Protein AF-A0A1V5Z4Q3-F1 (afdb_monomer)

Radius of gyration: 28.08 Å; Cα contacts (8 Å, |Δi|>4): 478; chains: 1; bounding box: 63×49×78 Å

Solvent-accessible surface area (backbone atoms only — not comparable to full-atom values): 20410 Å² total; per-residue (Å²): 135,90,54,57,49,45,46,61,38,69,74,39,94,68,9,60,75,33,46,48,53,34,52,46,52,51,50,35,53,49,45,35,63,70,27,64,86,46,86,50,70,70,39,66,48,46,37,48,52,44,44,52,54,38,28,75,76,32,67,85,48,38,34,48,42,48,25,50,51,39,44,42,60,47,78,37,66,87,47,88,67,58,63,74,70,48,47,62,42,44,52,52,26,52,51,49,38,64,73,66,43,43,76,74,33,77,50,16,80,36,63,63,42,30,51,50,54,58,49,38,67,79,46,50,84,46,43,54,68,67,55,50,53,47,38,70,74,39,51,66,57,50,51,49,52,49,51,51,50,51,52,50,50,52,51,48,44,70,66,52,69,38,47,48,25,45,29,11,48,52,22,26,49,38,37,28,61,69,38,7,44,58,55,47,42,54,57,82,42,48,63,28,37,76,45,47,50,35,44,54,25,39,50,42,14,51,52,26,46,52,51,36,42,68,78,34,67,78,48,47,61,54,52,52,53,51,51,51,51,50,49,52,52,50,49,50,53,49,51,53,50,50,50,51,46,51,53,43,51,52,51,43,51,53,44,52,51,48,43,51,56,50,43,69,77,40,73,93,50,60,29,23,28,66,67,13,41,38,27,58,49,95,33,81,46,32,51,40,68,69,35,49,48,71,50,104,87,44,73,50,46,62,63,44,62,36,68,79,39,72,42,47,71,78,57,49,78,44,79,78,42,79,52,35,57,39,36,33,36,34,41,35,41,73,71,87,70,92,62,86,76,59,60,84,88,34,74,63,36,58,54,51,71,78,42,79,61,74,62,46,75,48,78,48,69,34,79,96,51,66,44,50,86,45,68,46,78,84,135

Structure (mmCIF, N/CA/C/O backbone):
data_AF-A0A1V5Z4Q3-F1
#
_entry.id   AF-A0A1V5Z4Q3-F1
#
loop_
_atom_site.group_PDB
_atom_site.id
_atom_site.type_symbol
_atom_site.label_atom_id
_atom_site.label_alt_id
_atom_site.label_comp_id
_atom_site.label_asym_id
_atom_site.label_entity_id
_atom_site.label_seq_id
_atom_site.pdbx_PDB_ins_code
_atom_site.Cartn_x
_atom_site.Cartn_y
_atom_site.Cartn_z
_atom_site.occupancy
_atom_site.B_iso_or_equiv
_atom_site.auth_seq_id
_atom_site.auth_comp_id
_atom_site.auth_asym_id
_atom_site.auth_atom_id
_atom_site.pdbx_PDB_model_num
ATOM 1 N N . MET A 1 1 ? 8.355 -1.856 14.731 1.00 35.69 1 MET A N 1
ATOM 2 C CA . MET A 1 1 ? 9.289 -0.771 14.354 1.00 35.69 1 MET A CA 1
ATOM 3 C C . MET A 1 1 ? 9.697 -0.810 12.879 1.00 35.69 1 MET A C 1
ATOM 5 O O . MET A 1 1 ? 10.009 0.245 12.364 1.00 35.69 1 MET A O 1
ATOM 9 N N . ALA A 1 2 ? 9.585 -1.937 12.164 1.00 49.59 2 ALA A N 1
ATOM 10 C CA . ALA A 1 2 ? 9.943 -2.048 10.742 1.00 49.59 2 ALA A CA 1
ATOM 11 C C . ALA A 1 2 ? 8.793 -1.765 9.742 1.00 49.59 2 ALA A C 1
ATOM 13 O O . ALA A 1 2 ? 8.748 -2.381 8.685 1.00 49.59 2 ALA A O 1
ATOM 14 N N . ASN A 1 3 ? 7.820 -0.901 10.078 1.00 58.88 3 ASN A N 1
ATOM 15 C CA . ASN A 1 3 ? 6.793 -0.524 9.097 1.00 58.88 3 ASN A CA 1
ATOM 16 C C . ASN A 1 3 ? 7.253 0.769 8.389 1.00 58.88 3 ASN A C 1
ATOM 18 O O . ASN A 1 3 ? 7.241 1.810 9.050 1.00 58.88 3 ASN A O 1
ATOM 22 N N . PRO A 1 4 ? 7.672 0.728 7.111 1.00 56.28 4 PRO A N 1
ATOM 23 C CA . PRO A 1 4 ? 8.134 1.895 6.339 1.00 56.28 4 PRO A CA 1
ATOM 24 C C . PRO A 1 4 ? 7.071 2.992 6.144 1.00 56.28 4 PRO A C 1
ATOM 26 O O . PRO A 1 4 ? 7.398 4.121 5.810 1.00 56.28 4 PRO A O 1
ATOM 29 N N . ILE A 1 5 ? 5.808 2.768 6.513 1.00 57.91 5 ILE A N 1
ATOM 30 C CA . ILE A 1 5 ? 4.852 3.875 6.709 1.00 57.91 5 ILE A CA 1
ATOM 31 C C . ILE A 1 5 ? 5.366 4.886 7.761 1.00 57.91 5 ILE A C 1
ATOM 33 O O . ILE A 1 5 ? 4.994 6.057 7.757 1.00 57.91 5 ILE A O 1
ATOM 37 N N . LYS A 1 6 ? 6.253 4.453 8.669 1.00 57.84 6 LYS A N 1
ATOM 38 C CA . LYS A 1 6 ? 6.886 5.299 9.689 1.00 57.84 6 LYS A CA 1
ATOM 39 C C . LYS A 1 6 ? 8.195 5.947 9.243 1.00 57.84 6 LYS A C 1
ATOM 41 O O . LYS A 1 6 ? 8.658 6.827 9.965 1.00 57.84 6 LYS A O 1
ATOM 46 N N . THR A 1 7 ? 8.808 5.552 8.122 1.00 59.75 7 THR A N 1
ATOM 47 C CA . THR A 1 7 ? 10.124 6.102 7.748 1.00 59.75 7 THR A CA 1
ATOM 48 C C . THR A 1 7 ? 10.056 7.593 7.438 1.00 59.75 7 THR A C 1
ATOM 50 O O . THR A 1 7 ? 10.939 8.314 7.882 1.00 59.75 7 THR A O 1
ATOM 53 N N . GLU A 1 8 ? 8.974 8.101 6.839 1.00 58.62 8 GLU A N 1
ATOM 54 C CA . GLU A 1 8 ? 8.792 9.554 6.663 1.00 58.62 8 GLU A CA 1
ATOM 55 C C . GLU A 1 8 ? 8.710 10.299 8.005 1.00 58.62 8 GLU A C 1
ATOM 57 O O . GLU A 1 8 ? 9.313 11.353 8.182 1.00 58.62 8 GLU A O 1
ATOM 62 N N . GLY A 1 9 ? 8.001 9.731 8.986 1.00 57.06 9 GLY A N 1
ATOM 63 C CA . GLY A 1 9 ? 7.824 10.335 10.309 1.00 57.06 9 GLY A CA 1
ATOM 64 C C . GLY A 1 9 ? 9.058 10.270 11.215 1.00 57.06 9 GLY A C 1
ATOM 65 O O . GLY A 1 9 ? 9.124 11.013 12.189 1.00 57.06 9 GLY A O 1
ATOM 66 N N . VAL A 1 10 ? 10.011 9.379 10.926 1.00 60.06 10 VAL A N 1
ATOM 67 C CA . VAL A 1 10 ? 11.238 9.189 11.723 1.00 60.06 10 VAL A CA 1
ATOM 68 C C . VAL A 1 10 ? 12.453 9.842 11.062 1.00 60.06 10 VAL A C 1
ATOM 70 O O . VAL A 1 10 ? 13.327 10.330 11.770 1.00 60.06 10 VAL A O 1
ATOM 73 N N . LEU A 1 11 ? 12.518 9.864 9.726 1.00 60.44 11 LEU A N 1
ATOM 74 C CA . LEU A 1 11 ? 13.683 10.354 8.980 1.00 60.44 11 LEU A CA 1
ATOM 75 C C . LEU A 1 11 ? 13.584 11.838 8.594 1.00 60.44 11 LEU A C 1
ATOM 77 O O . LEU A 1 11 ? 14.610 12.456 8.323 1.00 60.44 11 LEU A O 1
ATOM 81 N N . LEU A 1 12 ? 12.385 12.434 8.583 1.00 61.41 12 LEU A N 1
ATOM 82 C CA . LEU A 1 12 ? 12.210 13.862 8.305 1.00 61.41 12 LEU A CA 1
ATOM 83 C C . LEU A 1 12 ? 12.175 14.674 9.608 1.00 61.41 12 LEU A C 1
ATOM 85 O O . LEU A 1 12 ? 11.461 14.327 10.546 1.00 61.41 12 LEU A O 1
ATOM 89 N N . LEU A 1 13 ? 12.856 15.826 9.638 1.00 56.59 13 LEU A N 1
ATOM 90 C CA . LEU A 1 13 ? 12.757 1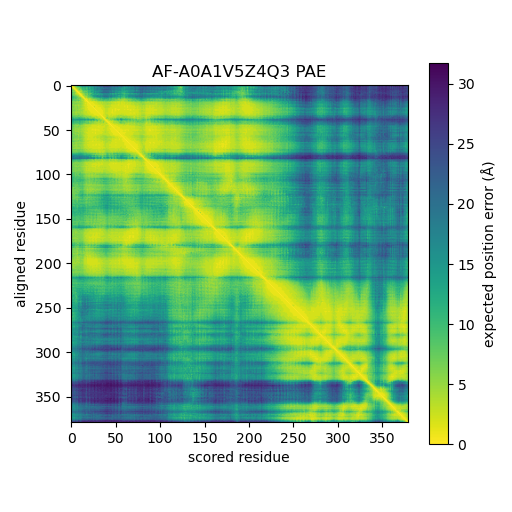6.827 10.720 1.00 56.59 13 LEU A CA 1
ATOM 91 C C . LEU A 1 13 ? 11.313 17.328 10.942 1.00 56.59 13 LEU A C 1
ATOM 93 O O . LEU A 1 13 ? 10.945 17.719 12.046 1.00 56.59 13 LEU A O 1
ATOM 97 N N . SER A 1 14 ? 10.466 17.259 9.910 1.00 62.44 14 SER A N 1
ATOM 98 C CA . SER A 1 14 ? 9.023 17.531 9.975 1.00 62.44 14 SER A CA 1
ATOM 99 C C . SER A 1 14 ? 8.190 16.348 10.495 1.00 62.44 14 SER A C 1
ATOM 101 O O . SER A 1 14 ? 6.966 16.448 10.586 1.00 62.44 14 SER A O 1
ATOM 103 N N . GLY A 1 15 ? 8.830 15.240 10.881 1.00 61.78 15 GLY A N 1
ATOM 104 C CA . GLY A 1 15 ? 8.211 13.986 11.308 1.00 61.78 15 GLY A CA 1
ATOM 105 C C . GLY A 1 15 ? 7.252 14.109 12.495 1.00 61.78 15 GLY A C 1
ATOM 106 O O . GLY A 1 15 ? 6.259 13.380 12.579 1.00 61.78 15 GLY A O 1
ATOM 107 N N . LEU A 1 16 ? 7.467 15.114 13.355 1.00 71.50 16 LEU A N 1
ATOM 108 C CA . LEU A 1 16 ? 6.563 15.456 14.457 1.00 71.50 16 LEU A CA 1
ATOM 109 C C . LEU A 1 16 ? 5.133 15.735 13.962 1.00 71.50 16 LEU A C 1
ATOM 111 O O . LEU A 1 16 ? 4.170 15.359 14.628 1.00 71.50 16 LEU A O 1
ATOM 115 N N . ARG A 1 17 ? 4.986 16.315 12.760 1.00 73.94 17 ARG A N 1
ATOM 116 C CA . ARG A 1 17 ? 3.690 16.581 12.115 1.00 73.94 17 ARG A CA 1
ATOM 117 C C . ARG A 1 17 ? 2.896 15.300 11.843 1.00 73.94 17 ARG A C 1
ATOM 119 O O . ARG A 1 17 ? 1.671 15.345 11.841 1.00 73.94 17 ARG A O 1
ATOM 126 N N . TYR A 1 18 ? 3.572 14.171 11.641 1.00 72.19 18 TYR A N 1
ATOM 127 C CA . TYR A 1 18 ? 2.942 12.877 11.362 1.00 72.19 18 TYR A CA 1
ATOM 128 C C . TYR A 1 18 ? 2.735 12.031 12.623 1.00 72.19 18 TYR A C 1
ATOM 130 O O . TYR A 1 18 ? 1.781 11.259 12.706 1.00 72.19 18 TYR A O 1
ATOM 138 N N . LEU A 1 19 ? 3.597 12.189 13.631 1.00 80.12 19 LEU A N 1
ATOM 139 C CA . LEU A 1 19 ? 3.495 11.454 14.896 1.00 80.12 19 LEU A CA 1
ATOM 140 C C . LEU A 1 19 ? 2.504 12.091 15.878 1.00 80.12 19 LEU A C 1
ATOM 142 O O . LEU A 1 19 ? 1.817 11.362 16.596 1.00 80.12 19 LEU A O 1
ATOM 146 N N . LEU A 1 20 ? 2.394 13.424 15.891 1.00 87.06 20 LEU A N 1
ATOM 147 C CA . LEU A 1 20 ? 1.509 14.157 16.799 1.00 87.06 20 LEU A CA 1
ATOM 148 C C . LEU A 1 20 ? 0.026 13.769 16.637 1.00 87.06 20 LEU A C 1
ATOM 150 O O . LEU A 1 20 ? -0.594 13.465 17.658 1.00 87.06 20 LEU A O 1
ATOM 154 N N . PRO A 1 21 ? -0.550 13.677 15.417 1.00 87.75 21 PRO A N 1
ATOM 155 C CA . PRO A 1 21 ? -1.918 13.190 15.248 1.00 87.75 21 PRO A CA 1
ATOM 156 C C . PRO A 1 21 ? -2.084 11.771 15.798 1.00 87.75 21 PRO A C 1
ATOM 158 O O . PRO A 1 21 ? -3.055 11.484 16.493 1.00 87.75 21 PRO A O 1
ATOM 161 N N . GLY A 1 22 ? -1.107 10.892 15.549 1.00 87.56 22 GLY A N 1
ATOM 162 C CA . GLY A 1 22 ? -1.102 9.528 16.074 1.00 87.56 22 GLY A CA 1
ATOM 163 C C . GLY A 1 22 ? -1.151 9.482 17.601 1.00 87.56 22 GLY A C 1
ATOM 164 O O . GLY A 1 22 ? -1.990 8.784 18.168 1.00 87.56 22 GLY A O 1
ATOM 165 N N . LEU A 1 23 ? -0.293 10.263 18.263 1.00 90.12 23 LEU A N 1
ATOM 166 C CA . LEU A 1 23 ? -0.267 10.378 19.720 1.00 90.12 23 LEU A CA 1
ATOM 167 C C . LEU A 1 23 ? -1.599 10.916 20.255 1.00 90.12 23 LEU A C 1
ATOM 169 O O . LEU A 1 23 ? -2.219 10.269 21.095 1.00 90.12 23 LEU A O 1
ATOM 173 N N . LEU A 1 24 ? -2.064 12.060 19.745 1.00 93.62 24 LEU A N 1
ATOM 174 C CA . LEU A 1 24 ? -3.309 12.694 20.186 1.00 93.62 24 LEU A CA 1
ATOM 175 C C . LEU A 1 24 ? -4.518 11.771 19.990 1.00 93.62 24 LEU A C 1
ATOM 177 O O . LEU A 1 24 ? -5.335 11.632 20.899 1.00 93.62 24 LEU A O 1
ATOM 181 N N . GLY A 1 25 ? -4.607 11.082 18.849 1.00 92.31 25 GLY A N 1
ATOM 182 C CA . GLY A 1 25 ? -5.670 10.117 18.582 1.00 92.31 25 GLY A CA 1
ATOM 183 C C . GLY A 1 25 ? -5.684 8.962 19.585 1.00 92.31 25 GLY A C 1
ATOM 184 O O . GLY A 1 25 ? -6.739 8.624 20.122 1.00 92.31 25 GLY A O 1
ATOM 185 N N . LEU A 1 26 ? -4.516 8.396 19.907 1.00 92.62 26 LEU A N 1
ATOM 186 C CA . LEU A 1 26 ? -4.397 7.340 20.919 1.00 92.62 26 LEU A CA 1
ATOM 187 C C . LEU A 1 26 ? -4.725 7.845 22.331 1.00 92.62 26 LEU A C 1
ATOM 189 O O . LEU A 1 26 ? -5.396 7.137 23.082 1.00 92.62 26 LEU A O 1
ATOM 193 N N . VAL A 1 27 ? -4.316 9.070 22.682 1.00 95.12 27 VAL A N 1
ATOM 194 C CA . VAL A 1 27 ? -4.680 9.691 23.965 1.00 95.12 27 VAL A CA 1
ATOM 195 C C . VAL A 1 27 ? -6.193 9.857 24.075 1.00 95.12 27 VAL A C 1
ATOM 197 O O . VAL A 1 27 ? -6.758 9.506 25.107 1.00 95.12 27 VAL A O 1
ATOM 200 N N . VAL A 1 28 ? -6.878 10.323 23.027 1.00 95.44 28 VAL A N 1
ATOM 201 C CA . VAL A 1 28 ? -8.346 10.454 23.042 1.00 95.44 28 VAL A CA 1
ATOM 202 C C . VAL A 1 28 ? -9.024 9.097 23.245 1.00 95.44 28 VAL A C 1
ATOM 204 O O . VAL A 1 28 ? -9.927 8.993 24.078 1.00 95.44 28 VAL A O 1
ATOM 207 N N . LEU A 1 29 ? -8.571 8.047 22.549 1.00 94.38 29 LEU A N 1
ATOM 208 C CA . LEU A 1 29 ? -9.095 6.687 22.733 1.00 94.38 29 LEU A CA 1
ATOM 209 C C . LEU A 1 29 ? -8.884 6.187 24.170 1.00 94.38 29 LEU A C 1
ATOM 211 O O . LEU A 1 29 ? -9.810 5.646 24.776 1.00 94.38 29 LEU A O 1
ATOM 215 N N . LEU A 1 30 ? -7.697 6.414 24.738 1.00 94.06 30 LEU A N 1
ATOM 216 C CA . LEU A 1 30 ? -7.366 6.030 26.109 1.00 94.06 30 LEU A CA 1
ATOM 217 C C . LEU A 1 30 ? -8.210 6.795 27.137 1.00 94.06 30 LEU A C 1
ATOM 219 O O . LEU A 1 30 ? -8.787 6.193 28.041 1.00 94.06 30 LEU A O 1
ATOM 223 N N . VAL A 1 31 ? -8.323 8.117 26.988 1.00 94.44 31 VAL A N 1
ATOM 224 C CA . VAL A 1 31 ? -9.147 8.975 27.851 1.00 94.44 31 VAL A CA 1
ATOM 225 C C . VAL A 1 31 ? -10.604 8.529 27.803 1.00 94.44 31 VAL A C 1
ATOM 227 O O . VAL A 1 31 ? -11.253 8.435 28.850 1.00 94.44 31 VAL A O 1
ATOM 230 N N . TYR A 1 32 ? -11.123 8.213 26.615 1.00 93.19 32 TYR A N 1
ATOM 231 C CA . TYR A 1 32 ? -12.473 7.684 26.472 1.00 93.19 32 TYR A CA 1
ATOM 232 C C . TYR A 1 32 ? -12.624 6.355 27.219 1.00 93.19 32 TYR A C 1
ATOM 234 O O . TYR A 1 32 ? -13.471 6.258 28.105 1.00 93.19 32 TYR A O 1
ATOM 242 N N . ALA A 1 33 ? -11.760 5.372 26.947 1.00 91.06 33 ALA A N 1
ATOM 243 C CA . ALA A 1 33 ? -11.816 4.049 27.568 1.00 91.06 33 ALA A CA 1
ATOM 244 C C . ALA A 1 33 ? -11.720 4.105 29.107 1.00 91.06 33 ALA A C 1
ATOM 246 O O . ALA A 1 33 ? -12.535 3.498 29.800 1.00 91.06 33 ALA A O 1
ATOM 247 N N . CYS A 1 34 ? -10.788 4.889 29.655 1.00 91.38 34 CYS A N 1
ATOM 248 C CA . CYS A 1 34 ? -10.568 5.012 31.101 1.00 91.38 34 CYS A CA 1
ATOM 249 C C . CYS A 1 34 ? -11.673 5.795 31.824 1.00 91.38 34 CYS A C 1
ATOM 251 O O . CYS A 1 34 ? -11.986 5.532 32.987 1.00 91.38 34 CYS A O 1
ATOM 253 N N . SER A 1 35 ? -12.264 6.791 31.163 1.00 89.50 35 SER A N 1
ATOM 254 C CA . SER A 1 35 ? -13.319 7.613 31.760 1.00 89.50 35 SER A CA 1
ATOM 255 C C . SER A 1 35 ? -14.707 6.994 31.604 1.00 89.50 35 SER A C 1
ATOM 257 O O . SER A 1 35 ? -15.625 7.377 32.338 1.00 89.50 35 SER A O 1
ATOM 259 N N . ARG A 1 36 ? -14.897 6.067 30.656 1.00 85.62 36 ARG A N 1
ATOM 260 C CA . ARG A 1 36 ? -16.190 5.444 30.370 1.00 85.62 36 ARG A CA 1
ATOM 261 C C . ARG A 1 36 ? -16.827 4.714 31.561 1.00 85.62 36 ARG A C 1
ATOM 263 O O . ARG A 1 36 ? -18.018 4.967 31.777 1.00 85.62 36 ARG A O 1
ATOM 270 N N . PRO A 1 37 ? -16.103 3.888 32.347 1.00 83.56 37 PRO A N 1
ATOM 271 C CA . PRO A 1 37 ? -16.681 3.195 33.502 1.00 83.56 37 PRO A CA 1
ATOM 272 C C . PRO A 1 37 ? -16.964 4.120 34.698 1.00 83.56 37 PRO A C 1
ATOM 274 O O . PRO A 1 37 ? -17.699 3.747 35.607 1.00 83.56 37 PRO A O 1
ATOM 277 N N . ARG A 1 38 ? -16.418 5.344 34.721 1.00 84.44 38 ARG A N 1
ATOM 278 C CA . ARG A 1 38 ? -16.585 6.290 35.836 1.00 84.44 38 ARG A CA 1
ATOM 279 C C . ARG A 1 38 ? -17.819 7.174 35.632 1.00 84.44 38 ARG A C 1
ATOM 281 O O . ARG A 1 38 ? -18.002 7.761 34.566 1.00 84.44 38 ARG A O 1
ATOM 288 N N . GLN A 1 39 ? -18.649 7.314 36.670 1.00 72.62 39 GLN A N 1
ATOM 289 C CA . GLN A 1 39 ? -19.942 8.014 36.577 1.00 72.62 39 GLN A CA 1
ATOM 290 C C . GLN A 1 39 ? -19.896 9.532 36.854 1.00 72.62 39 GLN A C 1
ATOM 292 O O . GLN A 1 39 ? -20.885 10.221 36.599 1.00 72.62 39 GLN A O 1
ATOM 297 N N . GLY A 1 40 ? -18.765 10.079 37.319 1.00 78.31 40 GLY A N 1
ATOM 298 C CA . GLY A 1 40 ? -18.645 11.494 37.699 1.00 78.31 40 GLY A CA 1
ATOM 299 C C . GLY A 1 40 ? -18.739 12.488 36.530 1.00 78.31 40 GLY A C 1
ATOM 300 O O . GLY A 1 40 ? -18.275 12.212 35.424 1.00 78.31 40 GLY A O 1
ATOM 301 N N . PHE A 1 41 ? -19.287 13.684 36.787 1.00 80.44 41 PHE A N 1
ATOM 302 C CA . PHE A 1 41 ? -19.468 14.753 35.787 1.00 80.44 41 PHE A CA 1
ATOM 303 C C . PHE A 1 41 ? -18.166 15.134 35.063 1.00 80.44 41 PHE A C 1
ATOM 305 O O . PHE A 1 41 ? -18.144 15.212 33.836 1.00 80.44 41 PHE A O 1
ATOM 312 N N . ARG A 1 42 ? -17.055 15.262 35.806 1.00 82.44 42 ARG A N 1
ATOM 313 C CA . ARG A 1 42 ? -15.719 15.520 35.234 1.00 82.44 42 ARG A CA 1
ATOM 314 C C . ARG A 1 42 ? -15.321 14.452 34.217 1.00 82.44 42 ARG A C 1
ATOM 316 O O . ARG A 1 42 ? -14.832 14.774 33.142 1.00 82.44 42 ARG A O 1
ATOM 323 N N . PHE A 1 43 ? -15.598 13.185 34.520 1.00 83.88 43 PHE A N 1
ATOM 324 C CA . PHE A 1 43 ? -15.314 12.091 33.601 1.00 83.88 43 PHE A CA 1
ATOM 325 C C . PHE A 1 43 ? -16.223 12.144 32.375 1.00 83.88 43 PHE A C 1
ATOM 327 O O . PHE A 1 43 ? -15.747 11.836 31.291 1.00 83.88 43 PHE A O 1
ATOM 334 N N . ARG A 1 44 ? -17.478 12.601 32.486 1.00 83.38 44 ARG A N 1
ATOM 335 C CA . ARG A 1 44 ? -18.380 12.740 31.326 1.00 83.38 44 ARG A CA 1
ATOM 336 C C . ARG A 1 44 ? -17.888 13.750 30.290 1.00 83.38 44 ARG A C 1
ATOM 338 O O . ARG A 1 44 ? -17.966 13.439 29.106 1.00 83.38 44 ARG A O 1
ATOM 345 N N . LEU A 1 45 ? -17.376 14.903 30.721 1.00 88.75 45 LEU A N 1
ATOM 346 C CA . LEU A 1 45 ? -16.905 15.962 29.818 1.00 88.75 45 LEU A CA 1
ATOM 347 C C . LEU A 1 45 ? -15.486 15.733 29.287 1.00 88.75 45 LEU A C 1
ATOM 349 O O . LEU A 1 45 ? -15.168 16.197 28.195 1.00 88.75 45 LEU A O 1
ATOM 353 N N . LEU A 1 46 ? -14.646 15.002 30.024 1.00 92.19 46 LEU A N 1
ATOM 354 C CA . LEU A 1 46 ? -13.237 14.813 29.678 1.00 92.19 46 LEU A CA 1
ATOM 355 C C . LEU A 1 46 ? -13.012 14.245 28.256 1.00 92.19 46 LEU A C 1
ATOM 357 O O . LEU A 1 46 ? -12.182 14.807 27.547 1.00 92.19 46 LEU A O 1
ATOM 361 N N . PRO A 1 47 ? -13.742 13.215 27.772 1.00 92.19 47 PRO A N 1
ATOM 362 C CA . PRO A 1 47 ? -13.559 12.709 26.410 1.00 92.19 47 PRO A CA 1
ATOM 363 C C . PRO A 1 47 ? -13.972 13.695 25.328 1.00 92.19 47 PRO A C 1
ATOM 365 O O . PRO A 1 47 ? -13.325 13.755 24.289 1.00 92.19 47 PRO A O 1
ATOM 368 N N . LEU A 1 48 ? -15.032 14.471 25.572 1.00 93.62 48 LEU A N 1
ATOM 369 C CA . LEU A 1 48 ? -15.470 15.506 24.642 1.00 93.62 48 LEU A CA 1
ATOM 370 C C . LEU A 1 48 ? -14.412 16.609 24.548 1.00 93.62 48 LEU A C 1
ATOM 372 O O . LEU A 1 48 ? -14.026 16.980 23.446 1.00 93.62 48 LEU A O 1
ATOM 376 N N . GLY A 1 49 ? -13.897 17.073 25.690 1.00 94.44 49 GLY A N 1
ATOM 377 C CA . GLY A 1 49 ? -12.818 18.061 25.736 1.00 94.44 49 GLY A CA 1
ATOM 378 C C . GLY A 1 49 ? -11.532 17.561 25.074 1.00 94.44 49 GLY A C 1
ATOM 379 O O . GLY A 1 49 ? -10.942 18.279 24.273 1.00 94.44 49 GLY A O 1
ATOM 380 N N . ALA A 1 50 ? -11.135 16.312 25.340 1.00 94.94 50 ALA A N 1
ATOM 381 C CA . ALA A 1 50 ? -9.969 15.694 24.711 1.00 94.94 50 ALA A CA 1
ATOM 382 C C . ALA A 1 50 ? -10.137 15.574 23.189 1.00 94.94 50 ALA A C 1
ATOM 384 O O . ALA A 1 50 ? -9.217 15.902 22.445 1.00 94.94 50 ALA A O 1
ATOM 385 N N . TYR A 1 51 ? -11.315 15.149 22.722 1.00 95.56 51 TYR A N 1
ATOM 386 C CA . TYR A 1 51 ? -11.623 15.054 21.297 1.00 95.56 51 TYR A CA 1
ATOM 387 C C . TYR A 1 51 ? -11.607 16.427 20.615 1.00 95.56 51 TYR A C 1
ATOM 389 O O . TYR A 1 51 ? -10.936 16.587 19.599 1.00 95.56 51 TYR A O 1
ATOM 397 N N . ILE A 1 52 ? -12.279 17.429 21.193 1.00 95.19 52 ILE A N 1
ATOM 398 C CA . ILE A 1 52 ? -12.285 18.802 20.666 1.00 95.19 52 ILE A CA 1
ATOM 399 C C . ILE A 1 52 ? -10.857 19.351 20.600 1.00 95.19 52 ILE A C 1
ATOM 401 O O . ILE A 1 52 ? -10.445 19.834 19.551 1.00 95.19 52 ILE A O 1
ATOM 405 N N . GLY A 1 53 ? -10.076 19.224 21.677 1.00 94.94 53 GLY A N 1
ATOM 406 C CA . GLY A 1 53 ? -8.685 19.680 21.706 1.00 94.94 53 GLY A CA 1
ATOM 407 C C . GLY A 1 53 ? -7.818 19.005 20.640 1.00 94.94 53 GLY A C 1
ATOM 408 O O . GLY A 1 53 ? -7.048 19.673 19.948 1.00 94.94 53 GLY A O 1
ATOM 409 N N . ALA A 1 54 ? -7.986 17.694 20.454 1.00 93.94 54 ALA A N 1
ATOM 410 C CA . ALA A 1 54 ? -7.270 16.933 19.437 1.00 93.94 54 ALA A CA 1
ATOM 411 C C . ALA A 1 54 ? -7.652 17.358 18.010 1.00 93.94 54 ALA A C 1
ATOM 413 O O . ALA A 1 54 ? -6.759 17.568 17.193 1.00 93.94 54 ALA A O 1
ATOM 414 N N . VAL A 1 55 ? -8.944 17.536 17.713 1.00 92.31 55 VAL A N 1
ATOM 415 C CA . VAL A 1 55 ? -9.423 17.965 16.385 1.00 92.31 55 VAL A CA 1
ATOM 416 C C . VAL A 1 55 ? -9.013 19.403 16.068 1.00 92.31 55 VAL A C 1
ATOM 418 O O . VAL A 1 55 ? -8.607 19.677 14.943 1.00 92.31 55 VAL A O 1
ATOM 421 N N . LEU A 1 56 ? -9.057 20.311 17.048 1.00 91.81 56 LEU A N 1
ATOM 422 C CA . LEU A 1 56 ? -8.613 21.697 16.864 1.00 91.81 56 LEU A CA 1
ATOM 423 C C . LEU A 1 56 ? -7.104 21.791 16.604 1.00 91.81 56 LEU A C 1
ATOM 425 O O . LEU A 1 56 ? -6.667 22.631 15.825 1.00 91.81 56 LEU A O 1
ATOM 429 N N . THR A 1 57 ? -6.315 20.914 17.228 1.00 90.62 57 THR A N 1
ATOM 430 C CA . THR A 1 57 ? -4.859 20.859 17.024 1.00 90.62 57 THR A CA 1
ATOM 431 C C . THR A 1 57 ? -4.506 20.155 15.711 1.00 90.62 57 THR A C 1
ATOM 433 O O . THR A 1 57 ? -3.562 20.535 15.022 1.00 90.62 57 THR A O 1
ATOM 436 N N . CYS A 1 58 ? -5.245 19.101 15.362 1.00 89.19 58 CYS A N 1
ATOM 437 C CA . CYS A 1 58 ? -5.028 18.261 14.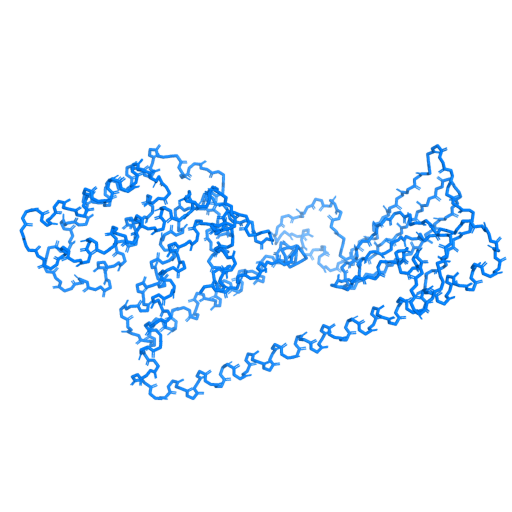189 1.00 89.19 58 CYS A CA 1
ATOM 438 C C . CYS A 1 58 ? -6.386 17.897 13.557 1.00 89.19 58 CYS A C 1
ATOM 440 O O . CYS A 1 58 ? -6.985 16.884 13.938 1.00 89.19 58 CYS A O 1
ATOM 442 N N . PRO A 1 59 ? -6.855 18.654 12.542 1.00 88.62 59 PRO A N 1
ATOM 443 C CA . PRO A 1 59 ? -8.137 18.404 11.864 1.00 88.62 59 PRO A CA 1
ATOM 444 C C . PRO A 1 59 ? -8.264 17.003 11.247 1.00 88.62 59 PRO A C 1
ATOM 446 O O . PRO A 1 59 ? -9.358 16.504 10.985 1.00 88.62 59 PRO A O 1
ATOM 449 N N . ASP A 1 60 ? -7.137 16.331 11.041 1.00 87.88 60 ASP A N 1
ATOM 450 C CA . ASP A 1 60 ? -7.014 14.969 10.517 1.00 87.88 60 ASP A CA 1
ATOM 451 C C . ASP A 1 60 ? -7.649 13.927 11.439 1.00 87.88 60 ASP A C 1
ATOM 453 O O . ASP A 1 60 ? -7.984 12.828 11.001 1.00 87.88 60 ASP A O 1
ATOM 457 N N . LEU A 1 61 ? -7.829 14.280 12.714 1.00 91.69 61 LEU A N 1
ATOM 458 C CA . LEU A 1 61 ? -8.439 13.443 13.742 1.00 91.69 61 LEU A CA 1
ATOM 459 C C . LEU A 1 61 ? -9.962 13.528 13.766 1.00 91.69 61 LEU A C 1
ATOM 461 O O . LEU A 1 61 ? -10.588 12.813 14.545 1.00 91.69 61 LEU A O 1
ATOM 465 N N . THR A 1 62 ? -10.571 14.337 12.899 1.00 91.56 62 THR A N 1
ATOM 466 C CA . THR A 1 62 ? -12.032 14.416 12.773 1.00 91.56 62 THR A CA 1
ATOM 467 C C . THR A 1 62 ? -12.698 13.038 12.635 1.00 91.56 62 THR A C 1
ATOM 469 O O . THR A 1 62 ? -13.646 12.782 13.359 1.00 91.56 62 THR A O 1
ATOM 472 N N . PRO A 1 63 ? -12.210 12.068 11.842 1.00 92.75 63 PRO A N 1
ATOM 473 C CA . PRO A 1 63 ? -12.840 10.744 11.731 1.00 92.75 63 PRO A CA 1
ATOM 474 C C . PRO A 1 63 ? -12.821 9.902 13.018 1.00 92.75 63 PRO A C 1
ATOM 476 O O . PRO A 1 63 ? -13.461 8.850 13.081 1.00 92.75 63 PRO A O 1
ATOM 479 N N . LEU A 1 64 ? -12.096 10.324 14.060 1.00 93.94 64 LEU A N 1
ATOM 480 C CA . LEU A 1 64 ? -11.951 9.568 15.302 1.00 93.94 64 LEU A CA 1
ATOM 481 C C . LEU A 1 64 ? -13.287 9.368 16.038 1.00 93.94 64 LEU A C 1
ATOM 483 O O . LEU A 1 64 ? -13.423 8.384 16.765 1.00 93.94 64 LEU A O 1
ATOM 487 N N . PHE A 1 65 ? -14.304 10.213 15.811 1.00 94.81 65 PHE A N 1
ATOM 488 C CA . PHE A 1 65 ? -15.640 9.967 16.372 1.00 94.81 65 PHE A CA 1
ATOM 489 C C . PHE A 1 65 ? -16.232 8.633 15.888 1.00 94.81 65 PHE A C 1
ATOM 491 O O . PHE A 1 65 ? -16.857 7.935 16.683 1.00 94.81 65 PHE A O 1
ATOM 498 N N . LEU A 1 66 ? -15.985 8.226 14.634 1.00 94.75 66 LEU A N 1
ATOM 499 C CA . LEU A 1 66 ? -16.436 6.928 14.119 1.00 94.75 66 LEU A CA 1
ATOM 500 C C . LEU A 1 66 ? -15.720 5.777 14.829 1.00 94.75 66 LEU A C 1
ATOM 502 O O . LEU A 1 66 ? -16.345 4.782 15.186 1.00 94.75 66 LEU A O 1
ATOM 506 N N . VAL A 1 67 ? -14.422 5.930 15.102 1.00 95.06 67 VAL A N 1
ATOM 507 C CA . VAL A 1 67 ? -13.645 4.940 15.865 1.00 95.06 67 VAL A CA 1
ATOM 508 C C . VAL A 1 67 ? -14.203 4.791 17.282 1.00 95.06 67 VAL A C 1
ATOM 510 O O . VAL A 1 67 ? -14.348 3.672 17.769 1.00 95.06 67 VAL A O 1
ATOM 513 N N . LEU A 1 68 ? -14.581 5.899 17.927 1.00 94.25 68 LEU A N 1
ATOM 514 C CA . LEU A 1 68 ? -15.231 5.882 19.240 1.00 94.25 68 LEU A CA 1
ATOM 515 C C . LEU A 1 68 ? -16.611 5.209 19.203 1.00 94.25 68 LEU A C 1
ATOM 517 O O . LEU A 1 68 ? -16.961 4.503 20.147 1.00 94.25 68 LEU A O 1
ATOM 521 N N . MET A 1 69 ? -17.374 5.353 18.112 1.00 93.69 69 MET A N 1
ATOM 522 C CA . MET A 1 69 ? -18.626 4.606 17.929 1.00 93.69 69 MET A CA 1
ATOM 523 C C . MET A 1 69 ? -18.384 3.094 17.866 1.00 93.69 69 MET A C 1
ATOM 525 O O . MET A 1 69 ? -19.111 2.329 18.504 1.00 93.69 69 MET A O 1
ATOM 529 N N . VAL A 1 70 ? -17.351 2.661 17.135 1.00 93.69 70 VAL A N 1
ATOM 530 C CA . VAL A 1 70 ? -16.961 1.245 17.068 1.00 93.69 70 VAL A CA 1
ATOM 531 C C . VAL A 1 70 ? -16.489 0.750 18.437 1.00 93.69 70 VAL A C 1
ATOM 533 O O . VAL A 1 70 ? -16.905 -0.328 18.860 1.00 93.69 70 VAL A O 1
ATOM 536 N N . LEU A 1 71 ? -15.676 1.535 19.154 1.00 93.38 71 LEU A N 1
ATOM 537 C CA . LEU A 1 71 ? -15.209 1.213 20.508 1.00 93.38 71 LEU A CA 1
ATOM 538 C C . LEU A 1 71 ? -16.387 0.980 21.463 1.00 93.38 71 LEU A C 1
ATOM 540 O O . LEU A 1 71 ? -16.450 -0.053 22.130 1.00 93.38 71 LEU A O 1
ATOM 544 N N . GLU A 1 72 ? -17.346 1.910 21.483 1.00 91.88 72 GLU A N 1
ATOM 545 C CA . GLU A 1 72 ? -18.545 1.824 22.321 1.00 91.88 72 GLU A CA 1
ATOM 546 C C . GLU A 1 72 ? -19.402 0.605 21.949 1.00 91.88 72 GLU A C 1
ATOM 548 O O . GLU A 1 72 ? -19.941 -0.070 22.824 1.00 91.88 72 GLU A O 1
ATOM 553 N N . GLY A 1 73 ? -19.507 0.286 20.655 1.00 90.50 73 GLY A N 1
ATOM 554 C CA . GLY A 1 73 ? -20.215 -0.901 20.179 1.00 90.50 73 GLY A CA 1
ATOM 555 C C . GLY A 1 73 ? -19.542 -2.227 20.527 1.00 90.50 73 GLY A C 1
ATOM 556 O O . GLY A 1 73 ? -20.252 -3.195 20.776 1.00 90.50 73 GLY A O 1
ATOM 557 N N . CYS A 1 74 ? -18.210 -2.275 20.571 1.00 90.31 74 CYS A N 1
ATOM 558 C CA . CYS A 1 74 ? -17.472 -3.514 20.823 1.00 90.31 74 CYS A CA 1
ATOM 559 C C . CYS A 1 74 ? -17.279 -3.812 22.316 1.00 90.31 74 CYS A C 1
ATOM 561 O O . CYS A 1 74 ? -17.336 -4.975 22.702 1.00 90.31 74 CYS A O 1
ATOM 563 N N . PHE A 1 75 ? -17.035 -2.795 23.150 1.00 89.50 75 PHE A N 1
ATOM 564 C CA . PHE A 1 75 ? -16.642 -2.995 24.555 1.00 89.50 75 PHE A CA 1
ATOM 565 C C . PHE A 1 75 ? -17.675 -2.535 25.581 1.00 89.50 75 PHE A C 1
ATOM 567 O O . PHE A 1 75 ? -17.671 -3.024 26.706 1.00 89.50 75 PHE A O 1
ATOM 574 N N . PHE A 1 76 ? -18.555 -1.600 25.224 1.00 87.81 76 PHE A N 1
ATOM 575 C CA . PHE A 1 76 ? -19.466 -0.957 26.177 1.00 87.81 76 PHE A CA 1
ATOM 576 C C . PHE A 1 76 ? -20.939 -1.145 25.803 1.00 87.81 76 PHE A C 1
ATOM 578 O O . PHE A 1 76 ? -21.797 -0.387 26.257 1.00 87.81 76 PHE A O 1
ATOM 585 N N . TRP A 1 77 ? -21.244 -2.171 24.998 1.00 82.06 77 TRP A N 1
ATOM 586 C CA . TRP A 1 77 ? -22.602 -2.465 24.538 1.00 82.06 77 TRP A CA 1
ATOM 587 C C . TRP A 1 77 ? -23.592 -2.634 25.701 1.00 82.06 77 TRP A C 1
ATOM 589 O O . TRP A 1 77 ? -24.713 -2.134 25.626 1.00 82.06 77 TRP A O 1
ATOM 599 N N . GLU A 1 78 ? -23.159 -3.285 26.781 1.00 81.31 78 GLU A N 1
ATOM 600 C CA . GLU A 1 78 ? -23.982 -3.627 27.950 1.00 81.31 78 GLU A CA 1
ATOM 601 C C . GLU A 1 78 ? -24.049 -2.509 29.005 1.00 81.31 78 GLU A C 1
ATOM 603 O O . GLU A 1 78 ? -24.837 -2.581 29.947 1.00 81.31 78 GLU A O 1
ATOM 608 N N . VAL A 1 79 ? -23.248 -1.447 28.865 1.00 79.88 79 VAL A N 1
ATOM 609 C CA . VAL A 1 79 ? -23.179 -0.383 29.872 1.00 79.88 79 VAL A CA 1
ATOM 610 C C . VAL A 1 79 ? -24.339 0.607 29.679 1.00 79.88 79 VAL A C 1
ATOM 612 O O . VAL A 1 79 ? -24.429 1.253 28.625 1.00 79.88 79 VAL A O 1
ATOM 615 N N . PRO A 1 80 ? -25.198 0.827 30.694 1.00 71.38 80 PRO A N 1
ATOM 616 C CA . PRO A 1 80 ? -26.315 1.760 30.587 1.00 71.38 80 PRO A CA 1
ATOM 617 C C . PRO A 1 80 ? -25.838 3.191 30.280 1.00 71.38 80 PRO A C 1
ATOM 619 O O . PRO A 1 80 ? -24.764 3.634 30.695 1.00 71.38 80 PRO A O 1
ATOM 622 N N . GLY A 1 81 ? -26.639 3.935 29.509 1.00 69.06 81 GLY A N 1
ATOM 623 C CA . GLY A 1 81 ? -26.318 5.308 29.091 1.00 69.06 81 GLY A CA 1
ATOM 624 C C . GLY A 1 81 ? -25.429 5.432 27.845 1.00 69.06 81 GLY A C 1
ATOM 625 O O . GLY A 1 81 ? -25.006 6.544 27.524 1.00 69.06 81 GLY A O 1
ATOM 626 N N . ARG A 1 82 ? -25.200 4.325 27.126 1.00 67.62 82 ARG A N 1
ATOM 627 C CA . ARG A 1 82 ? -24.414 4.212 25.881 1.00 67.62 82 ARG A CA 1
ATOM 628 C C . ARG A 1 82 ? -24.576 5.379 24.905 1.00 67.62 82 ARG A C 1
ATOM 630 O O . ARG A 1 82 ? -23.609 5.979 24.450 1.00 67.62 82 ARG A O 1
ATOM 637 N N . SER A 1 83 ? -25.822 5.731 24.609 1.00 66.69 83 SER A N 1
ATOM 638 C CA . SER A 1 83 ? -26.140 6.721 23.581 1.00 66.69 83 SER A CA 1
ATOM 639 C C . SER A 1 83 ? -25.825 8.156 24.038 1.00 66.69 83 SER A C 1
ATOM 641 O O . SER A 1 83 ? -25.215 8.932 23.307 1.00 66.69 83 SER A O 1
ATOM 643 N N . ARG A 1 84 ? -26.147 8.513 25.291 1.00 80.19 84 ARG A N 1
ATOM 644 C CA . ARG A 1 84 ? -26.137 9.915 25.759 1.00 80.19 84 ARG A CA 1
ATOM 645 C C . ARG A 1 84 ? -24.749 10.559 25.809 1.00 80.19 84 ARG A C 1
ATOM 647 O O . ARG A 1 84 ? -24.649 11.770 25.659 1.00 80.19 84 ARG A O 1
ATOM 654 N N . ARG A 1 85 ? -23.688 9.781 26.038 1.00 82.56 85 ARG A N 1
ATOM 655 C CA . ARG A 1 85 ? -22.316 10.308 26.170 1.00 82.56 85 ARG A CA 1
ATOM 656 C C . ARG A 1 85 ? -21.567 10.386 24.840 1.00 82.56 85 ARG A C 1
ATOM 658 O O . ARG A 1 85 ? -20.678 11.217 24.694 1.00 82.56 85 ARG A O 1
ATOM 665 N N . LEU A 1 86 ? -21.926 9.528 23.888 1.00 89.06 86 LEU A N 1
ATOM 666 C CA . LEU A 1 86 ? -21.314 9.467 22.563 1.00 89.06 86 LEU A CA 1
ATOM 667 C C . LEU A 1 86 ? -21.905 10.521 21.615 1.00 89.06 86 LEU A C 1
ATOM 669 O O . LEU A 1 86 ? -21.163 11.103 20.830 1.00 89.06 86 LEU A O 1
ATOM 673 N N . TRP A 1 87 ? -23.207 10.816 21.728 1.00 91.06 87 TRP A N 1
ATOM 674 C CA . TRP A 1 87 ? -23.893 11.786 20.865 1.00 91.06 87 TRP A CA 1
ATOM 675 C C . TRP A 1 87 ? -23.214 13.156 20.772 1.00 91.06 87 TRP A C 1
ATOM 677 O O . TRP A 1 87 ? -23.024 13.610 19.649 1.00 91.06 87 TRP A O 1
ATOM 687 N N . PRO A 1 88 ? -22.782 13.807 21.872 1.00 92.50 88 PRO A N 1
ATOM 688 C CA . PRO A 1 88 ? -22.080 15.086 21.774 1.00 92.50 88 PRO A CA 1
ATOM 689 C C . PRO A 1 88 ? -20.804 15.000 20.929 1.00 92.50 88 PRO A C 1
ATOM 691 O O . PRO A 1 88 ? -20.543 15.883 20.122 1.00 92.50 88 PRO A O 1
ATOM 694 N N . ILE A 1 89 ? -20.037 13.913 21.065 1.00 93.62 89 ILE A N 1
ATOM 695 C CA . ILE A 1 89 ? -18.806 13.691 20.292 1.00 93.62 89 ILE A CA 1
ATOM 696 C C . ILE A 1 89 ? -19.139 13.466 18.815 1.00 93.62 89 ILE A C 1
ATOM 698 O O . ILE A 1 89 ? -18.469 14.020 17.951 1.00 93.62 89 ILE A O 1
ATOM 702 N N . VAL A 1 90 ? -20.187 12.691 18.520 1.00 94.00 90 VAL A N 1
ATOM 703 C CA . VAL A 1 90 ? -20.637 12.427 17.144 1.00 94.00 90 VAL A CA 1
ATOM 704 C C . VAL A 1 90 ? -21.159 13.699 16.479 1.00 94.00 90 VAL A C 1
ATOM 706 O O . VAL A 1 90 ? -20.779 13.979 15.348 1.00 94.00 90 VAL A O 1
ATOM 709 N N . ILE A 1 91 ? -21.976 14.495 17.174 1.00 94.75 91 ILE A N 1
ATOM 710 C CA . ILE A 1 91 ? -22.511 15.764 16.657 1.00 94.75 91 ILE A CA 1
ATOM 711 C C . ILE A 1 91 ? -21.368 16.735 16.367 1.00 94.75 91 ILE A C 1
ATOM 713 O O . ILE A 1 91 ? -21.293 17.278 15.268 1.00 94.75 91 ILE A O 1
ATOM 717 N N . VAL A 1 92 ? -20.447 16.916 17.320 1.00 94.62 92 VAL A N 1
ATOM 718 C CA . VAL A 1 92 ? -19.272 17.774 17.124 1.00 94.62 92 VAL A CA 1
ATOM 719 C C . VAL A 1 92 ? -18.387 17.237 16.001 1.00 94.62 92 VAL A C 1
ATOM 721 O O . VAL A 1 92 ? -17.912 18.012 15.181 1.00 94.62 92 VAL A O 1
ATOM 724 N N . GLY A 1 93 ? -18.183 15.922 15.922 1.00 92.81 93 GLY A N 1
ATOM 725 C CA . GLY A 1 93 ? -17.388 15.301 14.870 1.00 92.81 93 GLY A CA 1
ATOM 726 C C . GLY A 1 93 ? -17.981 15.479 13.477 1.00 92.81 93 GLY A C 1
ATOM 727 O O . GLY A 1 93 ? -17.252 15.850 12.562 1.00 92.81 93 GLY A O 1
ATOM 728 N N . LEU A 1 94 ? -19.295 15.307 13.326 1.00 94.06 94 LEU A N 1
ATOM 729 C CA . LEU A 1 94 ? -20.003 15.589 12.077 1.00 94.06 94 LEU A CA 1
ATOM 730 C C . LEU A 1 94 ? -19.931 17.075 11.720 1.00 94.06 94 LEU A C 1
ATOM 732 O O . LEU A 1 94 ? -19.585 17.404 10.589 1.00 94.06 94 LEU A O 1
ATOM 736 N N . ALA A 1 95 ? -20.193 17.972 12.674 1.00 93.50 95 ALA A N 1
ATOM 737 C CA . ALA A 1 95 ? -20.108 19.412 12.444 1.00 93.50 95 ALA A CA 1
ATOM 738 C C . ALA A 1 95 ? -18.700 19.823 11.983 1.00 93.50 95 ALA A C 1
ATOM 740 O O . ALA A 1 95 ? -18.558 20.485 10.957 1.00 93.50 95 ALA A O 1
ATOM 741 N N . MET A 1 96 ? -17.657 19.361 12.679 1.00 91.38 96 MET A N 1
ATOM 742 C CA . MET A 1 96 ? -16.265 19.618 12.301 1.00 91.38 96 MET A CA 1
ATOM 743 C C . MET A 1 96 ? -15.916 19.010 10.943 1.00 91.38 96 MET A C 1
ATOM 745 O O . MET A 1 96 ? -15.207 19.639 10.165 1.00 91.38 96 MET A O 1
ATOM 749 N N . TYR A 1 97 ? -16.453 17.835 10.607 1.00 89.56 97 TYR A N 1
ATOM 750 C CA . TYR A 1 97 ? -16.253 17.228 9.292 1.00 89.56 97 TYR A CA 1
ATOM 751 C C . TYR A 1 97 ? -16.824 18.097 8.168 1.00 89.56 97 TYR A C 1
ATOM 753 O O . TYR A 1 97 ? -16.112 18.387 7.204 1.00 89.56 97 TYR A O 1
ATOM 761 N N . PHE A 1 98 ? -18.057 18.588 8.317 1.00 90.06 98 PHE A N 1
ATOM 762 C CA . PHE A 1 98 ? -18.669 19.481 7.333 1.00 90.06 98 PHE A CA 1
ATOM 763 C C . PHE A 1 98 ? -17.944 20.827 7.230 1.00 90.06 98 PHE A C 1
ATOM 765 O O . PHE A 1 98 ? -17.667 21.273 6.116 1.00 90.06 98 PHE A O 1
ATOM 772 N N . ILE A 1 99 ? -17.575 21.426 8.368 1.00 89.44 99 ILE A N 1
ATOM 773 C CA . ILE A 1 99 ? -16.842 22.702 8.428 1.00 89.44 99 ILE A CA 1
ATOM 774 C C . ILE A 1 99 ? -15.441 22.570 7.818 1.00 89.44 99 ILE A C 1
ATOM 776 O O . ILE A 1 99 ? -14.979 23.476 7.134 1.00 89.44 99 ILE A O 1
ATOM 780 N N . SER A 1 100 ? -14.767 21.435 8.021 1.00 84.31 100 SER A N 1
ATOM 781 C CA . SER A 1 100 ? -13.402 21.213 7.525 1.00 84.31 100 SER A CA 1
ATOM 782 C C . SER A 1 100 ? -13.291 21.123 5.999 1.00 84.31 100 SER A C 1
ATOM 784 O O . SER A 1 100 ? -12.178 21.119 5.476 1.00 84.31 100 SER A O 1
ATOM 786 N N . GLY A 1 101 ? -14.411 20.971 5.282 1.00 82.88 101 GLY A N 1
ATOM 787 C CA . GLY A 1 101 ? -14.424 20.796 3.828 1.00 82.88 101 GLY A CA 1
ATOM 788 C C . GLY A 1 101 ? -13.824 19.472 3.336 1.00 82.88 101 GLY A C 1
ATOM 789 O O . GLY A 1 101 ? -13.751 19.254 2.130 1.00 82.88 101 GLY A O 1
ATOM 790 N N . GLN A 1 102 ? -13.430 18.553 4.231 1.00 83.62 102 GLN A N 1
ATOM 791 C CA . GLN A 1 102 ? -12.826 17.263 3.858 1.00 83.62 102 GLN A CA 1
ATOM 792 C C . GLN A 1 102 ? -13.735 16.417 2.955 1.00 83.62 102 GLN A C 1
ATOM 794 O O . GLN A 1 102 ? -13.248 15.671 2.109 1.00 83.62 102 GLN A O 1
ATOM 799 N N . TRP A 1 103 ? -15.052 16.556 3.105 1.00 83.69 103 TRP A N 1
ATOM 800 C CA . TRP A 1 103 ? -16.056 15.885 2.277 1.00 83.69 103 TRP A CA 1
ATOM 801 C C . TRP A 1 103 ? -16.100 16.384 0.827 1.00 83.69 103 TRP A C 1
ATOM 803 O O . TRP A 1 103 ? -16.547 15.643 -0.048 1.00 83.69 103 TRP A O 1
ATOM 813 N N . ALA A 1 104 ? -15.660 17.623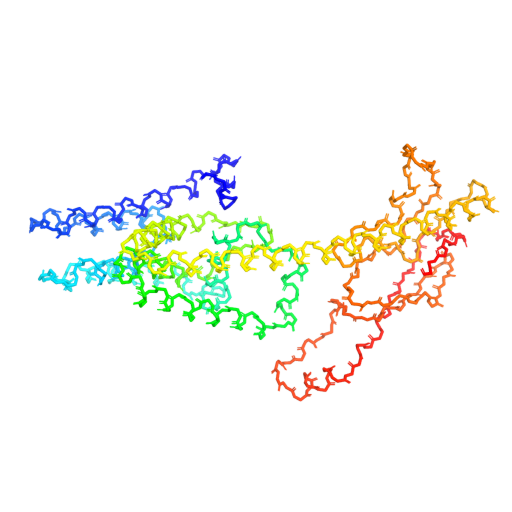 0.588 1.00 85.44 104 ALA A N 1
ATOM 814 C CA . ALA A 1 104 ? -15.665 18.282 -0.715 1.00 85.44 104 ALA A CA 1
ATOM 815 C C . ALA A 1 104 ? -14.320 18.152 -1.449 1.00 85.44 104 ALA A C 1
ATOM 817 O O . ALA A 1 104 ? -14.184 18.611 -2.580 1.00 85.44 104 ALA A O 1
ATOM 818 N N . MET A 1 105 ? -13.319 17.528 -0.820 1.00 83.19 105 MET A N 1
ATOM 819 C CA . MET A 1 105 ? -12.032 17.267 -1.457 1.00 83.19 105 MET A CA 1
ATOM 820 C C . MET A 1 105 ? -12.184 16.289 -2.624 1.00 83.19 105 MET A C 1
ATOM 822 O O . MET A 1 105 ? -12.984 15.348 -2.586 1.00 83.19 105 MET A O 1
ATOM 826 N N . GLU A 1 106 ? -11.368 16.478 -3.659 1.00 79.31 106 GLU A N 1
ATOM 827 C CA . GLU A 1 106 ? -11.380 15.599 -4.819 1.00 79.31 106 GLU A CA 1
ATOM 828 C C . GLU A 1 106 ? -11.083 14.151 -4.405 1.00 79.31 106 GLU A C 1
ATOM 830 O O . GLU A 1 106 ? -10.097 13.841 -3.730 1.00 79.31 106 GLU A O 1
ATOM 835 N N . GLY A 1 107 ? -11.970 13.237 -4.792 1.00 71.56 107 GLY A N 1
ATOM 836 C CA . GLY A 1 107 ? -11.843 11.827 -4.449 1.00 71.56 107 GLY A CA 1
ATOM 837 C C . GLY A 1 107 ? -12.124 11.483 -2.982 1.00 71.56 107 GLY A C 1
ATOM 838 O O . GLY A 1 107 ? -11.846 10.352 -2.587 1.00 71.56 107 GLY A O 1
ATOM 839 N N . ALA A 1 108 ? -12.732 12.387 -2.198 1.00 76.75 108 ALA A N 1
ATOM 840 C CA . ALA A 1 108 ? -13.126 12.140 -0.804 1.00 76.75 108 ALA A CA 1
ATOM 841 C C . ALA A 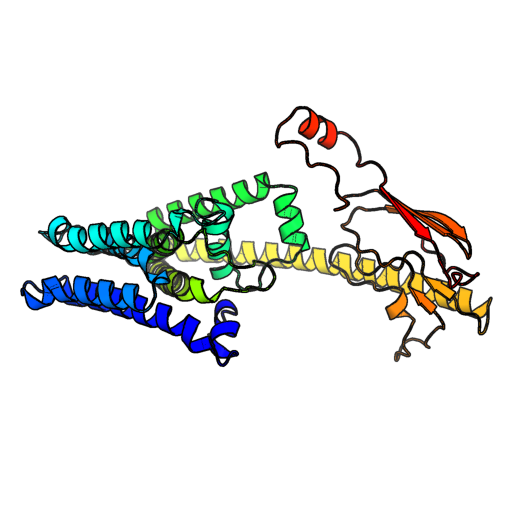1 108 ? -13.924 10.845 -0.595 1.00 76.75 108 ALA A C 1
ATOM 843 O O . ALA A 1 108 ? -13.735 10.156 0.406 1.00 76.75 108 ALA A O 1
ATOM 844 N N . TRP A 1 109 ? -14.754 10.492 -1.576 1.00 74.56 109 TRP A N 1
ATOM 845 C CA . TRP A 1 109 ? -15.632 9.322 -1.549 1.00 74.56 109 TRP A CA 1
ATOM 846 C C . TRP A 1 109 ? -15.185 8.202 -2.495 1.00 74.56 109 TRP A C 1
ATOM 848 O O . TRP A 1 109 ? -15.902 7.218 -2.661 1.00 74.56 109 TRP A O 1
ATOM 858 N N . GLN A 1 110 ? -14.017 8.326 -3.139 1.00 73.88 110 GLN A N 1
ATOM 859 C CA . GLN A 1 110 ? -13.518 7.285 -4.037 1.00 73.88 110 GLN A CA 1
ATOM 860 C C . GLN A 1 110 ? -13.082 6.057 -3.219 1.00 73.88 110 GLN A C 1
ATOM 862 O O . GLN A 1 110 ? -12.133 6.162 -2.435 1.00 73.88 110 GLN A O 1
ATOM 867 N N . PRO A 1 111 ? -13.694 4.869 -3.424 1.00 70.69 111 PRO A N 1
ATOM 868 C CA . PRO A 1 111 ? -13.385 3.676 -2.632 1.00 70.69 111 PRO A CA 1
ATOM 869 C C . PRO A 1 111 ? -11.900 3.303 -2.668 1.00 70.69 111 PRO A C 1
ATOM 871 O O . PRO A 1 111 ? -11.331 2.917 -1.650 1.00 70.69 111 PRO A O 1
ATOM 874 N N . ALA A 1 112 ? -11.241 3.489 -3.816 1.00 71.69 112 ALA A N 1
ATOM 875 C CA . ALA A 1 112 ? -9.813 3.231 -3.954 1.00 71.69 112 ALA A CA 1
ATOM 876 C C . ALA A 1 112 ? -8.974 4.080 -2.978 1.00 71.69 112 ALA A C 1
ATOM 878 O O . ALA A 1 112 ? -8.153 3.534 -2.248 1.00 71.69 112 ALA A O 1
ATOM 879 N N . ARG A 1 113 ? -9.230 5.392 -2.877 1.00 73.06 113 ARG A N 1
ATOM 880 C CA . ARG A 1 113 ? -8.479 6.300 -1.985 1.00 73.06 113 ARG A CA 1
ATOM 881 C C . ARG A 1 113 ? -8.756 6.044 -0.499 1.00 73.06 113 ARG A C 1
ATOM 883 O O . ARG A 1 113 ? -7.903 6.302 0.352 1.00 73.06 113 ARG A O 1
ATOM 890 N N . VAL A 1 114 ? -9.928 5.501 -0.181 1.00 77.12 114 VAL A N 1
ATOM 891 C CA . VAL A 1 114 ? -10.321 5.140 1.188 1.00 77.12 114 VAL A CA 1
ATOM 892 C C . VAL A 1 114 ? -9.674 3.820 1.623 1.00 77.12 114 VAL A C 1
ATOM 894 O O . VAL A 1 114 ? -9.033 3.770 2.675 1.00 77.12 114 VAL A O 1
ATOM 897 N N . PHE A 1 115 ? -9.806 2.764 0.812 1.00 77.81 115 PHE A N 1
ATOM 898 C CA . PHE A 1 115 ? -9.476 1.393 1.213 1.00 77.81 115 PHE A CA 1
ATOM 899 C C . PHE A 1 115 ? -8.074 0.926 0.804 1.00 77.81 115 PHE A C 1
ATOM 901 O O . PHE A 1 115 ? -7.451 0.199 1.575 1.00 77.81 115 PHE A O 1
ATOM 908 N N . VAL A 1 116 ? -7.539 1.340 -0.352 1.00 77.69 116 VAL A N 1
ATOM 909 C CA . VAL A 1 116 ? -6.198 0.903 -0.803 1.00 77.69 116 VAL A CA 1
ATOM 910 C C . VAL A 1 116 ? -5.107 1.272 0.209 1.00 77.69 116 VAL A C 1
ATOM 912 O O . VAL A 1 116 ? -4.269 0.423 0.501 1.00 77.69 116 VAL A O 1
ATOM 915 N N . PRO A 1 117 ? -5.127 2.450 0.860 1.00 80.88 117 PRO A N 1
ATOM 916 C CA . PRO A 1 117 ? -4.118 2.763 1.870 1.00 80.88 117 PRO A CA 1
ATOM 917 C C . PRO A 1 117 ? -4.135 1.836 3.095 1.00 80.88 117 PRO A C 1
ATOM 919 O O . PRO A 1 117 ? -3.100 1.646 3.724 1.00 80.88 117 PRO A O 1
ATOM 922 N N . LEU A 1 118 ? -5.266 1.195 3.424 1.00 80.75 118 LEU A N 1
ATOM 923 C CA . LEU A 1 118 ? -5.298 0.165 4.474 1.00 80.75 118 LEU A CA 1
ATOM 924 C C . LEU A 1 118 ? -4.536 -1.098 4.059 1.00 80.75 118 LEU A C 1
ATOM 926 O O . LEU A 1 118 ? -3.951 -1.760 4.914 1.00 80.75 118 LEU A O 1
ATOM 930 N N . TYR A 1 119 ? -4.494 -1.413 2.760 1.00 78.06 119 TYR A N 1
ATOM 931 C CA . TYR A 1 119 ? -3.669 -2.503 2.242 1.00 78.06 119 TYR A CA 1
ATOM 932 C C . TYR A 1 119 ? -2.182 -2.222 2.459 1.00 78.06 119 TYR A C 1
ATOM 934 O O . TYR A 1 119 ? -1.457 -3.122 2.867 1.00 78.06 119 TYR A O 1
ATOM 942 N N . LEU A 1 120 ? -1.742 -0.969 2.297 1.00 76.75 120 LEU A N 1
ATOM 943 C CA . LEU A 1 120 ? -0.353 -0.575 2.563 1.00 76.75 120 LEU A CA 1
ATOM 944 C C . LEU A 1 120 ? 0.038 -0.803 4.031 1.00 76.75 120 LEU A C 1
ATOM 946 O O . LEU A 1 120 ? 1.194 -1.071 4.329 1.00 76.75 120 LEU A O 1
ATOM 950 N N . VAL A 1 121 ? -0.915 -0.770 4.968 1.00 75.88 121 VAL A N 1
ATOM 951 C CA . VAL A 1 121 ? -0.635 -1.113 6.372 1.00 75.88 121 VAL A CA 1
ATOM 952 C C . VAL A 1 121 ? -0.255 -2.588 6.532 1.00 75.88 121 VAL A C 1
ATOM 954 O O . VAL A 1 121 ? 0.616 -2.907 7.344 1.00 75.88 121 VAL A O 1
ATOM 957 N N . LEU A 1 122 ? -0.891 -3.471 5.756 1.00 74.19 122 LEU A N 1
ATOM 958 C CA . LEU A 1 122 ? -0.623 -4.912 5.737 1.00 74.19 122 LEU A CA 1
ATOM 959 C C . LEU A 1 122 ? 0.591 -5.265 4.866 1.00 74.19 122 LEU A C 1
ATOM 961 O O . LEU A 1 122 ? 1.347 -6.169 5.213 1.00 74.19 122 LEU A O 1
ATOM 965 N N . TYR A 1 123 ? 0.783 -4.545 3.761 1.00 75.12 123 TYR A N 1
ATOM 966 C CA . TYR A 1 123 ? 1.878 -4.715 2.813 1.00 75.12 123 TYR A CA 1
ATOM 967 C C . TYR A 1 123 ? 2.648 -3.397 2.663 1.00 75.12 123 TYR A C 1
ATOM 969 O O . TYR A 1 123 ? 2.430 -2.641 1.714 1.00 75.12 123 TYR A O 1
ATOM 977 N N . PRO A 1 124 ? 3.553 -3.090 3.605 1.00 67.00 124 PRO A N 1
ATOM 978 C CA . PRO A 1 124 ? 4.133 -1.760 3.686 1.00 67.00 124 PRO A CA 1
ATOM 979 C C . PRO A 1 124 ? 5.288 -1.538 2.702 1.00 67.00 124 PRO A C 1
ATOM 981 O O . PRO A 1 124 ? 5.971 -0.538 2.787 1.00 67.00 124 PRO A O 1
ATOM 984 N N . ILE A 1 125 ? 5.520 -2.427 1.740 1.00 68.25 125 ILE A N 1
ATOM 985 C CA . ILE A 1 125 ? 6.628 -2.302 0.776 1.00 68.25 125 ILE A CA 1
ATOM 986 C C . ILE A 1 125 ? 6.258 -1.347 -0.383 1.00 68.25 125 ILE A C 1
ATOM 988 O O . ILE A 1 125 ? 7.116 -0.965 -1.171 1.00 68.25 125 ILE A O 1
ATOM 992 N N . GLY A 1 126 ? 4.994 -0.911 -0.455 1.00 69.31 126 GLY A N 1
ATOM 993 C CA . GLY A 1 126 ? 4.464 -0.163 -1.594 1.00 69.31 126 GLY A CA 1
ATOM 994 C C . GLY A 1 126 ? 4.109 -1.085 -2.758 1.00 69.31 126 GLY A C 1
ATOM 995 O O . GLY A 1 126 ? 4.346 -2.292 -2.723 1.00 69.31 126 GLY A O 1
ATOM 996 N N . LEU A 1 127 ? 3.476 -0.532 -3.783 1.00 71.12 127 LEU A N 1
ATOM 997 C CA . LEU A 1 127 ? 3.194 -1.226 -5.034 1.00 71.12 127 LEU A CA 1
ATOM 998 C C . LEU A 1 127 ? 4.157 -0.715 -6.100 1.00 71.12 127 LEU A C 1
ATOM 1000 O O . LEU A 1 127 ? 4.407 0.483 -6.190 1.00 71.12 127 LEU A O 1
ATOM 1004 N N . LEU A 1 128 ? 4.672 -1.613 -6.938 1.00 70.62 128 LEU A N 1
ATOM 1005 C CA . LEU A 1 128 ? 5.428 -1.186 -8.111 1.00 70.62 128 LEU A CA 1
ATOM 1006 C C . LEU A 1 128 ? 4.510 -0.370 -9.043 1.00 70.62 128 LEU A C 1
ATOM 1008 O O . LEU A 1 128 ? 3.317 -0.689 -9.130 1.00 70.62 128 LEU A O 1
ATOM 1012 N N . PRO A 1 129 ? 5.045 0.622 -9.783 1.00 64.50 129 PRO A N 1
ATOM 1013 C CA . PRO A 1 129 ? 4.283 1.367 -10.787 1.00 64.50 129 PRO A CA 1
ATOM 1014 C C . PRO A 1 129 ? 3.556 0.444 -11.770 1.00 64.50 129 PRO A C 1
ATOM 1016 O O . PRO A 1 129 ? 2.387 0.661 -12.078 1.00 64.50 129 PRO A O 1
ATOM 1019 N N . ASP A 1 130 ? 4.207 -0.650 -12.170 1.00 58.41 130 ASP A N 1
ATOM 1020 C CA . ASP A 1 130 ? 3.632 -1.655 -13.067 1.00 58.41 130 ASP A CA 1
ATOM 1021 C C . ASP A 1 130 ? 2.445 -2.390 -12.436 1.00 58.41 130 ASP A C 1
ATOM 1023 O O . ASP A 1 130 ? 1.457 -2.676 -13.109 1.00 58.41 130 ASP A O 1
ATOM 1027 N N . THR A 1 131 ? 2.493 -2.656 -11.127 1.00 68.50 131 THR A N 1
ATOM 1028 C CA . THR A 1 131 ? 1.379 -3.265 -10.387 1.00 68.50 131 THR A CA 1
ATOM 1029 C C . THR A 1 131 ? 0.196 -2.307 -10.300 1.00 68.50 131 THR A C 1
ATOM 1031 O O . THR A 1 131 ? -0.953 -2.726 -10.441 1.00 68.50 131 THR A O 1
ATOM 1034 N N . VAL A 1 132 ? 0.462 -1.013 -10.100 1.00 67.62 132 VAL A N 1
ATOM 1035 C CA . VAL A 1 132 ? -0.575 0.026 -10.123 1.00 67.62 132 VAL A CA 1
ATOM 1036 C C . VAL A 1 132 ? -1.204 0.103 -11.517 1.00 67.62 132 VAL A C 1
ATOM 1038 O O . VAL A 1 132 ? -2.422 -0.017 -11.636 1.00 67.62 132 VAL A O 1
ATOM 1041 N N . ALA A 1 133 ? -0.392 0.170 -12.575 1.00 64.56 133 ALA A N 1
ATOM 1042 C CA . ALA A 1 133 ? -0.858 0.168 -13.963 1.00 64.56 133 ALA A CA 1
ATOM 1043 C C . ALA A 1 133 ? -1.636 -1.114 -14.329 1.00 64.56 133 ALA A C 1
ATOM 1045 O O . ALA A 1 133 ? -2.632 -1.074 -15.063 1.00 64.56 133 ALA A O 1
ATOM 1046 N N . PHE A 1 134 ? -1.238 -2.266 -13.783 1.00 65.75 134 PHE A N 1
ATOM 1047 C CA . PHE A 1 134 ? -1.958 -3.527 -13.942 1.00 65.75 134 PHE A CA 1
ATOM 1048 C C . PHE A 1 134 ? -3.348 -3.484 -13.289 1.00 65.75 134 PHE A C 1
ATOM 1050 O O . PHE A 1 134 ? -4.338 -3.860 -13.917 1.00 65.75 134 PHE A O 1
ATOM 1057 N N . PHE A 1 135 ? -3.471 -2.970 -12.062 1.00 63.84 135 PHE A N 1
ATOM 1058 C CA . PHE A 1 135 ? -4.783 -2.807 -11.424 1.00 63.84 135 PHE A CA 1
ATOM 1059 C C . PHE A 1 135 ? -5.651 -1.745 -12.106 1.00 63.84 135 PHE A C 1
ATOM 1061 O O . PHE A 1 135 ? -6.871 -1.904 -12.163 1.00 63.84 135 PHE A O 1
ATOM 1068 N N . GLU A 1 136 ? -5.052 -0.695 -12.666 1.00 64.75 136 GLU A N 1
ATOM 1069 C CA . GLU A 1 136 ? -5.777 0.293 -13.468 1.00 64.75 136 GLU A CA 1
ATOM 1070 C C . GLU A 1 136 ? -6.300 -0.281 -14.788 1.00 64.75 136 GLU A C 1
ATOM 1072 O O . GLU A 1 136 ? -7.386 0.090 -15.239 1.00 64.75 136 GLU A O 1
ATOM 1077 N N . SER A 1 137 ? -5.543 -1.180 -15.420 1.00 62.56 137 SER A N 1
ATOM 1078 C CA . SER A 1 137 ? -5.965 -1.860 -16.651 1.00 62.56 137 SER A CA 1
ATOM 1079 C C . SER A 1 137 ? -6.982 -2.974 -16.388 1.00 62.56 137 SER A C 1
ATOM 1081 O O . SER A 1 137 ? -7.886 -3.176 -17.202 1.00 62.56 137 SER A O 1
ATOM 1083 N N . TRP A 1 138 ? -6.922 -3.617 -15.217 1.00 61.56 138 TRP A N 1
ATOM 1084 C CA . TRP A 1 138 ? -7.869 -4.644 -14.774 1.00 61.56 138 TRP A CA 1
ATOM 1085 C C . TRP A 1 138 ? -8.544 -4.300 -13.432 1.00 61.56 138 TRP A C 1
ATOM 1087 O O . TRP A 1 138 ? -8.357 -5.018 -12.443 1.00 61.56 138 TRP A O 1
ATOM 1097 N N . PRO A 1 139 ? -9.430 -3.279 -13.379 1.00 65.19 139 PRO A N 1
ATOM 1098 C CA . PRO A 1 139 ? -10.069 -2.853 -12.129 1.00 65.19 139 PRO A CA 1
ATOM 1099 C C . PRO A 1 139 ? -10.857 -3.968 -11.434 1.00 65.19 139 PRO A C 1
ATOM 1101 O O . PRO A 1 139 ? -10.971 -3.992 -10.210 1.00 65.19 139 PRO A O 1
ATOM 1104 N N . VAL A 1 140 ? -11.388 -4.919 -12.212 1.00 72.75 140 VAL A N 1
ATOM 1105 C CA . VAL A 1 140 ? -12.140 -6.079 -11.708 1.00 72.75 140 VAL A CA 1
ATOM 1106 C C . VAL A 1 140 ? -11.286 -6.950 -10.784 1.00 72.75 140 VAL A C 1
ATOM 1108 O O . VAL A 1 140 ? -11.808 -7.450 -9.791 1.00 72.75 140 VAL A O 1
ATOM 1111 N N . LEU A 1 141 ? -9.983 -7.097 -11.052 1.00 67.25 141 LEU A N 1
ATOM 1112 C CA . LEU A 1 141 ? -9.078 -7.837 -10.167 1.00 67.25 141 LEU A CA 1
ATOM 1113 C C . LEU A 1 141 ? -8.911 -7.114 -8.827 1.00 67.25 141 LEU A C 1
ATOM 1115 O O . LEU A 1 141 ? -8.950 -7.755 -7.780 1.00 67.25 141 LEU A O 1
ATOM 1119 N N . GLY A 1 142 ? -8.822 -5.781 -8.847 1.00 64.50 142 GLY A N 1
ATOM 1120 C CA . GLY A 1 142 ? -8.807 -4.959 -7.635 1.00 64.50 142 GLY A CA 1
ATOM 1121 C C . GLY A 1 142 ? -10.087 -5.116 -6.807 1.00 64.50 142 GLY A C 1
ATOM 1122 O O . GLY A 1 142 ? -10.017 -5.357 -5.601 1.00 64.50 142 GLY A O 1
ATOM 1123 N N . TRP A 1 143 ? -11.259 -5.068 -7.453 1.00 70.31 143 TRP A N 1
ATOM 1124 C CA . TRP A 1 143 ? -12.546 -5.341 -6.798 1.00 70.31 143 TRP A CA 1
ATOM 1125 C C . TRP A 1 143 ? -12.632 -6.767 -6.247 1.00 70.31 143 TRP A C 1
ATOM 1127 O O . TRP A 1 143 ? -13.105 -6.954 -5.129 1.00 70.31 143 TRP A O 1
ATOM 1137 N N . GLY A 1 144 ? -12.139 -7.761 -6.990 1.00 74.25 144 GLY A N 1
ATOM 1138 C CA . GLY A 1 144 ? -12.075 -9.155 -6.551 1.00 74.25 144 GLY A CA 1
ATOM 1139 C C . GLY A 1 144 ? -11.225 -9.325 -5.292 1.00 74.25 144 GLY A C 1
ATOM 1140 O O . GLY A 1 144 ? -11.693 -9.901 -4.309 1.00 74.25 144 GLY A O 1
ATOM 1141 N N . CYS A 1 145 ? -10.020 -8.747 -5.274 1.00 68.44 145 CYS A N 1
ATOM 1142 C CA . CYS A 1 145 ? -9.156 -8.714 -4.094 1.00 68.44 145 CYS A CA 1
ATOM 1143 C C . CYS A 1 145 ? -9.834 -8.006 -2.912 1.00 68.44 145 CYS A C 1
ATOM 1145 O O . CYS A 1 145 ? -9.818 -8.524 -1.797 1.00 68.4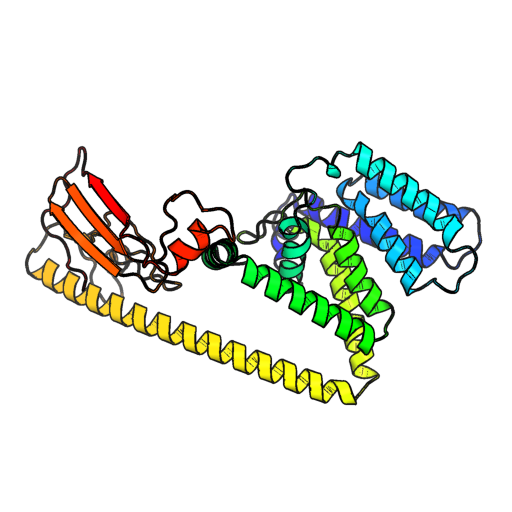4 145 CYS A O 1
ATOM 1147 N N . GLY A 1 146 ? -10.481 -6.860 -3.150 1.00 70.19 146 GLY A N 1
ATOM 1148 C CA . GLY A 1 146 ? -11.221 -6.123 -2.125 1.00 70.19 146 GLY A CA 1
ATOM 1149 C C . GLY A 1 146 ? -12.366 -6.939 -1.519 1.00 70.19 146 GLY A C 1
ATOM 1150 O O . GLY A 1 146 ? -12.465 -7.055 -0.299 1.00 70.19 146 GLY A O 1
ATOM 1151 N N . MET A 1 147 ? -13.190 -7.574 -2.356 1.00 78.81 147 MET A N 1
ATOM 1152 C CA . MET A 1 147 ? -14.284 -8.446 -1.914 1.00 78.81 147 MET A CA 1
ATOM 1153 C C . MET A 1 147 ? -13.773 -9.666 -1.145 1.00 78.81 147 MET A C 1
ATOM 1155 O O . MET A 1 147 ? -14.347 -10.022 -0.116 1.00 78.81 147 MET A O 1
ATOM 1159 N N . MET A 1 148 ? -12.673 -10.277 -1.592 1.00 77.88 148 MET A N 1
ATOM 1160 C CA . MET A 1 148 ? -12.029 -11.384 -0.885 1.00 77.88 148 MET A CA 1
ATOM 1161 C C . MET A 1 148 ? -11.528 -10.950 0.497 1.00 77.88 148 MET A C 1
ATOM 1163 O O . MET A 1 148 ? -11.753 -11.659 1.476 1.00 77.88 148 MET A O 1
ATOM 1167 N N . LEU A 1 149 ? -10.899 -9.775 0.603 1.00 74.69 149 LEU A N 1
ATOM 1168 C CA . LEU A 1 149 ? -10.441 -9.223 1.879 1.00 74.69 149 LEU A CA 1
ATOM 1169 C C . LEU A 1 149 ? -11.608 -8.899 2.815 1.00 74.69 149 LEU A C 1
ATOM 1171 O O . LEU A 1 149 ? -11.523 -9.204 4.002 1.00 74.69 149 LEU A O 1
ATOM 1175 N N . ILE A 1 150 ? -12.711 -8.346 2.299 1.00 81.38 150 ILE A N 1
ATOM 1176 C CA . ILE A 1 150 ? -13.934 -8.105 3.082 1.00 81.38 150 ILE A CA 1
ATOM 1177 C C . ILE A 1 150 ? -14.519 -9.433 3.576 1.00 81.38 150 ILE A C 1
ATOM 1179 O O . ILE A 1 150 ? -14.840 -9.564 4.756 1.00 81.38 150 ILE A O 1
ATOM 1183 N N . ALA A 1 151 ? -14.628 -10.439 2.706 1.00 82.56 151 ALA A N 1
ATOM 1184 C CA . ALA A 1 151 ? -15.118 -11.758 3.087 1.00 82.56 151 ALA A CA 1
ATOM 1185 C C . ALA A 1 151 ? -14.225 -12.394 4.163 1.00 82.56 151 ALA A C 1
ATOM 1187 O O . ALA A 1 151 ? -14.731 -12.878 5.176 1.00 82.56 151 ALA A O 1
ATOM 1188 N N . LEU A 1 152 ? -12.901 -12.327 3.993 1.00 82.62 152 LEU A N 1
ATOM 1189 C CA . LEU A 1 152 ? -11.930 -12.820 4.965 1.00 82.62 152 LEU A CA 1
ATOM 1190 C C . LEU A 1 152 ? -12.042 -12.073 6.300 1.00 82.62 152 LEU A C 1
ATOM 1192 O O . LEU A 1 152 ? -12.105 -12.709 7.347 1.00 82.62 152 LEU A O 1
ATOM 1196 N N . ALA A 1 153 ? -12.138 -10.743 6.275 1.00 83.25 153 ALA A N 1
ATOM 1197 C CA . ALA A 1 153 ? -12.358 -9.905 7.450 1.00 83.25 153 ALA A CA 1
ATOM 1198 C C . ALA A 1 153 ? -13.618 -10.321 8.222 1.00 83.25 153 ALA A C 1
ATOM 1200 O O . ALA A 1 153 ? -13.561 -10.539 9.433 1.00 83.25 153 ALA A O 1
ATOM 1201 N N . LEU A 1 154 ? -14.744 -10.498 7.525 1.00 86.62 154 LEU A N 1
ATOM 1202 C CA . LEU A 1 154 ? -16.010 -10.921 8.126 1.00 86.62 154 LEU A CA 1
ATOM 1203 C C . LEU A 1 154 ? -15.937 -12.344 8.694 1.00 86.62 154 LEU A C 1
ATOM 1205 O O . LEU A 1 154 ? -16.459 -12.597 9.784 1.00 86.62 154 LEU A O 1
ATOM 1209 N N . LEU A 1 155 ? -15.284 -13.271 7.989 1.00 85.06 155 LEU A N 1
ATOM 1210 C CA . LEU A 1 155 ? -15.056 -14.636 8.467 1.00 85.06 155 LEU A CA 1
ATOM 1211 C C . LEU A 1 155 ? -14.186 -14.645 9.727 1.00 85.06 155 LEU A C 1
ATOM 1213 O O . LEU A 1 155 ? -14.533 -15.310 10.704 1.00 85.06 155 LEU A O 1
ATOM 1217 N N . LEU A 1 156 ? -13.102 -13.867 9.739 1.00 83.69 156 LEU A N 1
ATOM 1218 C CA . LEU A 1 156 ? -12.219 -13.736 10.894 1.00 83.69 156 LEU A CA 1
ATOM 1219 C C . LEU A 1 156 ? -12.931 -13.072 12.073 1.00 83.69 156 LEU A C 1
ATOM 1221 O O . LEU A 1 156 ? -12.818 -13.572 13.184 1.00 83.69 156 LEU A O 1
ATOM 1225 N N . MET A 1 157 ? -13.732 -12.025 11.855 1.00 86.38 157 MET A N 1
ATOM 1226 C CA . MET A 1 157 ? -14.542 -11.405 12.912 1.00 86.38 157 MET A CA 1
ATOM 1227 C C . MET A 1 157 ? -15.531 -12.403 13.526 1.00 86.38 157 MET A C 1
ATOM 1229 O O . MET A 1 157 ? -15.596 -12.556 14.748 1.00 86.38 157 MET A O 1
ATOM 1233 N N . ARG A 1 158 ? -16.276 -13.130 12.682 1.00 84.50 158 ARG A N 1
ATOM 1234 C CA . ARG A 1 158 ? -17.241 -14.150 13.127 1.00 84.50 158 ARG A CA 1
ATOM 1235 C C . ARG A 1 158 ? -16.575 -15.304 13.857 1.00 84.50 158 ARG A C 1
ATOM 1237 O O . ARG A 1 158 ? -17.159 -15.871 14.785 1.00 84.50 158 ARG A O 1
ATOM 1244 N N . GLY A 1 159 ? -15.385 -15.678 13.409 1.00 81.06 159 GLY A N 1
ATOM 1245 C CA . GLY A 1 159 ? -14.649 -16.796 13.953 1.00 81.06 159 GLY A CA 1
ATOM 1246 C C . GLY A 1 159 ? -13.903 -16.440 15.240 1.00 81.06 159 GLY A C 1
ATOM 1247 O O . GLY A 1 159 ? -14.073 -17.153 16.224 1.00 81.06 159 GLY A O 1
ATOM 1248 N N . ALA A 1 160 ? -13.149 -15.339 15.275 1.00 81.25 160 ALA A N 1
ATOM 1249 C CA . ALA A 1 160 ? -12.373 -14.914 16.439 1.00 81.25 160 ALA A CA 1
ATOM 1250 C C . ALA A 1 160 ? -13.285 -14.572 17.622 1.00 81.25 160 ALA A C 1
ATOM 1252 O O . ALA A 1 160 ? -13.011 -14.988 18.744 1.00 81.25 160 ALA A O 1
ATOM 1253 N N . ARG A 1 161 ? -14.405 -13.873 17.366 1.00 82.00 161 ARG A N 1
ATOM 1254 C CA . ARG A 1 161 ? -15.362 -13.387 18.383 1.00 82.00 161 ARG A CA 1
ATOM 1255 C C . ARG A 1 161 ? -14.724 -12.586 19.526 1.00 82.00 161 ARG A C 1
ATOM 1257 O O . ARG A 1 161 ? -15.338 -12.441 20.577 1.00 82.00 161 ARG A O 1
ATOM 1264 N N . THR A 1 162 ? -13.521 -12.047 19.334 1.00 87.00 162 THR A N 1
ATOM 1265 C CA . THR A 1 162 ? -12.893 -11.155 20.308 1.00 87.00 162 THR A CA 1
ATOM 1266 C C . THR A 1 162 ? -13.282 -9.705 19.990 1.00 87.00 162 THR A C 1
ATOM 1268 O O . THR A 1 162 ? -13.189 -9.272 18.831 1.00 87.00 162 THR A O 1
ATOM 1271 N N . PRO A 1 163 ? -13.724 -8.919 20.992 1.00 89.69 163 PRO A N 1
ATOM 1272 C CA . PRO A 1 163 ? -14.103 -7.522 20.780 1.00 89.69 163 PRO A CA 1
ATOM 1273 C C . PRO A 1 163 ? -12.901 -6.690 20.324 1.00 89.69 163 PRO A C 1
ATOM 1275 O O . PRO A 1 163 ? -13.056 -5.775 19.525 1.00 89.69 163 PRO A O 1
ATOM 1278 N N . LEU A 1 164 ? -11.693 -7.068 20.750 1.00 91.31 164 LEU A N 1
ATOM 1279 C CA . LEU A 1 164 ? -10.441 -6.413 20.383 1.00 91.31 164 LEU A CA 1
ATOM 1280 C C . LEU A 1 164 ? -10.082 -6.600 18.899 1.00 91.31 164 LEU A C 1
ATOM 1282 O O . LEU A 1 164 ? -9.683 -5.634 18.250 1.00 91.31 164 LEU A O 1
ATOM 1286 N N . PHE A 1 165 ? -10.301 -7.798 18.337 1.00 91.31 165 PHE A N 1
ATOM 1287 C CA . PHE A 1 165 ? -10.127 -8.041 16.899 1.00 91.31 165 PHE A CA 1
ATOM 1288 C C . PHE A 1 165 ? -11.093 -7.186 16.075 1.00 91.31 165 PHE A C 1
ATOM 1290 O O . PHE A 1 165 ? -10.691 -6.473 15.155 1.00 91.31 165 PHE A O 1
ATOM 1297 N N . THR A 1 166 ? -12.371 -7.223 16.455 1.00 91.88 166 THR A N 1
ATOM 1298 C CA . THR A 1 166 ? -13.443 -6.509 15.753 1.00 91.88 166 THR A CA 1
ATOM 1299 C C . THR A 1 166 ? -13.261 -4.995 15.839 1.00 91.88 166 THR A C 1
ATOM 1301 O O . THR A 1 166 ? -13.354 -4.310 14.822 1.00 91.88 166 THR A O 1
ATOM 1304 N N . PHE A 1 167 ? -12.929 -4.475 17.024 1.00 94.19 167 PHE A N 1
ATOM 1305 C CA . PHE A 1 167 ? -12.639 -3.061 17.235 1.00 94.19 167 PHE A CA 1
ATOM 1306 C C . PHE A 1 167 ? -11.434 -2.596 16.423 1.00 94.19 167 PHE A C 1
ATOM 1308 O O . PHE A 1 167 ? -11.517 -1.566 15.763 1.00 94.19 167 PHE A O 1
ATOM 1315 N N . GLY A 1 168 ? -10.327 -3.342 16.444 1.00 93.12 168 GLY A N 1
ATOM 1316 C CA . GLY A 1 168 ? -9.129 -2.952 15.709 1.00 93.12 168 GLY A CA 1
ATOM 1317 C C . GLY A 1 168 ? -9.366 -2.881 14.197 1.00 93.12 168 GLY A C 1
ATOM 1318 O O . GLY A 1 168 ? -8.967 -1.916 13.548 1.00 93.12 168 GLY A O 1
ATOM 1319 N N . LEU A 1 169 ? -10.084 -3.864 13.643 1.00 91.75 169 LEU A N 1
ATOM 1320 C CA . LEU A 1 169 ? -10.371 -3.932 12.212 1.00 91.75 169 LEU A CA 1
ATOM 1321 C C . LEU A 1 169 ? -11.381 -2.865 11.772 1.00 91.75 169 LEU A C 1
ATOM 1323 O O . LEU A 1 169 ? -11.095 -2.069 10.877 1.00 91.75 169 LEU A O 1
ATOM 1327 N N . LEU A 1 170 ? -12.550 -2.821 12.420 1.00 92.88 170 LEU A N 1
ATOM 1328 C CA . LEU A 1 170 ? -13.591 -1.849 12.088 1.00 92.88 170 LEU A CA 1
ATOM 1329 C C . LEU A 1 170 ? -13.152 -0.427 12.426 1.00 92.88 170 LEU A C 1
ATOM 1331 O O . LEU A 1 170 ? -13.433 0.479 11.658 1.00 92.88 170 LEU A O 1
ATOM 1335 N N . GLY A 1 171 ? -12.411 -0.225 13.516 1.00 92.75 171 GLY A N 1
ATOM 1336 C CA . GLY A 1 171 ? -11.866 1.076 13.888 1.00 92.75 171 GLY A CA 1
ATOM 1337 C C . GLY A 1 171 ? -10.906 1.621 12.830 1.00 92.75 171 GLY A C 1
ATOM 1338 O O . GLY A 1 171 ? -11.022 2.785 12.451 1.00 92.75 171 GLY A O 1
ATOM 1339 N N . ALA A 1 172 ? -9.994 0.791 12.3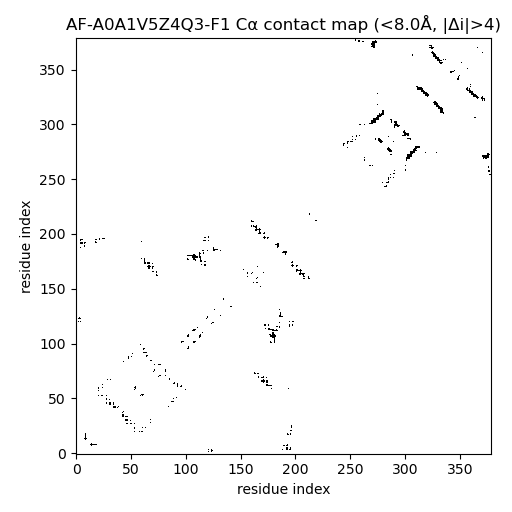10 1.00 91.75 172 ALA A N 1
ATOM 1340 C CA . ALA A 1 172 ? -9.079 1.205 11.245 1.00 91.75 172 ALA A CA 1
ATOM 1341 C C . ALA A 1 172 ? -9.830 1.605 9.965 1.00 91.75 172 ALA A C 1
ATOM 1343 O O . ALA A 1 172 ? -9.524 2.638 9.365 1.00 91.75 172 ALA A O 1
ATOM 1344 N N . VAL A 1 173 ? -10.849 0.824 9.587 1.00 90.06 173 VAL A N 1
ATOM 1345 C CA . VAL A 1 173 ? -11.727 1.132 8.450 1.00 90.06 173 VAL A CA 1
ATOM 1346 C C . VAL A 1 173 ? -12.493 2.432 8.692 1.00 90.06 173 VAL A C 1
ATOM 1348 O O . VAL A 1 173 ? -12.429 3.342 7.870 1.00 90.06 173 VAL A O 1
ATOM 1351 N N . SER A 1 174 ? -13.157 2.555 9.840 1.00 91.19 174 SER A N 1
ATOM 1352 C CA . SER A 1 174 ? -13.940 3.726 10.235 1.00 91.19 174 SER A CA 1
ATOM 1353 C C . SER A 1 174 ? -13.125 5.013 10.229 1.00 91.19 174 SER A C 1
ATOM 1355 O O . SER A 1 174 ? -13.621 6.035 9.765 1.00 91.19 174 SER A O 1
ATOM 1357 N N . PHE A 1 175 ? -11.871 4.968 10.684 1.00 91.00 175 PHE A N 1
ATOM 1358 C CA . PHE A 1 175 ? -10.991 6.132 10.640 1.00 91.00 175 PHE A CA 1
ATOM 1359 C C . PHE A 1 175 ? -10.693 6.583 9.201 1.00 91.00 175 PHE A C 1
ATOM 1361 O O . PHE A 1 175 ? -10.630 7.780 8.932 1.00 91.00 175 PHE A O 1
ATOM 1368 N N . ARG A 1 176 ? -10.546 5.644 8.256 1.00 88.38 176 ARG A N 1
ATOM 1369 C CA . ARG A 1 176 ? -10.247 5.962 6.850 1.00 88.38 176 ARG A CA 1
ATOM 1370 C C . ARG A 1 176 ? -11.455 6.391 6.027 1.00 88.38 176 ARG A C 1
ATOM 1372 O O . ARG A 1 176 ? -11.253 7.125 5.062 1.00 88.38 176 ARG A O 1
ATOM 1379 N N . LEU A 1 177 ? -12.677 5.992 6.395 1.00 86.69 177 LEU A N 1
ATOM 1380 C CA . LEU A 1 177 ? -13.897 6.285 5.622 1.00 86.69 177 LEU A CA 1
ATOM 1381 C C . LEU A 1 177 ? -14.051 7.768 5.259 1.00 86.69 177 LEU A C 1
ATOM 1383 O O . LEU A 1 177 ? -14.483 8.079 4.157 1.00 86.69 177 LEU A O 1
ATOM 1387 N N . LEU A 1 178 ? -13.670 8.672 6.164 1.00 85.81 178 LEU A N 1
ATOM 1388 C CA . LEU A 1 178 ? -13.814 10.119 5.975 1.00 85.81 178 LEU A CA 1
ATOM 1389 C C . LEU A 1 178 ? -12.514 10.819 5.541 1.00 85.81 178 LEU A C 1
ATOM 1391 O O . LEU A 1 178 ? -12.457 12.043 5.513 1.00 85.81 178 LEU A O 1
ATOM 1395 N N . GLN A 1 179 ? -11.470 10.060 5.189 1.00 83.88 179 GLN A N 1
ATOM 1396 C CA . GLN A 1 179 ? -10.155 10.587 4.798 1.00 83.88 179 GLN A CA 1
ATOM 1397 C C . GLN A 1 179 ? -9.796 10.334 3.329 1.00 83.88 179 GLN A C 1
ATOM 1399 O O . GLN A 1 179 ? -8.630 10.473 2.959 1.00 83.88 179 GLN A O 1
ATOM 1404 N N . GLY A 1 180 ? -10.755 9.971 2.470 1.00 70.19 180 GLY A N 1
ATOM 1405 C CA . GLY A 1 180 ? -10.475 9.676 1.056 1.00 70.19 180 GLY A CA 1
ATOM 1406 C C . GLY A 1 180 ? -9.860 10.850 0.281 1.00 70.19 180 GLY A C 1
ATOM 1407 O O . GLY A 1 180 ? -9.125 10.631 -0.677 1.00 70.19 180 GLY A O 1
ATOM 1408 N N . GLY A 1 181 ? -10.075 12.091 0.740 1.00 72.44 181 GLY A N 1
ATOM 1409 C CA . GLY A 1 181 ? -9.496 13.299 0.140 1.00 72.44 181 GLY A CA 1
ATOM 1410 C C . GLY A 1 181 ? -7.991 13.427 0.380 1.00 72.44 181 GLY A C 1
ATOM 1411 O O . GLY A 1 181 ? -7.329 14.255 -0.236 1.00 72.44 181 GLY A O 1
ATOM 1412 N N . ARG A 1 182 ? -7.436 12.589 1.263 1.00 76.69 182 ARG A N 1
ATOM 1413 C CA . ARG A 1 182 ? -6.007 12.503 1.549 1.00 76.69 182 ARG A CA 1
ATOM 1414 C C . ARG A 1 182 ? -5.507 11.122 1.160 1.00 76.69 182 ARG A C 1
ATOM 1416 O O . ARG A 1 182 ? -5.582 10.154 1.931 1.00 76.69 182 ARG A O 1
ATOM 1423 N N . GLY A 1 183 ? -5.073 11.047 -0.094 1.00 75.06 183 GLY A N 1
ATOM 1424 C CA . GLY A 1 183 ? -4.453 9.863 -0.664 1.00 75.06 183 GLY A CA 1
ATOM 1425 C C . GLY A 1 183 ? -3.091 9.593 -0.035 1.00 75.06 183 GLY A C 1
ATOM 1426 O O . GLY A 1 183 ? -2.410 10.509 0.417 1.00 75.06 183 GLY A O 1
ATOM 1427 N N . VAL A 1 184 ? -2.722 8.319 -0.017 1.00 79.38 184 VAL A N 1
ATOM 1428 C CA . VAL A 1 184 ? -1.337 7.883 0.160 1.00 79.38 184 VAL A CA 1
ATOM 1429 C C . VAL A 1 184 ? -0.890 7.416 -1.209 1.00 79.38 184 VAL A C 1
ATOM 1431 O O . VAL A 1 184 ? -1.619 6.639 -1.833 1.00 79.38 184 VAL A O 1
ATOM 1434 N N . ASP A 1 185 ? 0.255 7.896 -1.678 1.00 76.12 185 ASP A N 1
ATOM 1435 C CA . ASP A 1 185 ? 0.825 7.380 -2.917 1.00 76.12 185 ASP A CA 1
ATOM 1436 C C . ASP A 1 185 ? 1.234 5.913 -2.690 1.00 76.12 185 ASP A C 1
ATOM 1438 O O . ASP A 1 185 ? 2.085 5.646 -1.840 1.00 76.12 185 ASP A O 1
ATOM 1442 N N . PRO A 1 186 ? 0.631 4.938 -3.393 1.00 74.06 186 PRO A N 1
ATOM 1443 C CA . PRO A 1 186 ? 0.958 3.533 -3.194 1.00 74.06 186 PRO A CA 1
ATOM 1444 C C . PRO A 1 186 ? 2.379 3.171 -3.639 1.00 74.06 186 PRO A C 1
ATOM 1446 O O . PRO A 1 186 ? 2.870 2.136 -3.197 1.00 74.06 186 PRO A O 1
ATOM 1449 N N . VAL A 1 187 ? 3.028 3.981 -4.485 1.00 72.19 187 VAL A N 1
ATOM 1450 C CA . VAL A 1 187 ? 4.376 3.714 -5.007 1.00 72.19 187 VAL A CA 1
ATOM 1451 C C . VAL A 1 187 ? 5.441 4.271 -4.070 1.00 72.19 187 VAL A C 1
ATOM 1453 O O . VAL A 1 187 ? 6.295 3.530 -3.592 1.00 72.19 187 VAL A O 1
ATOM 1456 N N . THR A 1 188 ? 5.388 5.573 -3.786 1.00 70.00 188 THR A N 1
ATOM 1457 C CA . THR A 1 188 ? 6.398 6.246 -2.950 1.00 70.00 188 THR A CA 1
ATOM 1458 C C . THR A 1 188 ? 6.090 6.176 -1.455 1.00 70.00 188 THR A C 1
ATOM 1460 O O . THR A 1 188 ? 6.938 6.532 -0.641 1.00 70.00 188 THR A O 1
ATOM 1463 N N . LEU A 1 189 ? 4.885 5.719 -1.087 1.00 72.81 189 LEU A N 1
ATOM 1464 C CA . LEU A 1 189 ? 4.325 5.766 0.270 1.00 72.81 189 LEU A CA 1
ATOM 1465 C C . LEU A 1 189 ? 4.169 7.190 0.827 1.00 72.81 189 LEU A C 1
ATOM 1467 O O . LEU A 1 189 ? 3.901 7.351 2.022 1.00 72.81 189 LEU A O 1
ATOM 1471 N N . ALA A 1 190 ? 4.266 8.208 -0.037 1.00 75.62 190 ALA A N 1
ATOM 1472 C CA . ALA A 1 190 ? 4.135 9.601 0.350 1.00 75.62 190 ALA A CA 1
ATOM 1473 C C . ALA A 1 190 ? 2.784 9.875 1.014 1.00 75.62 190 ALA A C 1
ATOM 1475 O O . ALA A 1 190 ? 1.720 9.498 0.508 1.00 75.62 190 ALA A O 1
ATOM 1476 N N . GLY A 1 191 ? 2.829 10.537 2.173 1.00 75.75 191 GLY A N 1
ATOM 1477 C CA . GLY A 1 191 ? 1.638 10.818 2.975 1.00 75.75 191 GLY A CA 1
ATOM 1478 C C . GLY A 1 191 ? 1.211 9.649 3.866 1.00 75.75 191 GLY A C 1
ATOM 1479 O O . GLY A 1 191 ? 0.164 9.724 4.514 1.00 75.75 191 GLY A O 1
ATOM 1480 N N . GLY A 1 192 ? 2.025 8.593 3.967 1.00 77.00 192 GLY A N 1
ATOM 1481 C CA . GLY A 1 192 ? 1.768 7.419 4.801 1.00 77.00 192 GLY A CA 1
ATOM 1482 C C . GLY A 1 192 ? 1.562 7.741 6.285 1.00 77.00 192 GLY A C 1
ATOM 1483 O O . GLY A 1 192 ? 0.880 6.993 6.983 1.00 77.00 192 GLY A O 1
ATOM 1484 N N . GLY A 1 193 ? 2.043 8.889 6.774 1.00 78.00 193 GLY A N 1
ATOM 1485 C CA . GLY A 1 193 ? 1.845 9.336 8.158 1.00 78.00 193 GLY A CA 1
ATOM 1486 C C . GLY A 1 193 ? 0.381 9.341 8.633 1.00 78.00 193 GLY A C 1
ATOM 1487 O O . GLY A 1 193 ? 0.113 9.082 9.807 1.00 78.00 193 GLY A O 1
ATOM 1488 N N . ILE A 1 194 ? -0.592 9.526 7.734 1.00 81.81 194 ILE A N 1
ATOM 1489 C CA . ILE A 1 194 ? -2.025 9.460 8.082 1.00 81.81 194 ILE A CA 1
ATOM 1490 C C . ILE A 1 194 ? -2.478 8.051 8.512 1.00 81.81 194 ILE A C 1
ATOM 1492 O O . ILE A 1 194 ? -3.509 7.892 9.166 1.00 81.81 194 ILE A O 1
ATOM 1496 N N . LEU A 1 195 ? -1.700 7.018 8.177 1.00 86.94 195 LEU A N 1
ATOM 1497 C CA . LEU A 1 195 ? -1.982 5.618 8.487 1.00 86.94 195 LEU A CA 1
ATOM 1498 C C . LEU A 1 195 ? -1.493 5.194 9.878 1.00 86.94 195 LEU A C 1
ATOM 1500 O O . LEU A 1 195 ? -1.711 4.047 10.260 1.00 86.94 195 LEU A O 1
ATOM 1504 N N . VAL A 1 196 ? -0.890 6.087 10.673 1.00 87.62 196 VAL A N 1
ATOM 1505 C CA . VAL A 1 196 ? -0.389 5.753 12.021 1.00 87.62 196 VAL A CA 1
ATOM 1506 C C . VAL A 1 196 ? -1.503 5.247 12.946 1.00 87.62 196 VAL A C 1
ATOM 1508 O O . VAL A 1 196 ? -1.313 4.242 13.633 1.00 87.62 196 VAL A O 1
ATOM 1511 N N . ILE A 1 197 ? -2.674 5.895 12.948 1.00 89.81 197 ILE A N 1
ATOM 1512 C CA . ILE A 1 197 ? -3.829 5.460 13.755 1.00 89.81 197 ILE A CA 1
ATOM 1513 C C . ILE A 1 197 ? -4.409 4.138 13.225 1.00 89.81 197 ILE A C 1
ATOM 1515 O O . ILE A 1 197 ? -4.511 3.199 14.016 1.00 89.81 197 ILE A O 1
ATOM 1519 N N . PRO A 1 198 ? -4.724 3.993 11.919 1.00 90.62 198 PRO A N 1
ATOM 1520 C CA . PRO A 1 198 ? -5.110 2.705 11.343 1.00 90.62 198 PRO A CA 1
ATOM 1521 C C . PRO A 1 198 ? -4.127 1.574 11.650 1.00 90.62 198 PRO A C 1
ATOM 1523 O O . PRO A 1 198 ? -4.555 0.477 11.990 1.00 90.62 198 PRO A O 1
ATOM 1526 N N . LEU A 1 199 ? -2.818 1.835 11.601 1.00 89.44 199 LEU A N 1
ATOM 1527 C CA . LEU A 1 199 ? -1.781 0.867 11.953 1.00 89.44 199 LEU A CA 1
ATOM 1528 C C . LEU A 1 199 ? -1.845 0.463 13.426 1.00 89.44 199 LEU A C 1
ATOM 1530 O O . LEU A 1 199 ? -1.729 -0.724 13.734 1.00 89.44 199 LEU A O 1
ATOM 1534 N N . ALA A 1 200 ? -2.043 1.411 14.343 1.00 89.81 200 ALA A N 1
ATOM 1535 C CA . ALA A 1 200 ? -2.210 1.098 15.759 1.00 89.81 200 ALA A CA 1
ATOM 1536 C C . ALA A 1 200 ? -3.469 0.245 16.003 1.00 89.81 200 ALA A C 1
ATOM 1538 O O . ALA A 1 200 ? -3.407 -0.756 16.715 1.00 89.81 200 ALA A O 1
ATOM 1539 N N . LEU A 1 201 ? -4.587 0.584 15.354 1.00 92.94 201 LEU A N 1
ATOM 1540 C CA . LEU A 1 201 ? -5.845 -0.163 15.451 1.00 92.94 201 LEU A CA 1
ATOM 1541 C C . LEU A 1 201 ? -5.730 -1.568 14.838 1.00 92.94 201 LEU A C 1
ATOM 1543 O O . LEU A 1 201 ? -6.150 -2.543 15.455 1.00 92.94 201 LEU A O 1
ATOM 1547 N N . LEU A 1 202 ? -5.074 -1.715 13.686 1.00 90.38 202 LEU A N 1
ATOM 1548 C CA . LEU A 1 202 ? -4.789 -3.028 13.101 1.00 90.38 202 LEU A CA 1
ATOM 1549 C C . LEU A 1 202 ? -3.809 -3.843 13.953 1.00 90.38 202 LEU A C 1
ATOM 1551 O O . LEU A 1 202 ? -3.955 -5.057 14.047 1.00 90.38 202 LEU A O 1
ATOM 1555 N N . SER A 1 203 ? -2.864 -3.199 14.643 1.00 90.19 203 SER A N 1
ATOM 1556 C CA . SER A 1 203 ? -1.987 -3.883 15.606 1.00 90.19 203 SER A CA 1
ATOM 1557 C C . SER A 1 203 ? -2.785 -4.443 16.788 1.00 90.19 203 SER A C 1
ATOM 1559 O O . SER A 1 203 ? -2.536 -5.572 17.214 1.00 90.19 203 SER A O 1
ATOM 1561 N N . LEU A 1 204 ? -3.793 -3.704 17.275 1.00 91.25 204 LEU A N 1
ATOM 1562 C CA . LEU A 1 204 ? -4.758 -4.240 18.240 1.00 91.25 204 LEU A CA 1
ATOM 1563 C C . LEU A 1 204 ? -5.529 -5.414 17.635 1.00 91.25 204 LEU A C 1
ATOM 1565 O O . LEU A 1 204 ? -5.645 -6.449 18.283 1.00 91.25 204 LEU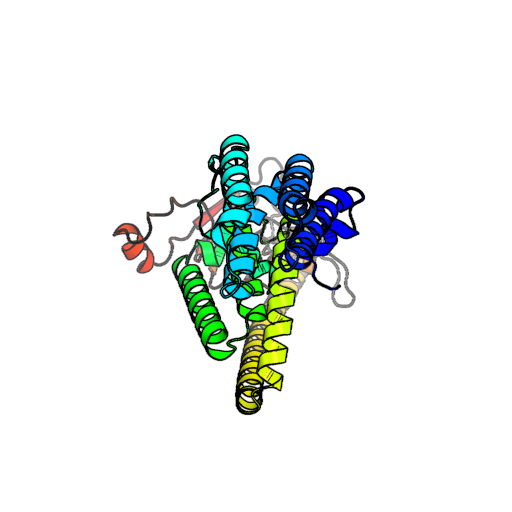 A O 1
ATOM 1569 N N . ALA A 1 205 ? -5.988 -5.311 16.383 1.00 91.69 205 ALA A N 1
ATOM 1570 C CA . ALA A 1 205 ? -6.684 -6.418 15.734 1.00 91.69 205 ALA A CA 1
ATOM 1571 C C . ALA A 1 205 ? -5.821 -7.690 15.704 1.00 91.69 205 ALA A C 1
ATOM 1573 O O . ALA A 1 205 ? -6.279 -8.755 16.108 1.00 91.69 205 ALA A O 1
ATOM 1574 N N . VAL A 1 206 ? -4.549 -7.571 15.316 1.00 89.56 206 VAL A N 1
ATOM 1575 C CA . VAL A 1 206 ? -3.584 -8.680 15.304 1.00 89.56 206 VAL A CA 1
ATOM 1576 C C . VAL A 1 206 ? -3.412 -9.290 16.697 1.00 89.56 206 VAL A C 1
ATOM 1578 O O . VAL A 1 206 ? -3.500 -10.510 16.834 1.00 89.56 206 VAL A O 1
ATOM 1581 N N . ALA A 1 207 ? -3.250 -8.471 17.741 1.00 90.50 207 ALA A N 1
ATOM 1582 C CA . ALA A 1 207 ? -3.163 -8.960 19.118 1.00 90.50 207 ALA A CA 1
ATOM 1583 C C . ALA A 1 207 ? -4.423 -9.746 19.535 1.00 90.50 207 ALA A C 1
ATOM 1585 O O . ALA A 1 207 ? -4.320 -10.833 20.103 1.00 90.50 207 ALA A O 1
ATOM 1586 N N . GLY A 1 208 ? -5.612 -9.253 19.177 1.00 89.56 208 GLY A N 1
ATOM 1587 C CA . GLY A 1 208 ? -6.886 -9.939 19.428 1.00 89.56 208 GLY A CA 1
ATOM 1588 C C . GLY A 1 208 ? -7.055 -11.224 18.618 1.00 89.56 208 GLY A C 1
ATOM 1589 O O . GLY A 1 208 ? -7.703 -12.165 19.079 1.00 89.56 208 GLY A O 1
ATOM 1590 N N . GLY A 1 209 ? -6.450 -11.284 17.430 1.00 88.81 209 GLY A N 1
ATOM 1591 C CA . GLY A 1 209 ? -6.360 -12.490 16.611 1.00 88.81 209 GLY A CA 1
ATOM 1592 C C . GLY A 1 209 ? -5.457 -13.547 17.246 1.00 88.81 209 GLY A C 1
ATOM 1593 O O . GLY A 1 209 ? -5.839 -14.715 17.311 1.00 88.81 209 GLY A O 1
ATOM 1594 N N . PHE A 1 210 ? -4.299 -13.148 17.783 1.00 88.19 210 PHE A N 1
ATOM 1595 C CA . PHE A 1 210 ? -3.421 -14.058 18.524 1.00 88.19 210 PHE A CA 1
ATOM 1596 C C . PHE A 1 210 ? -4.067 -14.569 19.807 1.00 88.19 210 PHE A C 1
ATOM 1598 O O . PHE A 1 210 ? -3.990 -15.766 20.078 1.00 88.19 210 PHE A O 1
ATOM 1605 N N . GLN A 1 211 ? -4.770 -13.712 20.549 1.00 88.50 211 GLN A N 1
ATOM 1606 C CA . GLN A 1 211 ? -5.556 -14.152 21.699 1.00 88.50 211 GLN A CA 1
ATOM 1607 C C . GLN A 1 211 ? -6.579 -15.228 21.291 1.00 88.50 211 GLN A C 1
ATOM 1609 O O . GLN A 1 211 ? -6.601 -16.312 21.873 1.00 88.50 211 GLN A O 1
ATOM 1614 N N . ALA A 1 212 ? -7.360 -14.983 20.232 1.00 87.31 212 ALA A N 1
ATOM 1615 C CA . ALA A 1 212 ? -8.336 -15.954 19.735 1.00 87.31 212 ALA A CA 1
ATOM 1616 C C . ALA A 1 212 ? -7.685 -17.280 19.285 1.00 87.31 212 ALA A C 1
ATOM 1618 O O . ALA A 1 212 ? -8.252 -18.358 19.479 1.00 87.31 212 ALA A O 1
ATOM 1619 N N . LEU A 1 213 ? -6.482 -17.219 18.703 1.00 87.12 213 LEU A N 1
ATOM 1620 C CA . LEU A 1 213 ? -5.707 -18.393 18.294 1.00 87.12 213 LEU A CA 1
ATOM 1621 C C . LEU A 1 213 ? -5.202 -19.215 19.492 1.00 87.12 213 LEU A C 1
ATOM 1623 O O . LEU A 1 213 ? -5.153 -20.449 19.429 1.00 87.12 213 LEU A O 1
ATOM 1627 N N . LEU A 1 214 ? -4.822 -18.543 20.582 1.00 86.38 214 LEU A N 1
ATOM 1628 C CA . LEU A 1 214 ? -4.401 -19.193 21.821 1.00 86.38 214 LEU A CA 1
ATOM 1629 C C . LEU A 1 214 ? -5.572 -19.924 22.483 1.00 86.38 214 LEU A C 1
ATOM 1631 O O . LEU A 1 214 ? -5.402 -21.086 22.856 1.00 86.38 214 LEU A O 1
ATOM 1635 N N . GLU A 1 215 ? -6.746 -19.291 22.532 1.00 87.62 215 GLU A N 1
ATOM 1636 C CA . GLU A 1 215 ? -7.978 -19.834 23.120 1.00 87.62 215 GLU A CA 1
ATOM 1637 C C . GLU A 1 215 ? -8.586 -20.995 22.310 1.00 87.62 215 GLU A C 1
ATOM 1639 O O . GLU A 1 215 ? -9.286 -21.840 22.868 1.00 87.62 215 GLU A O 1
ATOM 1644 N N . ARG A 1 216 ? -8.327 -21.075 20.994 1.00 84.19 216 ARG A N 1
ATOM 1645 C CA . ARG A 1 216 ? -8.914 -22.098 20.107 1.00 84.19 216 ARG A CA 1
ATOM 1646 C C . ARG A 1 216 ? -7.852 -22.953 19.409 1.00 84.19 216 ARG A C 1
ATOM 1648 O O . ARG A 1 216 ? -7.491 -22.680 18.263 1.00 84.19 216 ARG A O 1
ATOM 1655 N N . PRO A 1 217 ? -7.426 -24.082 20.006 1.00 80.00 217 PRO A N 1
ATOM 1656 C CA . PRO A 1 217 ? -6.367 -24.935 19.457 1.00 80.00 217 PRO A CA 1
ATOM 1657 C C . PRO A 1 217 ? -6.629 -25.433 18.029 1.00 80.00 217 PRO A C 1
ATOM 1659 O O . PRO A 1 217 ? -5.701 -25.550 17.232 1.00 80.00 217 PRO A O 1
ATOM 1662 N N . ARG A 1 218 ? -7.901 -25.661 17.667 1.00 82.81 218 ARG A N 1
ATOM 1663 C CA . ARG A 1 218 ? -8.319 -26.101 16.320 1.00 82.81 218 ARG A CA 1
ATOM 1664 C C . ARG A 1 218 ? -7.914 -25.117 15.214 1.00 82.81 218 ARG A C 1
ATOM 1666 O O . ARG A 1 218 ? -7.697 -25.519 14.074 1.00 82.81 218 ARG A O 1
ATOM 1673 N N . TRP A 1 219 ? -7.797 -23.833 15.547 1.00 82.50 219 TRP A N 1
ATOM 1674 C CA . TRP A 1 219 ? -7.399 -22.794 14.601 1.00 82.50 219 TRP A CA 1
ATOM 1675 C C . TRP A 1 219 ? -5.905 -22.836 14.296 1.00 82.50 219 TRP A C 1
ATOM 1677 O O . TRP A 1 219 ? -5.515 -22.487 13.187 1.00 82.50 219 TRP A O 1
ATOM 1687 N N . ARG A 1 220 ? -5.076 -23.340 15.220 1.00 83.44 220 ARG A N 1
ATOM 1688 C CA . ARG A 1 220 ? -3.616 -23.419 15.049 1.00 83.44 220 ARG A CA 1
ATOM 1689 C C . ARG A 1 220 ? -3.244 -24.234 13.816 1.00 83.44 220 ARG A C 1
ATOM 1691 O O . ARG A 1 220 ? -2.490 -23.754 12.980 1.00 83.44 220 ARG A O 1
ATOM 1698 N N . ALA A 1 221 ? -3.854 -25.407 13.643 1.00 84.44 221 ALA A N 1
ATOM 1699 C CA . ALA A 1 221 ? -3.624 -26.245 12.467 1.00 84.44 221 ALA A CA 1
ATOM 1700 C C . ALA A 1 221 ? -4.044 -25.550 11.159 1.00 84.44 221 ALA A C 1
ATOM 1702 O O . ALA A 1 221 ? -3.352 -25.666 10.153 1.00 84.44 221 ALA A O 1
ATOM 1703 N N . SER A 1 222 ? -5.152 -24.803 11.171 1.00 85.06 222 SER A N 1
ATOM 1704 C CA . SER A 1 222 ? -5.630 -24.080 9.984 1.00 85.06 222 SER A CA 1
ATOM 1705 C C . SER A 1 222 ? -4.727 -22.898 9.637 1.00 85.06 222 SER A C 1
ATOM 1707 O O . SER A 1 222 ? -4.387 -22.721 8.473 1.00 85.06 222 SER A O 1
ATOM 1709 N N . VAL A 1 223 ? -4.293 -22.129 10.641 1.00 83.94 223 VAL A N 1
ATOM 1710 C CA . VAL A 1 223 ? -3.359 -21.009 10.462 1.00 83.94 223 VAL A CA 1
ATOM 1711 C C . VAL A 1 223 ? -2.020 -21.504 9.933 1.00 83.94 223 VAL A C 1
ATOM 1713 O O . VAL A 1 223 ? -1.516 -20.916 8.986 1.00 83.94 223 VAL A O 1
ATOM 1716 N N . VAL A 1 224 ? -1.484 -22.604 10.475 1.00 86.69 224 VAL A N 1
ATOM 1717 C CA . VAL A 1 224 ? -0.244 -23.215 9.971 1.00 86.69 224 VAL A CA 1
ATOM 1718 C C . VAL A 1 224 ? -0.416 -23.679 8.526 1.00 86.69 224 VAL A C 1
ATOM 1720 O O . VAL A 1 224 ? 0.402 -23.342 7.685 1.00 86.69 224 VAL A O 1
ATOM 1723 N N . ARG A 1 225 ? -1.501 -24.388 8.188 1.00 87.44 225 ARG A N 1
ATOM 1724 C CA . ARG A 1 225 ? -1.752 -24.804 6.795 1.00 87.44 225 ARG A CA 1
ATOM 1725 C C . ARG A 1 225 ? -1.845 -23.610 5.848 1.00 87.44 225 ARG A C 1
ATOM 1727 O O . ARG A 1 225 ? -1.281 -23.658 4.761 1.00 87.44 225 ARG A O 1
ATOM 1734 N N . LEU A 1 226 ? -2.542 -22.549 6.257 1.00 84.12 226 LEU A N 1
ATOM 1735 C CA . LEU A 1 226 ? -2.712 -21.349 5.445 1.00 84.12 226 LEU A CA 1
ATOM 1736 C C . LEU A 1 226 ? -1.393 -20.585 5.282 1.00 84.12 226 LEU A C 1
ATOM 1738 O O . LEU A 1 226 ? -1.083 -20.156 4.175 1.00 84.12 226 LEU A O 1
ATOM 1742 N N . SER A 1 227 ? -0.602 -20.440 6.350 1.00 82.25 227 SER A N 1
ATOM 1743 C CA . SER A 1 227 ? 0.704 -19.785 6.273 1.00 82.25 227 SER A CA 1
ATOM 1744 C C . SER A 1 227 ? 1.683 -20.603 5.436 1.00 82.25 227 SER A C 1
ATOM 1746 O O . SER A 1 227 ? 2.358 -20.036 4.586 1.00 82.25 227 SER A O 1
ATOM 1748 N N . THR A 1 228 ? 1.705 -21.931 5.586 1.00 88.31 228 THR A N 1
ATOM 1749 C CA . THR A 1 228 ? 2.497 -22.821 4.729 1.00 88.31 228 THR A CA 1
ATOM 1750 C C . THR A 1 228 ? 2.077 -22.698 3.268 1.00 88.31 228 THR A C 1
ATOM 1752 O O . THR A 1 228 ? 2.942 -22.539 2.412 1.00 88.31 228 THR A O 1
ATOM 1755 N N . LEU A 1 229 ? 0.773 -22.707 2.968 1.00 87.31 229 LEU A N 1
ATOM 1756 C CA . LEU A 1 229 ? 0.273 -22.507 1.606 1.00 87.31 229 LEU A CA 1
ATOM 1757 C C . LEU A 1 229 ? 0.713 -21.150 1.043 1.00 87.31 229 LEU A C 1
ATOM 1759 O O . LEU A 1 229 ? 1.196 -21.087 -0.082 1.00 87.31 229 LEU A O 1
ATOM 1763 N N . PHE A 1 230 ? 0.596 -20.078 1.830 1.00 79.94 230 PHE A N 1
ATOM 1764 C CA . PHE A 1 230 ? 1.044 -18.748 1.420 1.00 79.94 230 PHE A CA 1
ATOM 1765 C C . PHE A 1 230 ? 2.554 -18.713 1.154 1.00 79.94 230 PHE A C 1
ATOM 1767 O O . PHE A 1 230 ? 2.980 -18.144 0.154 1.00 79.94 230 PHE A O 1
ATOM 1774 N N . CYS A 1 231 ? 3.363 -19.379 1.985 1.00 81.44 231 CYS A N 1
ATOM 1775 C CA . CYS A 1 231 ? 4.797 -19.530 1.748 1.00 81.44 231 CYS A CA 1
ATOM 1776 C C . CYS A 1 231 ? 5.089 -20.288 0.447 1.00 81.44 231 CYS A C 1
ATOM 1778 O O . CYS A 1 231 ? 5.944 -19.857 -0.318 1.00 81.44 231 CYS A O 1
ATOM 1780 N N . VAL A 1 232 ? 4.371 -21.380 0.163 1.00 89.12 232 VAL A N 1
ATOM 1781 C CA . VAL A 1 232 ? 4.526 -22.136 -1.093 1.00 89.12 232 VAL A CA 1
ATOM 1782 C C . VAL A 1 232 ? 4.177 -21.264 -2.300 1.00 89.12 232 VAL A C 1
ATOM 1784 O O . VAL A 1 232 ? 4.936 -21.227 -3.264 1.00 89.12 232 VAL A O 1
ATOM 1787 N N . VAL A 1 233 ? 3.075 -20.509 -2.234 1.00 79.81 233 VAL A N 1
ATOM 1788 C CA . VAL A 1 233 ? 2.691 -19.556 -3.287 1.00 79.81 233 VAL A CA 1
ATOM 1789 C C . VAL A 1 233 ? 3.760 -18.475 -3.460 1.00 79.81 233 VAL A C 1
ATOM 1791 O O . VAL A 1 233 ? 4.165 -18.195 -4.584 1.00 79.81 233 VAL A O 1
ATOM 1794 N N . ALA A 1 234 ? 4.275 -17.908 -2.368 1.00 75.44 234 ALA A N 1
ATOM 1795 C CA . ALA A 1 234 ? 5.334 -16.905 -2.420 1.00 75.44 234 ALA A CA 1
ATOM 1796 C C . ALA A 1 234 ? 6.628 -17.465 -3.037 1.00 75.44 234 ALA A C 1
ATOM 1798 O O . ALA A 1 234 ? 7.235 -16.809 -3.880 1.00 75.44 234 ALA A O 1
ATOM 1799 N N . MET A 1 235 ? 7.019 -18.695 -2.685 1.00 81.56 235 MET A N 1
ATOM 1800 C CA . MET A 1 235 ? 8.154 -19.389 -3.303 1.00 81.56 235 MET A CA 1
ATOM 1801 C C . MET A 1 235 ? 7.924 -19.651 -4.793 1.00 81.56 235 MET A C 1
ATOM 1803 O O . MET A 1 235 ? 8.848 -19.477 -5.580 1.00 81.56 235 MET A O 1
ATOM 1807 N N . ALA A 1 236 ? 6.706 -20.016 -5.202 1.00 84.50 236 ALA A N 1
ATOM 1808 C CA . ALA A 1 236 ? 6.364 -20.187 -6.612 1.00 84.50 236 ALA A CA 1
ATOM 1809 C C . ALA A 1 236 ? 6.460 -18.858 -7.383 1.00 84.50 236 ALA A C 1
ATOM 1811 O O . ALA A 1 236 ? 7.066 -18.817 -8.452 1.00 84.50 236 ALA A O 1
ATOM 1812 N N . CYS A 1 237 ? 5.950 -17.757 -6.819 1.00 76.69 237 CYS A N 1
ATOM 1813 C CA . CYS A 1 237 ? 6.101 -16.411 -7.384 1.00 76.69 237 CYS A CA 1
ATOM 1814 C C . CYS A 1 237 ? 7.572 -15.972 -7.462 1.00 76.69 237 CYS A C 1
ATOM 1816 O O . CYS A 1 237 ? 7.990 -15.366 -8.451 1.00 76.69 237 CYS A O 1
ATOM 1818 N N . GLN A 1 238 ? 8.379 -16.299 -6.450 1.00 76.75 238 GLN A N 1
ATOM 1819 C CA . GLN A 1 238 ? 9.820 -16.055 -6.476 1.00 76.75 238 GLN A CA 1
ATOM 1820 C C . GLN A 1 238 ? 10.507 -16.897 -7.557 1.00 76.75 238 GLN A C 1
ATOM 1822 O O . GLN A 1 238 ? 11.340 -16.377 -8.292 1.00 76.75 238 GLN A O 1
ATOM 1827 N N . GLY A 1 239 ? 10.137 -18.172 -7.702 1.00 81.94 239 GLY A N 1
ATOM 1828 C CA . GLY A 1 239 ? 10.635 -19.052 -8.760 1.00 81.94 239 GLY A CA 1
ATOM 1829 C C . GLY A 1 239 ? 10.302 -18.514 -10.151 1.00 81.94 239 GLY A C 1
ATOM 1830 O O . GLY A 1 239 ? 11.187 -18.407 -10.994 1.00 81.94 239 GLY A O 1
ATOM 1831 N N . TRP A 1 240 ? 9.058 -18.081 -10.359 1.00 80.12 240 TRP A N 1
ATOM 1832 C CA . TRP A 1 240 ? 8.618 -17.398 -11.577 1.00 80.12 240 TRP A CA 1
ATOM 1833 C C . TRP A 1 240 ? 9.454 -16.143 -11.866 1.00 80.12 240 TRP A C 1
ATOM 1835 O O . TRP A 1 240 ? 9.961 -15.964 -12.971 1.00 80.12 240 TRP A O 1
ATOM 1845 N N . THR A 1 241 ? 9.678 -15.307 -10.850 1.00 73.88 241 THR A N 1
ATOM 1846 C CA . THR A 1 241 ? 10.509 -14.100 -10.969 1.00 73.88 241 THR A CA 1
ATOM 1847 C C . THR A 1 241 ? 11.956 -14.458 -11.324 1.00 73.88 241 THR A C 1
ATOM 1849 O O . THR A 1 241 ? 12.523 -13.869 -12.239 1.00 73.88 241 THR A O 1
ATOM 1852 N N . ASN A 1 242 ? 12.542 -15.477 -10.690 1.00 77.75 242 ASN A N 1
ATOM 1853 C CA . ASN A 1 242 ? 13.886 -15.960 -11.013 1.00 77.75 242 ASN A CA 1
ATOM 1854 C C . ASN A 1 242 ? 13.990 -16.444 -12.470 1.00 77.75 242 ASN A C 1
ATOM 1856 O O . ASN A 1 242 ? 14.997 -16.178 -13.120 1.00 77.75 242 ASN A O 1
ATOM 1860 N N . VAL A 1 243 ? 12.958 -17.104 -13.010 1.00 83.69 243 VAL A N 1
ATOM 1861 C CA . VAL A 1 243 ? 12.915 -17.496 -14.431 1.00 83.69 243 VAL A CA 1
ATOM 1862 C C . VAL A 1 243 ? 12.955 -16.267 -15.342 1.00 83.69 243 VAL A C 1
ATOM 1864 O O . VAL A 1 243 ? 13.745 -16.247 -16.285 1.00 83.69 243 VAL A O 1
ATOM 1867 N N . HIS A 1 244 ? 12.181 -15.220 -15.043 1.00 76.31 244 HIS A N 1
ATOM 1868 C CA . HIS A 1 244 ? 12.250 -13.961 -15.793 1.00 76.31 244 HIS A CA 1
ATOM 1869 C C . HIS A 1 244 ? 13.648 -13.334 -15.741 1.00 76.31 244 HIS A C 1
ATOM 1871 O O . HIS A 1 244 ? 14.174 -12.919 -16.774 1.00 76.31 244 HIS A O 1
ATOM 1877 N N . TRP A 1 245 ? 14.286 -13.315 -14.569 1.00 82.25 245 TRP A N 1
ATOM 1878 C CA . TRP A 1 245 ? 15.651 -12.807 -14.411 1.00 82.25 245 TRP A CA 1
ATOM 1879 C C . TRP A 1 245 ? 16.686 -13.634 -15.181 1.00 82.25 245 TRP A C 1
ATOM 1881 O O . TRP A 1 245 ? 17.582 -13.060 -15.799 1.00 82.25 245 TRP A O 1
ATOM 1891 N N . LEU A 1 246 ? 16.552 -14.964 -15.212 1.00 85.06 246 LEU A N 1
ATOM 1892 C CA . LEU A 1 246 ? 17.402 -15.832 -16.032 1.00 85.06 246 LEU A CA 1
ATOM 1893 C C . LEU A 1 246 ? 17.228 -15.525 -17.524 1.00 85.06 246 LEU A C 1
ATOM 1895 O O . LEU A 1 246 ? 18.218 -15.353 -18.234 1.00 85.06 246 LEU A O 1
ATOM 1899 N N . GLN A 1 247 ? 15.986 -15.391 -17.996 1.00 85.25 247 GLN A N 1
ATOM 1900 C CA . GLN A 1 247 ? 15.689 -15.030 -19.385 1.00 85.25 247 GLN A CA 1
ATOM 1901 C C . GLN A 1 247 ? 16.257 -13.652 -19.755 1.00 85.25 247 GLN A C 1
ATOM 1903 O O . GLN A 1 247 ? 16.912 -13.522 -20.791 1.00 85.25 247 GLN A O 1
ATOM 1908 N N . GLY A 1 248 ? 16.076 -12.645 -18.895 1.00 83.94 248 GLY A N 1
ATOM 1909 C CA . GLY A 1 248 ? 16.664 -11.318 -19.078 1.00 83.94 248 GLY A CA 1
ATOM 1910 C C . GLY A 1 248 ? 18.194 -11.357 -19.085 1.00 83.94 248 GLY A C 1
ATOM 1911 O O . GLY A 1 248 ? 18.819 -10.758 -19.956 1.00 83.94 248 GLY A O 1
ATOM 1912 N N . GLY A 1 249 ? 18.808 -12.153 -18.204 1.00 84.75 249 GLY A N 1
ATOM 1913 C CA . GLY A 1 249 ? 20.251 -12.394 -18.196 1.00 84.75 249 GLY A CA 1
ATOM 1914 C C . GLY A 1 249 ? 20.758 -13.034 -19.493 1.00 84.75 249 GLY A C 1
ATOM 1915 O O . GLY A 1 249 ? 21.781 -12.608 -20.031 1.00 84.75 249 GLY A O 1
ATOM 1916 N N . HIS A 1 250 ? 20.032 -14.010 -20.047 1.00 88.69 250 HIS A N 1
ATOM 1917 C CA . HIS A 1 250 ? 20.339 -14.579 -21.363 1.00 88.69 250 HIS A CA 1
ATOM 1918 C C . HIS A 1 250 ? 20.198 -13.549 -22.489 1.00 88.69 250 HIS A C 1
ATOM 1920 O O . HIS A 1 250 ? 21.025 -13.539 -23.399 1.00 88.69 250 HIS A O 1
ATOM 1926 N N . ALA A 1 251 ? 19.188 -12.677 -22.436 1.00 87.56 251 ALA A N 1
ATOM 1927 C CA . ALA A 1 251 ? 19.001 -11.612 -23.420 1.00 87.56 251 ALA A CA 1
ATOM 1928 C C . ALA A 1 251 ? 20.141 -10.580 -23.372 1.00 87.56 251 ALA A C 1
ATOM 1930 O O . ALA A 1 251 ? 20.703 -10.247 -24.409 1.00 87.56 251 ALA A O 1
ATOM 1931 N N . VAL A 1 252 ? 20.552 -10.136 -22.177 1.00 88.56 252 VAL A N 1
ATOM 1932 C CA . VAL A 1 252 ? 21.695 -9.221 -22.006 1.00 88.56 252 VAL A CA 1
ATOM 1933 C C . VAL A 1 252 ? 22.997 -9.863 -22.485 1.00 88.56 252 VAL A C 1
ATOM 1935 O O . VAL A 1 252 ? 23.789 -9.206 -23.149 1.00 88.56 252 VAL A O 1
ATOM 1938 N N . ARG A 1 253 ? 23.230 -11.154 -22.208 1.00 88.56 253 ARG A N 1
ATOM 1939 C CA . ARG A 1 253 ? 24.421 -11.861 -22.718 1.00 88.56 253 ARG A CA 1
ATOM 1940 C C . ARG A 1 253 ? 24.451 -11.916 -24.246 1.00 88.56 253 ARG A C 1
ATOM 1942 O O . ARG A 1 253 ? 25.487 -11.591 -24.819 1.00 88.56 253 ARG A O 1
ATOM 1949 N N . ARG A 1 254 ? 23.329 -12.271 -24.885 1.00 89.56 254 ARG A N 1
ATOM 1950 C CA . ARG A 1 254 ? 23.200 -12.277 -26.354 1.00 89.56 254 ARG A CA 1
ATOM 1951 C C . ARG A 1 254 ? 23.444 -10.887 -26.939 1.00 89.56 254 ARG A C 1
ATOM 1953 O O . ARG A 1 254 ? 24.230 -10.745 -27.868 1.00 89.56 254 ARG A O 1
ATOM 1960 N N . PHE A 1 255 ? 22.851 -9.860 -26.333 1.00 90.88 255 PHE A N 1
ATOM 1961 C CA . PHE A 1 255 ? 23.070 -8.475 -26.737 1.00 90.88 255 PHE A CA 1
ATOM 1962 C C . PHE A 1 255 ? 24.543 -8.058 -26.616 1.00 90.88 255 PHE A C 1
ATOM 1964 O O . PHE A 1 255 ? 25.098 -7.501 -27.556 1.00 90.88 255 PHE A O 1
ATOM 1971 N N . ARG A 1 256 ? 25.210 -8.364 -25.493 1.00 89.44 256 ARG A N 1
ATOM 1972 C CA . ARG A 1 256 ? 26.634 -8.037 -25.291 1.00 89.44 256 ARG A CA 1
ATOM 1973 C C . ARG A 1 256 ? 27.527 -8.704 -26.334 1.00 89.44 256 ARG A C 1
ATOM 1975 O O . ARG A 1 256 ? 28.438 -8.054 -26.833 1.00 89.44 256 ARG A O 1
ATOM 1982 N N . GLN A 1 257 ? 27.255 -9.961 -26.683 1.00 89.81 257 GLN A N 1
ATOM 1983 C CA . GLN A 1 257 ? 27.979 -10.671 -27.743 1.00 89.81 257 GLN A CA 1
ATOM 1984 C C . GLN A 1 257 ? 27.792 -9.980 -29.099 1.00 89.81 257 GLN A C 1
ATOM 1986 O O . GLN A 1 257 ? 28.780 -9.602 -29.724 1.00 89.81 257 GLN A O 1
ATOM 1991 N N . ALA A 1 258 ? 26.546 -9.698 -29.491 1.00 90.44 258 ALA A N 1
ATOM 1992 C CA . ALA A 1 258 ? 26.251 -8.983 -30.733 1.00 90.44 258 ALA A CA 1
ATOM 1993 C C . ALA A 1 258 ? 26.883 -7.577 -30.765 1.00 90.44 258 ALA A C 1
ATOM 1995 O O . ALA A 1 258 ? 27.401 -7.145 -31.795 1.00 90.44 258 ALA A O 1
ATOM 1996 N N . ALA A 1 259 ? 26.888 -6.867 -29.634 1.00 90.81 259 ALA A N 1
ATOM 1997 C CA . ALA A 1 259 ? 27.514 -5.555 -29.500 1.00 90.81 259 ALA A CA 1
ATOM 1998 C C . ALA A 1 259 ? 29.039 -5.624 -29.675 1.00 90.81 259 ALA A C 1
ATOM 2000 O O . ALA A 1 259 ? 29.605 -4.802 -30.394 1.00 90.81 259 ALA A O 1
ATOM 2001 N N . MET A 1 260 ? 29.700 -6.613 -29.064 1.00 89.81 260 MET A N 1
ATOM 2002 C CA . MET A 1 260 ? 31.143 -6.833 -29.207 1.00 89.81 260 MET A CA 1
ATOM 2003 C C . MET A 1 260 ? 31.525 -7.202 -30.641 1.00 89.81 260 MET A C 1
ATOM 2005 O O . MET A 1 260 ? 32.471 -6.637 -31.184 1.00 89.81 260 MET A O 1
ATOM 2009 N N . GLU A 1 261 ? 30.771 -8.097 -31.280 1.00 90.81 261 GLU A N 1
ATOM 2010 C CA . GLU A 1 261 ? 30.981 -8.465 -32.683 1.00 90.81 261 GLU A CA 1
ATOM 2011 C C . GLU A 1 261 ? 30.824 -7.253 -33.604 1.00 90.81 261 GLU A C 1
ATOM 2013 O O . GLU A 1 261 ? 31.645 -7.025 -34.496 1.00 90.81 261 GLU A O 1
ATOM 2018 N N . LYS A 1 262 ? 29.805 -6.421 -33.357 1.00 91.31 262 LYS A N 1
ATOM 2019 C CA . LYS A 1 262 ? 29.582 -5.207 -34.143 1.00 91.31 262 LYS A CA 1
ATOM 2020 C C . LYS A 1 262 ? 30.668 -4.157 -33.912 1.00 91.31 262 LYS A C 1
ATOM 2022 O O . LYS A 1 262 ? 31.106 -3.530 -34.873 1.00 91.31 262 LYS A O 1
ATOM 2027 N N . ALA A 1 263 ? 31.149 -4.004 -32.681 1.00 90.50 263 ALA A N 1
ATOM 2028 C CA . ALA A 1 263 ? 32.270 -3.123 -32.363 1.00 90.50 263 ALA A CA 1
ATOM 2029 C C . ALA A 1 263 ? 33.582 -3.589 -33.006 1.00 90.50 263 ALA A C 1
ATOM 2031 O O . ALA A 1 263 ? 34.343 -2.762 -33.501 1.00 90.50 263 ALA A O 1
ATOM 2032 N N . ALA A 1 264 ? 33.822 -4.901 -33.071 1.00 89.81 264 ALA A N 1
ATOM 2033 C CA . ALA A 1 264 ? 34.978 -5.465 -33.764 1.00 89.81 264 ALA A CA 1
ATOM 2034 C C . ALA A 1 264 ? 34.933 -5.213 -35.283 1.00 89.81 264 ALA A C 1
ATOM 2036 O O . ALA A 1 264 ? 35.968 -4.955 -35.891 1.00 89.81 264 ALA A O 1
ATOM 2037 N N . GLN A 1 265 ? 33.742 -5.237 -35.893 1.00 92.12 265 GLN A N 1
ATOM 2038 C CA . GLN A 1 265 ? 33.551 -4.897 -37.312 1.00 92.12 265 GLN A CA 1
ATOM 2039 C C . GLN A 1 265 ? 33.736 -3.397 -37.602 1.00 92.12 265 GLN A C 1
ATOM 2041 O O . GLN A 1 265 ? 34.071 -3.029 -38.726 1.00 92.12 265 GLN A O 1
ATOM 2046 N N . HIS A 1 266 ? 33.517 -2.536 -36.605 1.00 90.50 266 HIS A N 1
ATOM 2047 C CA . HIS A 1 266 ? 33.538 -1.077 -36.739 1.00 90.50 266 HIS A CA 1
ATOM 2048 C C . HIS A 1 266 ? 34.394 -0.424 -35.636 1.00 90.50 266 HIS A C 1
ATOM 2050 O O . HIS A 1 266 ? 33.868 0.301 -34.785 1.00 90.50 266 HIS A O 1
ATOM 2056 N N . PRO A 1 267 ? 35.719 -0.666 -35.621 1.00 89.00 267 PRO A N 1
ATOM 2057 C CA . PRO A 1 267 ? 36.582 -0.225 -34.531 1.00 89.00 267 PRO A CA 1
ATOM 2058 C C . PRO A 1 267 ? 36.603 1.305 -34.410 1.00 89.00 267 PRO A C 1
ATOM 2060 O O . PRO A 1 267 ? 36.767 2.022 -35.396 1.00 89.00 267 PRO A O 1
ATOM 2063 N N . GLY A 1 268 ? 36.437 1.806 -33.183 1.00 85.25 268 GLY A N 1
ATOM 2064 C CA . GLY A 1 268 ? 36.479 3.239 -32.863 1.00 85.25 268 GLY A CA 1
ATOM 2065 C C . GLY A 1 268 ? 35.254 4.051 -33.299 1.00 85.25 268 GLY A C 1
ATOM 2066 O O . GLY A 1 268 ? 35.199 5.247 -33.019 1.00 85.25 268 GLY A O 1
ATOM 2067 N N . GLN A 1 269 ? 34.264 3.436 -33.953 1.00 90.94 269 GLN A N 1
ATOM 2068 C CA . GLN A 1 269 ? 33.016 4.111 -34.309 1.00 90.94 269 GLN A CA 1
ATOM 2069 C C . GLN A 1 269 ? 32.028 4.077 -33.142 1.00 90.94 269 GLN A C 1
ATOM 2071 O O . GLN A 1 269 ? 31.905 3.069 -32.449 1.00 90.94 269 GLN A O 1
ATOM 2076 N N . LEU A 1 270 ? 31.292 5.173 -32.948 1.00 91.25 270 LEU A N 1
ATOM 2077 C CA . LEU A 1 270 ? 30.162 5.201 -32.022 1.00 91.25 270 LEU A CA 1
ATOM 2078 C C . LEU A 1 270 ? 29.044 4.306 -32.580 1.00 91.25 270 LEU A C 1
ATOM 2080 O O . LEU A 1 270 ? 28.656 4.459 -33.736 1.00 91.25 270 LEU A O 1
ATOM 2084 N N . LEU A 1 271 ? 28.526 3.387 -31.770 1.00 93.06 271 LEU A N 1
ATOM 2085 C CA . LEU A 1 271 ? 27.447 2.474 -32.148 1.00 93.06 271 LEU A CA 1
ATOM 2086 C C . LEU A 1 271 ? 26.126 2.892 -31.502 1.00 93.06 271 LEU A C 1
ATOM 2088 O O . LEU A 1 271 ? 26.090 3.346 -30.359 1.00 93.06 271 LEU A O 1
ATOM 2092 N N . ALA A 1 272 ? 25.019 2.697 -32.206 1.00 93.00 272 ALA A N 1
ATOM 2093 C CA . ALA A 1 272 ? 23.692 2.975 -31.677 1.00 93.00 272 ALA A CA 1
ATOM 2094 C C . ALA A 1 272 ? 23.031 1.725 -31.084 1.00 93.00 272 ALA A C 1
ATOM 2096 O O . ALA A 1 272 ? 22.921 0.693 -31.752 1.00 93.00 272 ALA A O 1
ATOM 2097 N N . VAL A 1 273 ? 22.505 1.848 -29.865 1.00 92.38 273 VAL A N 1
ATOM 2098 C CA . VAL A 1 273 ? 21.566 0.886 -29.270 1.00 92.38 273 VAL A CA 1
ATOM 2099 C C . VAL A 1 273 ? 20.162 1.429 -29.491 1.00 92.38 273 VAL A C 1
ATOM 2101 O O . VAL A 1 273 ? 19.774 2.407 -28.855 1.00 92.38 273 VAL A O 1
ATOM 2104 N N . ALA A 1 274 ? 19.434 0.858 -30.454 1.00 90.06 274 ALA A N 1
ATOM 2105 C CA . ALA A 1 274 ? 18.197 1.449 -30.955 1.00 90.06 274 ALA A CA 1
ATOM 2106 C C . ALA A 1 274 ? 17.138 0.366 -31.295 1.00 90.06 274 ALA A C 1
ATOM 2108 O O . ALA A 1 274 ? 17.323 -0.378 -32.272 1.00 90.06 274 ALA A O 1
ATOM 2109 N N . PRO A 1 275 ? 16.032 0.261 -30.527 1.00 89.25 275 PRO A N 1
ATOM 2110 C CA . PRO A 1 275 ? 15.738 1.012 -29.301 1.00 89.25 275 PRO A CA 1
ATOM 2111 C C . PRO A 1 275 ? 16.581 0.564 -28.100 1.00 89.25 275 PRO A C 1
ATOM 2113 O O . PRO A 1 275 ? 16.951 -0.604 -27.984 1.00 89.25 275 PRO A O 1
ATOM 2116 N N . ASP A 1 276 ? 16.833 1.484 -27.173 1.00 90.31 276 ASP A N 1
ATOM 2117 C CA . ASP A 1 276 ? 17.535 1.197 -25.924 1.00 90.31 276 ASP A CA 1
ATOM 2118 C C . ASP A 1 276 ? 16.577 0.654 -24.857 1.00 90.31 276 ASP A C 1
ATOM 2120 O O . ASP A 1 276 ? 15.978 1.393 -24.069 1.00 90.31 276 ASP A O 1
ATOM 2124 N N . LEU A 1 277 ? 16.404 -0.667 -24.845 1.00 88.69 277 LEU A N 1
ATOM 2125 C CA . LEU A 1 277 ? 15.560 -1.336 -23.861 1.00 88.69 277 LEU A CA 1
ATOM 2126 C C . LEU A 1 277 ? 16.142 -1.200 -22.448 1.00 88.69 277 LEU A C 1
ATOM 2128 O O . LEU A 1 277 ? 17.230 -1.691 -22.149 1.00 88.69 277 LEU A O 1
ATOM 2132 N N . GLN A 1 278 ? 15.368 -0.564 -21.572 1.00 84.19 278 GLN A N 1
ATOM 2133 C CA . GLN A 1 278 ? 15.678 -0.364 -20.159 1.00 84.19 278 GLN A CA 1
ATOM 2134 C C . GLN A 1 278 ? 15.152 -1.528 -19.319 1.00 84.19 278 GLN A C 1
ATOM 2136 O O . GLN A 1 278 ? 15.910 -2.160 -18.585 1.00 84.19 278 GLN A O 1
ATOM 2141 N N . TYR A 1 279 ? 13.865 -1.851 -19.470 1.00 81.62 279 TYR A N 1
ATOM 2142 C CA . TYR A 1 279 ? 13.188 -2.904 -18.715 1.00 81.62 279 TYR A CA 1
ATOM 2143 C C . TYR A 1 279 ? 12.417 -3.845 -19.640 1.00 81.62 279 TYR A C 1
ATOM 2145 O O . TYR A 1 279 ? 11.743 -3.407 -20.575 1.00 81.62 279 TYR A O 1
ATOM 2153 N N . SER A 1 280 ? 12.488 -5.141 -19.339 1.00 80.81 280 SER A N 1
ATOM 2154 C CA . SER A 1 280 ? 11.639 -6.178 -19.928 1.00 80.81 280 SER A CA 1
ATOM 2155 C C . SER A 1 280 ? 10.839 -6.848 -18.813 1.00 80.81 280 SER A C 1
ATOM 2157 O O . SER A 1 280 ? 11.370 -7.619 -18.009 1.00 80.81 280 SER A O 1
ATOM 2159 N N . GLY A 1 281 ? 9.560 -6.485 -18.703 1.00 74.38 281 GLY A N 1
ATOM 2160 C CA . GLY A 1 281 ? 8.756 -6.756 -17.516 1.00 74.38 281 GLY A CA 1
ATOM 2161 C C . GLY A 1 281 ? 9.397 -6.127 -16.278 1.00 74.38 281 GLY A C 1
ATOM 2162 O O . GLY A 1 281 ? 9.720 -4.945 -16.269 1.00 74.38 281 GLY A O 1
ATOM 2163 N N . THR A 1 282 ? 9.630 -6.937 -15.247 1.00 69.75 282 THR A N 1
ATOM 2164 C CA . THR A 1 282 ? 10.264 -6.507 -13.989 1.00 69.75 282 THR A CA 1
ATOM 2165 C C . THR A 1 282 ? 11.795 -6.570 -14.013 1.00 69.75 282 THR A C 1
ATOM 2167 O O . THR A 1 282 ? 12.432 -6.288 -12.998 1.00 69.75 282 THR A O 1
ATOM 2170 N N . VAL A 1 283 ? 12.404 -6.966 -15.138 1.00 79.75 283 VAL A N 1
ATOM 2171 C CA . VAL A 1 283 ? 13.850 -7.197 -15.234 1.00 79.75 283 VAL A CA 1
ATOM 2172 C C . VAL A 1 283 ? 14.542 -5.989 -15.873 1.00 79.75 283 VAL A C 1
ATOM 2174 O O . VAL A 1 283 ? 14.227 -5.660 -17.022 1.00 79.75 283 VAL A O 1
ATOM 2177 N N . PRO A 1 284 ? 15.500 -5.340 -15.183 1.00 82.00 284 PRO A N 1
ATOM 2178 C CA . PRO A 1 284 ? 16.314 -4.282 -15.770 1.00 82.00 284 PRO A CA 1
ATOM 2179 C C . PRO A 1 284 ? 17.331 -4.904 -16.732 1.00 82.00 284 PRO A C 1
ATOM 2181 O O . PRO A 1 284 ? 18.271 -5.575 -16.309 1.00 82.00 284 PRO A O 1
ATOM 2184 N N . VAL A 1 285 ? 17.129 -4.710 -18.034 1.00 85.88 285 VAL A N 1
ATOM 2185 C CA . VAL A 1 285 ? 18.050 -5.199 -19.074 1.00 85.88 285 VAL A CA 1
ATOM 2186 C C . VAL A 1 285 ? 19.044 -4.123 -19.509 1.00 85.88 285 VAL A C 1
ATOM 2188 O O . VAL A 1 285 ? 20.191 -4.462 -19.785 1.00 85.88 285 VAL A O 1
ATOM 2191 N N . MET A 1 286 ? 18.616 -2.853 -19.513 1.00 87.06 286 MET A N 1
ATOM 2192 C CA . MET A 1 286 ? 19.429 -1.642 -19.704 1.00 87.06 286 MET A CA 1
ATOM 2193 C C . MET A 1 286 ? 20.556 -1.817 -20.731 1.00 87.06 286 MET A C 1
ATOM 2195 O O . MET A 1 286 ? 21.739 -1.780 -20.383 1.00 87.06 286 MET A O 1
ATOM 2199 N N . TYR A 1 287 ? 20.207 -2.059 -21.996 1.00 91.31 287 TYR A N 1
ATOM 2200 C CA . TYR A 1 287 ? 21.182 -2.532 -22.981 1.00 91.31 287 TYR A CA 1
ATOM 2201 C C . TYR A 1 287 ? 22.356 -1.593 -23.203 1.00 91.31 287 TYR A C 1
ATOM 2203 O O . TYR A 1 287 ? 23.494 -2.063 -23.148 1.00 91.31 287 TYR A O 1
ATOM 2211 N N . SER A 1 288 ? 22.125 -0.291 -23.379 1.00 91.25 288 SER A N 1
ATOM 2212 C CA . SER A 1 288 ? 23.225 0.670 -23.497 1.00 91.25 288 SER A CA 1
ATOM 2213 C C . SER A 1 288 ? 24.141 0.637 -22.271 1.00 91.25 288 SER A C 1
ATOM 2215 O O . SER A 1 288 ? 25.351 0.466 -22.409 1.00 91.25 288 SER A O 1
ATOM 2217 N N . GLN A 1 289 ? 23.572 0.687 -21.064 1.00 89.25 289 GLN A N 1
ATOM 2218 C CA . GLN A 1 289 ? 24.338 0.675 -19.816 1.00 89.25 289 GLN A CA 1
ATOM 2219 C C . GLN A 1 289 ? 25.105 -0.637 -19.605 1.00 89.25 289 GLN A C 1
ATOM 2221 O O . GLN A 1 289 ? 26.191 -0.622 -19.029 1.00 89.25 289 GLN A O 1
ATOM 2226 N N . SER A 1 290 ? 24.589 -1.762 -20.110 1.00 88.75 290 SER A N 1
ATOM 2227 C CA . SER A 1 290 ? 25.211 -3.085 -19.963 1.00 88.75 290 SER A CA 1
ATOM 2228 C C . SER A 1 290 ? 26.561 -3.238 -20.683 1.00 88.75 290 SER A C 1
ATOM 2230 O O . SER A 1 290 ? 27.324 -4.151 -20.355 1.00 88.75 290 SER A O 1
ATOM 2232 N N . VAL A 1 291 ? 26.857 -2.362 -21.652 1.00 90.81 291 VAL A N 1
ATOM 2233 C CA . VAL A 1 291 ? 28.113 -2.340 -22.430 1.00 90.81 291 VAL A CA 1
ATOM 2234 C C . VAL A 1 291 ? 28.872 -1.015 -22.327 1.00 90.81 291 VAL A C 1
ATOM 2236 O O . VAL A 1 291 ? 29.989 -0.923 -22.824 1.00 90.81 291 VAL A O 1
ATOM 2239 N N . TYR A 1 292 ? 28.290 0.008 -21.699 1.00 89.06 292 TYR A N 1
ATOM 2240 C CA . TYR A 1 292 ? 28.895 1.339 -21.602 1.00 89.06 292 TYR A CA 1
ATOM 2241 C C . TYR A 1 292 ? 30.092 1.390 -20.640 1.00 89.06 292 TYR A C 1
ATOM 2243 O O . TYR A 1 292 ? 31.012 2.177 -20.841 1.00 89.06 292 TYR A O 1
ATOM 2251 N N . TYR A 1 293 ? 30.087 0.560 -19.594 1.00 86.25 293 TYR A N 1
ATOM 2252 C CA . TYR A 1 293 ? 31.114 0.565 -18.551 1.00 86.25 293 TYR A CA 1
ATOM 2253 C C . TYR A 1 293 ? 32.055 -0.634 -18.657 1.00 86.25 293 TYR A C 1
ATOM 2255 O O . TYR A 1 293 ? 31.639 -1.743 -19.003 1.00 86.25 293 TYR A O 1
ATOM 2263 N N . ASP A 1 294 ? 33.310 -0.422 -18.259 1.00 85.44 294 ASP A N 1
ATOM 2264 C CA . ASP A 1 294 ? 34.230 -1.516 -17.978 1.00 85.44 294 ASP A CA 1
ATOM 2265 C C . ASP A 1 294 ? 33.730 -2.287 -16.755 1.00 85.44 294 ASP A C 1
ATOM 2267 O O . ASP A 1 294 ? 33.442 -1.725 -15.696 1.00 85.44 294 ASP A O 1
ATOM 2271 N N . THR A 1 295 ? 33.625 -3.602 -16.899 1.00 80.56 295 THR A N 1
ATOM 2272 C CA . THR A 1 295 ? 33.268 -4.512 -15.811 1.00 80.56 295 THR A CA 1
ATOM 2273 C C . THR A 1 295 ? 34.323 -5.609 -15.715 1.00 80.56 295 THR A C 1
ATOM 2275 O O . THR A 1 295 ? 35.014 -5.873 -16.699 1.00 80.56 295 THR A O 1
ATOM 2278 N N . PRO A 1 296 ? 34.408 -6.356 -14.599 1.00 77.25 296 PRO A N 1
ATOM 2279 C CA . PRO A 1 296 ? 35.273 -7.539 -14.521 1.00 77.25 296 PRO A CA 1
ATOM 2280 C C . PRO A 1 296 ? 34.998 -8.600 -15.604 1.00 77.25 296 PRO A C 1
ATOM 2282 O O . PRO A 1 296 ? 35.768 -9.543 -15.751 1.00 77.25 296 PRO A O 1
ATOM 2285 N N . PHE A 1 29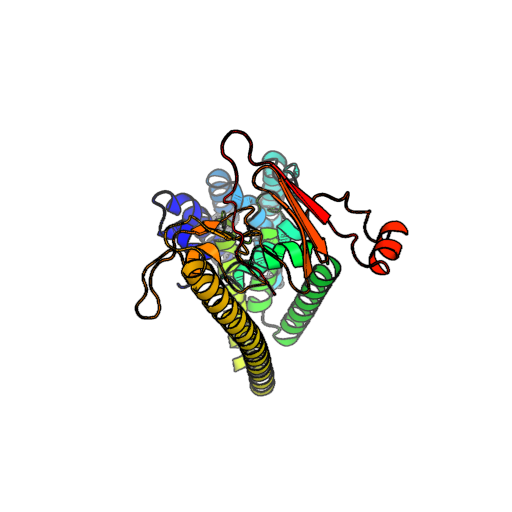7 ? 33.891 -8.467 -16.343 1.00 71.00 297 PHE A N 1
ATOM 2286 C CA . PHE A 1 297 ? 33.424 -9.418 -17.346 1.00 71.00 297 PHE A CA 1
ATOM 2287 C C . PHE A 1 297 ? 33.356 -8.838 -18.775 1.00 71.00 297 PHE A C 1
ATOM 2289 O O . PHE A 1 297 ? 33.012 -9.579 -19.692 1.00 71.00 297 PHE A O 1
ATOM 2296 N N . SER A 1 298 ? 33.631 -7.542 -18.994 1.00 77.56 298 SER A N 1
ATOM 2297 C CA . SER A 1 298 ? 33.738 -6.944 -20.339 1.00 77.56 298 SER A CA 1
ATOM 2298 C C . SER A 1 298 ? 34.443 -5.598 -20.348 1.00 77.56 298 SER A C 1
ATOM 2300 O O . SER A 1 298 ? 34.367 -4.848 -19.379 1.00 77.56 298 SER A O 1
ATOM 2302 N N . THR A 1 299 ? 34.975 -5.244 -21.512 1.00 85.19 299 THR A N 1
ATOM 2303 C CA . THR A 1 299 ? 35.404 -3.883 -21.836 1.00 85.19 299 THR A CA 1
ATOM 2304 C C . THR A 1 299 ? 34.223 -2.997 -22.232 1.00 85.19 299 THR A C 1
ATOM 2306 O O . THR A 1 299 ? 33.248 -3.481 -22.817 1.00 85.19 299 THR A O 1
ATOM 2309 N N . ALA A 1 300 ? 34.333 -1.706 -21.940 1.00 90.12 300 ALA A N 1
ATOM 2310 C CA . ALA A 1 300 ? 33.422 -0.668 -22.385 1.00 90.12 300 ALA A CA 1
ATOM 2311 C C . ALA A 1 300 ? 33.417 -0.568 -23.916 1.00 90.12 300 ALA A C 1
ATOM 2313 O O . ALA A 1 300 ? 34.460 -0.652 -24.570 1.00 90.12 300 ALA A O 1
ATO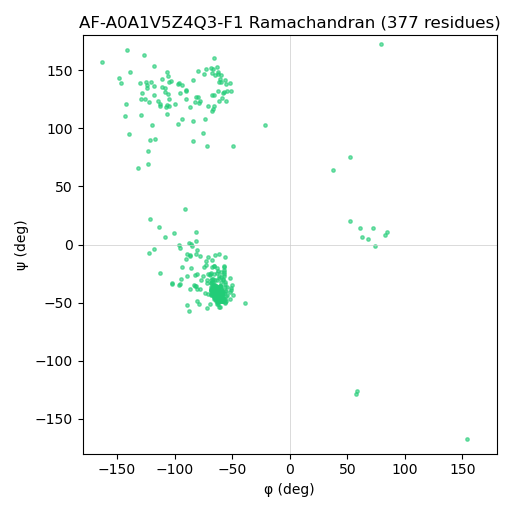M 2314 N N . LEU A 1 301 ? 32.233 -0.362 -24.488 1.00 91.25 301 LEU A N 1
ATOM 2315 C CA . LEU A 1 301 ? 32.038 -0.115 -25.910 1.00 91.25 301 LEU A CA 1
ATOM 2316 C C . LEU A 1 301 ? 31.585 1.337 -26.129 1.00 91.25 301 LEU A C 1
ATOM 2318 O O . LEU A 1 301 ? 30.779 1.846 -25.345 1.00 91.25 301 LEU A O 1
ATOM 2322 N N . PRO A 1 302 ? 32.043 2.006 -27.204 1.00 91.31 302 PRO A N 1
ATOM 2323 C CA . PRO A 1 302 ? 31.573 3.339 -27.560 1.00 91.31 302 PRO A CA 1
ATOM 2324 C C . PRO A 1 302 ? 30.140 3.239 -28.099 1.00 91.31 302 PRO A C 1
ATOM 2326 O O . PRO A 1 302 ? 29.922 3.140 -29.305 1.00 91.31 302 PRO A O 1
ATOM 2329 N N . VAL A 1 303 ? 29.151 3.236 -27.205 1.00 92.44 303 VAL A N 1
ATOM 2330 C CA . VAL A 1 303 ? 27.729 3.140 -27.554 1.00 92.44 303 VAL A CA 1
ATOM 2331 C C . VAL A 1 303 ? 26.945 4.376 -27.128 1.00 92.44 303 VAL A C 1
ATOM 2333 O O . VAL A 1 303 ? 27.283 5.039 -26.150 1.00 92.44 303 VAL A O 1
ATOM 2336 N N . THR A 1 304 ? 25.846 4.651 -27.825 1.00 91.88 304 THR A N 1
ATOM 2337 C CA . THR A 1 304 ? 24.822 5.610 -27.398 1.00 91.88 304 THR A CA 1
ATOM 2338 C C . THR A 1 304 ? 23.439 4.965 -27.448 1.00 91.88 304 THR A C 1
ATOM 2340 O O . THR A 1 304 ? 23.074 4.316 -28.434 1.00 91.88 304 THR A O 1
ATOM 2343 N N . GLY A 1 305 ? 22.683 5.100 -26.359 1.00 89.94 305 GLY A N 1
ATOM 2344 C CA . GLY A 1 305 ? 21.306 4.624 -26.263 1.00 89.94 305 GLY A CA 1
ATOM 2345 C C . GLY A 1 305 ? 20.346 5.595 -26.941 1.00 89.94 305 GLY A C 1
ATOM 2346 O O . GLY A 1 305 ? 20.348 6.786 -26.636 1.00 89.94 305 GLY A O 1
ATOM 2347 N N . LEU A 1 306 ? 19.521 5.093 -27.859 1.00 90.06 306 LEU A N 1
ATOM 2348 C CA . LEU A 1 306 ? 18.503 5.871 -28.561 1.00 90.06 306 LEU A CA 1
ATOM 2349 C C . LEU A 1 306 ? 17.116 5.325 -28.238 1.00 90.06 306 LEU A C 1
ATOM 2351 O O . LEU A 1 306 ? 16.898 4.117 -28.278 1.00 90.06 306 LEU A O 1
ATOM 2355 N N . MET A 1 307 ? 16.165 6.226 -27.984 1.00 87.06 307 MET A N 1
ATOM 2356 C CA . MET A 1 307 ? 14.773 5.898 -27.654 1.00 87.06 307 MET A CA 1
ATOM 2357 C C . MET A 1 307 ? 14.667 4.883 -26.497 1.00 87.06 307 MET A C 1
ATOM 2359 O O . MET A 1 307 ? 14.405 3.701 -26.738 1.00 87.06 307 MET A O 1
ATOM 2363 N N . PRO A 1 308 ? 14.890 5.317 -25.242 1.00 87.06 308 PRO A N 1
ATOM 2364 C CA . PRO A 1 308 ? 14.785 4.429 -24.094 1.00 87.06 308 PRO A CA 1
ATOM 2365 C C . PRO A 1 308 ? 13.362 3.872 -23.980 1.00 87.06 308 PRO A C 1
ATOM 2367 O O . PRO A 1 308 ? 12.400 4.636 -23.898 1.00 87.06 308 PRO A O 1
ATOM 2370 N N . LEU A 1 309 ? 13.228 2.545 -23.973 1.00 84.50 309 LEU A N 1
ATOM 2371 C CA . LEU A 1 309 ? 11.936 1.861 -23.890 1.00 84.50 309 LEU A CA 1
ATOM 2372 C C . LEU A 1 309 ? 11.883 0.884 -22.716 1.00 84.50 309 LEU A C 1
ATOM 2374 O O . LEU A 1 309 ? 12.819 0.127 -22.475 1.00 84.50 309 LEU A O 1
ATOM 2378 N N . SER A 1 310 ? 10.738 0.844 -22.042 1.00 81.50 310 SER A N 1
ATOM 2379 C CA . SER A 1 310 ? 10.393 -0.185 -21.059 1.00 81.50 310 SER A CA 1
ATOM 2380 C C . SER A 1 310 ? 9.169 -0.941 -21.553 1.00 81.50 310 SER A C 1
ATOM 2382 O O . SER A 1 310 ? 8.169 -0.324 -21.923 1.00 81.50 310 SER A O 1
ATOM 2384 N N . LEU A 1 311 ? 9.242 -2.270 -21.577 1.00 76.44 311 LEU A N 1
ATOM 2385 C CA . LEU A 1 311 ? 8.164 -3.119 -22.076 1.00 76.44 311 LEU A CA 1
ATOM 2386 C C . LEU A 1 311 ? 7.500 -3.904 -20.953 1.00 76.44 311 LEU A C 1
ATOM 2388 O O . LEU A 1 311 ? 8.178 -4.560 -20.166 1.00 76.44 311 LEU A O 1
ATOM 2392 N N . ALA A 1 312 ? 6.170 -3.948 -20.962 1.00 70.62 312 ALA A N 1
ATOM 2393 C CA . ALA A 1 312 ? 5.409 -4.943 -20.217 1.00 70.62 312 ALA A CA 1
ATOM 2394 C C . ALA A 1 312 ? 5.247 -6.208 -21.076 1.00 70.62 312 ALA A C 1
ATOM 2396 O O . ALA A 1 312 ? 4.663 -6.165 -22.159 1.00 70.62 312 ALA A O 1
ATOM 2397 N N . MET A 1 313 ? 5.770 -7.342 -20.607 1.00 66.25 313 MET A N 1
ATOM 2398 C CA . MET A 1 313 ? 5.675 -8.612 -21.333 1.00 66.25 313 MET A CA 1
ATOM 2399 C C . MET A 1 313 ? 4.260 -9.215 -21.248 1.00 66.25 313 MET A C 1
ATOM 2401 O O . MET A 1 313 ? 3.618 -9.100 -20.201 1.00 66.25 313 MET A O 1
ATOM 2405 N N . PRO A 1 314 ? 3.779 -9.913 -22.296 1.00 68.12 314 PRO A N 1
ATOM 2406 C CA . PRO A 1 314 ? 4.450 -10.185 -23.571 1.00 68.12 314 PRO A CA 1
ATOM 2407 C C . PRO A 1 314 ? 4.342 -9.004 -24.552 1.00 68.12 314 PRO A C 1
ATOM 2409 O O . PRO A 1 314 ? 3.241 -8.546 -24.862 1.00 68.12 314 PRO A O 1
ATOM 2412 N N . ALA A 1 315 ? 5.483 -8.542 -25.068 1.00 74.12 315 ALA A N 1
ATOM 2413 C CA . ALA A 1 315 ? 5.559 -7.514 -26.102 1.00 74.12 315 ALA A CA 1
ATOM 2414 C C . ALA A 1 315 ? 6.635 -7.867 -27.136 1.00 74.12 315 ALA A C 1
ATOM 2416 O O . ALA A 1 315 ? 7.642 -8.490 -26.800 1.00 74.12 315 ALA A O 1
ATOM 2417 N N . THR A 1 316 ? 6.423 -7.461 -28.385 1.00 80.31 316 THR A N 1
ATOM 2418 C CA . THR A 1 316 ? 7.387 -7.606 -29.481 1.00 80.31 316 THR A CA 1
ATOM 2419 C C . THR A 1 316 ? 7.742 -6.237 -30.041 1.00 80.31 316 THR A C 1
ATOM 2421 O O . THR A 1 316 ? 6.875 -5.370 -30.192 1.00 80.31 316 THR A O 1
ATOM 2424 N N . ILE A 1 317 ? 9.020 -6.049 -30.357 1.00 85.06 317 ILE A N 1
ATOM 2425 C CA . ILE A 1 317 ? 9.545 -4.829 -30.961 1.00 85.06 317 ILE A CA 1
ATOM 2426 C C . ILE A 1 317 ? 10.039 -5.155 -32.363 1.00 85.06 317 ILE A C 1
ATOM 2428 O O . ILE A 1 317 ? 10.943 -5.967 -32.522 1.00 85.06 317 ILE A O 1
ATOM 2432 N N . ASP A 1 318 ? 9.504 -4.438 -33.346 1.00 86.94 318 ASP A N 1
ATOM 2433 C CA . ASP A 1 318 ? 9.959 -4.471 -34.730 1.00 86.94 318 ASP A CA 1
ATOM 2434 C C . ASP A 1 318 ? 10.578 -3.106 -35.072 1.00 86.94 318 ASP A C 1
ATOM 2436 O O . ASP A 1 318 ? 9.897 -2.079 -35.024 1.00 86.94 318 ASP A O 1
ATOM 2440 N N . VAL A 1 319 ? 11.861 -3.060 -35.436 1.00 87.00 319 VAL A N 1
ATOM 2441 C CA . VAL A 1 319 ? 12.476 -1.827 -35.960 1.00 87.00 319 VAL A CA 1
ATOM 2442 C C . VAL A 1 319 ? 12.169 -1.738 -37.450 1.00 87.00 319 VAL A C 1
ATOM 2444 O O . VAL A 1 319 ? 12.721 -2.494 -38.244 1.00 87.00 319 VAL A O 1
ATOM 2447 N N . LEU A 1 320 ? 11.261 -0.834 -37.822 1.00 88.50 320 LEU A N 1
ATOM 2448 C CA . LEU A 1 320 ? 10.774 -0.695 -39.197 1.00 88.50 320 LEU A CA 1
ATOM 2449 C C . LEU A 1 320 ? 11.740 0.108 -40.068 1.00 88.50 320 LEU A C 1
ATOM 2451 O O . LEU A 1 320 ? 11.917 -0.197 -41.244 1.00 88.50 320 LEU A O 1
ATOM 2455 N N . HIS A 1 321 ? 12.347 1.148 -39.497 1.00 88.81 321 HIS A N 1
ATOM 2456 C CA . HIS A 1 321 ? 13.300 1.998 -40.198 1.00 88.81 321 HIS A CA 1
ATOM 2457 C C . HIS A 1 321 ? 14.376 2.500 -39.240 1.00 88.81 321 HIS A C 1
ATOM 2459 O O . HIS A 1 321 ? 14.079 2.882 -38.108 1.00 88.81 321 HIS A O 1
ATOM 2465 N N . TYR A 1 322 ? 15.620 2.520 -39.710 1.00 90.56 322 TYR A N 1
ATOM 2466 C CA . TYR A 1 322 ? 16.739 3.127 -39.006 1.00 90.56 322 TYR A CA 1
ATOM 2467 C C . TYR A 1 322 ? 17.670 3.805 -40.010 1.00 90.56 322 TYR A C 1
ATOM 2469 O O . TYR A 1 322 ? 18.203 3.150 -40.905 1.00 90.56 322 TYR A O 1
ATOM 2477 N N . SER A 1 323 ? 17.871 5.105 -39.839 1.00 89.75 323 SER A N 1
ATOM 2478 C CA . SER A 1 323 ? 18.839 5.917 -40.569 1.00 89.75 323 SER A CA 1
ATOM 2479 C C . SER A 1 323 ? 19.484 6.931 -39.615 1.00 89.75 323 SER A C 1
ATOM 2481 O O . SER A 1 323 ? 18.975 7.129 -38.509 1.00 89.75 323 SER A O 1
ATOM 2483 N N . PRO A 1 324 ? 20.576 7.608 -40.015 1.00 89.88 324 PRO A N 1
ATOM 2484 C CA . PRO A 1 324 ? 21.163 8.691 -39.224 1.00 89.88 324 PRO A CA 1
ATOM 2485 C C . PRO A 1 324 ? 20.195 9.845 -38.917 1.00 89.88 324 PRO A C 1
ATOM 2487 O O . PRO A 1 324 ? 20.442 10.616 -37.998 1.00 89.88 324 PRO A O 1
ATOM 2490 N N . GLU A 1 325 ? 19.100 9.978 -39.666 1.00 89.62 325 GLU A N 1
ATOM 2491 C CA . GLU A 1 325 ? 18.150 11.089 -39.537 1.00 89.62 325 GLU A CA 1
ATOM 2492 C C . GLU A 1 325 ? 16.877 10.692 -38.786 1.00 89.62 325 GLU A C 1
ATOM 2494 O O . GLU A 1 325 ? 16.299 11.512 -38.071 1.00 89.62 325 GLU A O 1
ATOM 2499 N N . LYS A 1 326 ? 16.433 9.438 -38.928 1.00 90.38 326 LYS A N 1
ATOM 2500 C CA . LYS A 1 326 ? 15.157 8.979 -38.383 1.00 90.38 326 LYS A CA 1
ATOM 2501 C C . LYS A 1 326 ? 15.197 7.511 -37.979 1.00 90.38 326 LYS A C 1
ATOM 2503 O O . LYS A 1 326 ? 15.753 6.659 -38.670 1.00 90.38 326 LYS A O 1
ATOM 2508 N N . MET A 1 327 ? 14.509 7.200 -36.888 1.00 89.69 327 MET A N 1
ATOM 2509 C CA . MET A 1 327 ? 14.197 5.842 -36.474 1.00 89.69 327 MET A CA 1
ATOM 2510 C C . MET A 1 327 ? 12.689 5.678 -36.299 1.00 89.69 327 MET A C 1
ATOM 2512 O O . MET A 1 327 ? 12.039 6.519 -35.685 1.00 89.69 327 MET A O 1
ATOM 2516 N N . THR A 1 328 ? 12.160 4.558 -36.787 1.00 88.88 328 THR A N 1
ATOM 2517 C CA . THR A 1 328 ? 10.767 4.153 -36.591 1.00 88.88 328 THR A CA 1
ATOM 2518 C C . THR A 1 328 ? 10.723 2.750 -36.009 1.00 88.88 328 THR A C 1
ATOM 2520 O O . THR A 1 328 ? 11.254 1.799 -36.593 1.00 88.88 328 THR A O 1
ATOM 2523 N N . VAL A 1 329 ? 10.042 2.606 -34.877 1.00 87.81 329 VAL A N 1
ATOM 2524 C CA . VAL A 1 329 ? 9.875 1.337 -34.167 1.00 87.81 329 VAL A CA 1
ATOM 2525 C C . VAL A 1 329 ? 8.396 1.045 -33.973 1.00 87.81 329 VAL A C 1
ATOM 2527 O O . VAL A 1 329 ? 7.619 1.911 -33.587 1.00 87.81 329 VAL A O 1
ATOM 2530 N N . SER A 1 330 ? 8.003 -0.193 -34.236 1.00 86.56 330 SER A N 1
ATOM 2531 C CA . SER A 1 330 ? 6.666 -0.713 -33.988 1.00 86.56 330 SER A CA 1
ATOM 2532 C C . SER A 1 330 ? 6.698 -1.612 -32.760 1.00 86.56 330 SER A C 1
ATOM 2534 O O . SER A 1 330 ? 7.365 -2.644 -32.757 1.00 86.56 330 SER A O 1
ATOM 2536 N N . VAL A 1 331 ? 5.944 -1.247 -31.728 1.00 82.31 331 VAL A N 1
ATOM 2537 C CA . VAL A 1 331 ? 5.792 -2.042 -30.508 1.00 82.31 331 VAL A CA 1
ATOM 2538 C C . VAL A 1 331 ? 4.407 -2.681 -30.510 1.00 82.31 331 VAL A C 1
ATOM 2540 O O . VAL A 1 331 ? 3.397 -1.978 -30.522 1.00 82.31 331 VAL A O 1
ATOM 2543 N N . ARG A 1 332 ? 4.341 -4.016 -30.483 1.00 76.75 332 ARG A N 1
ATOM 2544 C CA . ARG A 1 332 ? 3.090 -4.764 -30.276 1.00 76.75 332 ARG A CA 1
ATOM 2545 C C . ARG A 1 332 ? 3.069 -5.323 -28.863 1.00 76.75 332 ARG A C 1
ATOM 2547 O O . ARG A 1 332 ? 3.984 -6.036 -28.471 1.00 76.75 332 ARG A O 1
ATOM 2554 N N . GLY A 1 333 ? 2.023 -5.024 -28.105 1.00 67.69 333 GLY A N 1
ATOM 2555 C CA . GLY A 1 333 ? 1.879 -5.481 -26.724 1.00 67.69 333 GLY A CA 1
ATOM 2556 C C . GLY A 1 333 ? 0.999 -4.543 -25.906 1.00 67.69 333 GLY A C 1
ATOM 2557 O O . GLY A 1 333 ? 0.319 -3.676 -26.455 1.00 67.69 333 GLY A O 1
ATOM 2558 N N . TYR A 1 334 ? 1.008 -4.709 -24.586 1.00 57.44 334 TYR A N 1
ATOM 2559 C CA . TYR A 1 334 ? 0.321 -3.790 -23.679 1.00 57.44 334 TYR A CA 1
ATOM 2560 C C . TYR A 1 334 ? 1.127 -2.492 -23.550 1.00 57.44 334 TYR A C 1
ATOM 2562 O O . TYR A 1 334 ? 2.068 -2.407 -22.767 1.00 57.44 334 TYR A O 1
ATOM 2570 N N . THR A 1 335 ? 0.771 -1.482 -24.341 1.00 54.91 335 THR A N 1
ATOM 2571 C CA . THR A 1 335 ? 1.399 -0.156 -24.311 1.00 54.91 335 THR A CA 1
ATOM 2572 C C . THR A 1 335 ? 0.583 0.815 -23.460 1.00 54.91 335 THR A C 1
ATOM 2574 O O . THR A 1 335 ? -0.642 0.858 -23.570 1.00 54.91 335 THR A O 1
ATOM 2577 N N . SER A 1 336 ? 1.253 1.639 -22.653 1.00 50.78 336 SER A N 1
ATOM 2578 C CA . SER A 1 336 ? 0.633 2.714 -21.863 1.00 50.78 336 SER A CA 1
ATOM 2579 C C . SER A 1 336 ? 0.346 3.991 -22.664 1.00 50.78 336 SER A C 1
ATOM 2581 O O . SER A 1 336 ? -0.254 4.912 -22.114 1.00 50.78 336 SER A O 1
ATOM 2583 N N . ALA A 1 337 ? 0.752 4.053 -23.939 1.00 45.88 337 ALA A N 1
ATOM 2584 C CA . ALA A 1 337 ? 0.525 5.212 -24.798 1.00 45.88 337 ALA A CA 1
ATOM 2585 C C . ALA A 1 337 ? -0.976 5.544 -24.884 1.00 45.88 337 ALA A C 1
ATOM 2587 O O . ALA A 1 337 ? -1.806 4.655 -25.090 1.00 45.88 337 ALA A O 1
ATOM 2588 N N . GLU A 1 338 ? -1.293 6.826 -24.684 1.00 45.03 338 GLU A N 1
ATOM 2589 C CA . GLU A 1 338 ? -2.624 7.434 -24.601 1.00 45.03 338 GLU A CA 1
ATOM 2590 C C . GLU A 1 338 ? -3.547 7.036 -25.764 1.00 45.03 338 GLU A C 1
ATOM 2592 O O . GLU A 1 338 ? -3.704 7.746 -26.750 1.00 45.03 338 GLU A O 1
ATOM 2597 N N . GLN A 1 339 ? -4.219 5.897 -25.647 1.00 51.84 339 GLN A N 1
ATOM 2598 C CA . GLN A 1 339 ? -5.423 5.622 -26.417 1.00 51.84 339 GLN A CA 1
ATOM 2599 C C . GLN A 1 339 ? -6.605 5.721 -25.471 1.00 51.84 339 GLN A C 1
ATOM 2601 O O . GLN A 1 339 ? -6.739 4.892 -24.563 1.00 51.84 339 GLN A O 1
ATOM 2606 N N . GLU A 1 340 ? -7.425 6.747 -25.710 1.00 50.59 340 GLU A N 1
ATOM 2607 C CA . GLU A 1 340 ? -8.728 7.029 -25.109 1.00 50.59 340 GLU A CA 1
ATOM 2608 C C . GLU A 1 340 ? -9.351 5.746 -24.531 1.00 50.59 340 GLU A C 1
ATOM 2610 O O . GLU A 1 340 ? -9.760 4.833 -25.257 1.00 50.59 340 GLU A O 1
ATOM 2615 N N . LYS A 1 341 ? -9.294 5.595 -23.199 1.00 57.53 341 LYS A N 1
ATOM 2616 C CA . LYS A 1 341 ? -9.722 4.354 -22.543 1.00 57.53 341 LYS A CA 1
ATOM 2617 C C . LYS A 1 341 ? -11.242 4.237 -22.736 1.00 57.53 341 LYS A C 1
ATOM 2619 O O . LYS A 1 341 ? -11.973 5.065 -22.188 1.00 57.53 341 LYS A O 1
ATOM 2624 N N . PRO A 1 342 ? -11.756 3.235 -23.481 1.00 60.84 342 PRO A N 1
ATOM 2625 C CA . PRO A 1 342 ? -13.193 3.084 -23.647 1.00 60.84 342 PRO A CA 1
ATOM 2626 C C . PRO A 1 342 ? -13.831 2.856 -22.275 1.00 60.84 342 PRO A C 1
ATOM 2628 O O . PRO A 1 342 ? -13.265 2.152 -21.433 1.00 60.84 342 PRO A O 1
ATOM 2631 N N . ARG A 1 343 ? -15.023 3.426 -22.048 1.00 58.97 343 ARG A N 1
ATOM 2632 C CA . ARG A 1 343 ? -15.776 3.207 -20.803 1.00 58.97 343 ARG A CA 1
ATOM 2633 C C . ARG A 1 343 ? -15.885 1.708 -20.516 1.00 58.97 343 ARG A C 1
ATOM 2635 O O . ARG A 1 343 ? -16.227 0.925 -21.409 1.00 58.97 343 ARG A O 1
ATOM 2642 N N . LEU A 1 344 ? -15.588 1.323 -19.276 1.00 52.94 344 LEU A N 1
ATOM 2643 C CA . LEU A 1 344 ? -15.620 -0.067 -18.818 1.00 52.94 344 LEU A CA 1
ATOM 2644 C C . LEU A 1 344 ? -16.965 -0.723 -19.162 1.00 52.94 344 LEU A C 1
ATOM 2646 O O . LEU A 1 344 ? -18.013 -0.090 -19.044 1.00 52.94 344 LEU A O 1
ATOM 2650 N N . PHE A 1 345 ? -16.919 -1.982 -19.606 1.00 55.78 345 PHE A N 1
ATOM 2651 C CA . PHE A 1 345 ? -18.081 -2.790 -20.015 1.00 55.78 345 PHE A CA 1
ATOM 2652 C C . PHE A 1 345 ? -18.884 -2.269 -21.216 1.00 55.78 345 PHE A C 1
ATOM 2654 O O . PHE A 1 345 ? -19.901 -2.862 -21.576 1.00 55.78 345 PHE A O 1
ATOM 2661 N N . SER A 1 346 ? -18.425 -1.211 -21.888 1.00 71.38 346 SER A N 1
ATOM 2662 C CA . SER A 1 346 ? -19.001 -0.801 -23.168 1.00 71.38 346 SER A CA 1
ATOM 2663 C C . SER A 1 346 ? -18.754 -1.852 -24.254 1.00 71.38 346 SER A C 1
ATOM 2665 O O . SER A 1 346 ? -17.828 -2.664 -24.183 1.00 71.38 346 SER A O 1
ATOM 2667 N N . ARG A 1 347 ? -19.552 -1.802 -25.324 1.00 70.31 347 ARG A N 1
ATOM 2668 C CA . ARG A 1 347 ? -19.327 -2.621 -26.524 1.00 70.31 347 ARG A CA 1
ATOM 2669 C C . ARG A 1 347 ? -17.909 -2.437 -27.083 1.00 70.31 347 ARG A C 1
ATOM 2671 O O . ARG A 1 347 ? -17.296 -3.416 -27.493 1.00 70.31 347 ARG A O 1
ATOM 2678 N N . ALA A 1 348 ? -17.370 -1.216 -27.021 1.00 64.94 348 ALA A N 1
ATOM 2679 C CA . ALA A 1 348 ? -16.000 -0.901 -27.424 1.00 64.94 348 ALA A CA 1
ATOM 2680 C C . ALA A 1 348 ? -14.949 -1.565 -26.514 1.00 64.94 348 ALA A C 1
ATOM 2682 O O . ALA A 1 348 ? -13.955 -2.087 -27.012 1.00 64.94 348 ALA A O 1
ATOM 2683 N N . TRP A 1 349 ? -15.189 -1.621 -25.197 1.00 65.25 349 TRP A N 1
ATOM 2684 C CA . TRP A 1 349 ? -14.331 -2.346 -24.251 1.00 65.25 349 TRP A CA 1
ATOM 2685 C C . TRP A 1 349 ? -14.286 -3.852 -24.564 1.00 65.25 349 TRP A C 1
ATOM 2687 O O . TRP A 1 349 ? -13.207 -4.437 -24.652 1.00 65.25 349 TRP A O 1
ATOM 2697 N N . TRP A 1 350 ? -15.446 -4.467 -24.826 1.00 62.47 350 TRP A N 1
ATOM 2698 C CA . TRP A 1 350 ? -15.540 -5.883 -25.205 1.00 62.47 350 TRP A CA 1
ATOM 2699 C C . TRP A 1 350 ? -14.928 -6.190 -26.580 1.00 62.47 350 TRP A C 1
ATOM 2701 O O . TRP A 1 350 ? -14.277 -7.218 -26.743 1.00 62.47 350 TRP A O 1
ATOM 2711 N N . GLN A 1 351 ? -15.091 -5.303 -27.564 1.00 63.84 351 GLN A N 1
ATOM 2712 C CA . GLN A 1 351 ? -14.481 -5.458 -28.890 1.00 63.84 351 GLN A CA 1
ATOM 2713 C C . GLN A 1 351 ? -12.957 -5.305 -28.849 1.00 63.84 351 GLN A C 1
ATOM 2715 O O . GLN A 1 351 ? -12.258 -6.070 -29.512 1.00 63.84 351 GLN A O 1
ATOM 2720 N N . ARG A 1 352 ? -12.437 -4.371 -28.040 1.00 63.81 352 ARG A N 1
ATOM 2721 C CA . ARG A 1 352 ? -10.993 -4.186 -27.835 1.00 63.81 352 ARG A CA 1
ATOM 2722 C C . ARG A 1 352 ? -10.353 -5.409 -27.180 1.00 63.81 352 ARG A C 1
ATOM 2724 O O . ARG A 1 352 ? -9.255 -5.780 -27.557 1.00 63.81 352 ARG A O 1
ATOM 2731 N N . ARG A 1 353 ? -11.056 -6.083 -26.263 1.00 56.75 353 ARG A N 1
ATOM 2732 C CA . ARG A 1 353 ? -10.573 -7.306 -25.596 1.00 56.75 353 ARG A CA 1
ATOM 2733 C C . ARG A 1 353 ? -10.267 -8.458 -26.563 1.00 56.75 353 ARG A C 1
ATOM 2735 O O . ARG A 1 353 ? -9.378 -9.253 -26.287 1.00 56.75 353 ARG A O 1
ATOM 2742 N N . ASN A 1 354 ? -11.004 -8.549 -27.669 1.00 55.78 354 ASN A N 1
ATOM 2743 C CA . ASN A 1 354 ? -10.870 -9.638 -28.641 1.00 55.78 354 ASN A CA 1
ATOM 2744 C C . ASN A 1 354 ? -9.971 -9.280 -29.833 1.00 55.78 354 ASN A C 1
ATOM 2746 O O . ASN A 1 354 ? -9.795 -10.107 -30.726 1.00 55.78 354 ASN A O 1
ATOM 2750 N N . ARG A 1 355 ? -9.422 -8.060 -29.879 1.00 57.22 355 ARG A N 1
ATOM 2751 C CA . ARG A 1 355 ? -8.476 -7.635 -30.913 1.00 57.22 355 ARG A CA 1
ATOM 2752 C C . ARG A 1 355 ? -7.083 -7.519 -30.293 1.00 57.22 355 ARG A C 1
ATOM 2754 O O . ARG A 1 355 ? -6.963 -6.898 -29.238 1.00 57.22 355 ARG A O 1
ATOM 2761 N N . PRO A 1 356 ? -6.034 -8.092 -30.908 1.00 57.47 356 PRO A N 1
ATOM 2762 C CA . PRO A 1 356 ? -4.674 -7.801 -30.478 1.00 57.47 356 PRO A CA 1
ATOM 2763 C C . PRO A 1 356 ? -4.463 -6.277 -30.529 1.00 57.47 356 PRO A C 1
ATOM 2765 O O . PRO A 1 356 ? -4.957 -5.644 -31.468 1.00 57.47 356 PRO A O 1
ATOM 2768 N N . PRO A 1 357 ? -3.803 -5.676 -29.522 1.00 62.34 357 PRO A N 1
ATOM 2769 C CA . PRO A 1 357 ? -3.532 -4.245 -29.531 1.00 62.34 357 PRO A CA 1
ATOM 2770 C C . PRO A 1 357 ? -2.803 -3.881 -30.826 1.00 62.34 357 PRO A C 1
ATOM 2772 O O . PRO A 1 357 ? -1.863 -4.572 -31.231 1.00 62.34 357 PRO A O 1
ATOM 2775 N N . GLU A 1 358 ? -3.280 -2.833 -31.499 1.00 68.00 358 GLU A N 1
ATOM 2776 C CA . GLU A 1 358 ? -2.629 -2.349 -32.712 1.00 68.00 358 GLU A CA 1
ATOM 2777 C C . GLU A 1 358 ? -1.188 -1.933 -32.384 1.00 68.00 358 GLU A C 1
ATOM 2779 O O . GLU A 1 358 ? -0.949 -1.370 -31.311 1.00 68.00 358 GLU A O 1
ATOM 2784 N N . PRO A 1 359 ? -0.220 -2.229 -33.268 1.00 74.25 359 PRO A N 1
ATOM 2785 C CA . PRO A 1 359 ? 1.162 -1.820 -33.068 1.00 74.25 359 PRO A CA 1
ATOM 2786 C C . PRO A 1 359 ? 1.244 -0.308 -32.872 1.00 74.25 359 PRO A C 1
ATOM 2788 O O . PRO A 1 359 ? 0.833 0.460 -33.744 1.00 74.25 359 PRO A O 1
ATOM 2791 N N . VAL A 1 360 ? 1.826 0.120 -31.755 1.00 79.31 360 VAL A N 1
ATOM 2792 C CA . VAL A 1 360 ? 2.158 1.527 -31.550 1.00 79.31 360 VAL A CA 1
ATOM 2793 C C . VAL A 1 360 ? 3.429 1.818 -32.327 1.00 79.31 360 VAL A C 1
ATOM 2795 O O . VAL A 1 360 ? 4.460 1.178 -32.110 1.00 79.31 360 VAL A O 1
ATOM 2798 N N . ARG A 1 361 ? 3.350 2.781 -33.246 1.00 84.06 361 ARG A N 1
ATOM 2799 C CA . ARG A 1 361 ? 4.516 3.295 -33.964 1.00 84.06 361 ARG A CA 1
ATOM 2800 C C . ARG A 1 361 ? 5.108 4.460 -33.190 1.00 84.06 361 ARG A C 1
ATOM 2802 O O . ARG A 1 361 ? 4.407 5.418 -32.881 1.00 84.06 361 ARG A O 1
ATOM 2809 N N . LEU A 1 362 ? 6.391 4.347 -32.889 1.00 84.62 362 LEU A N 1
ATOM 2810 C CA . LEU A 1 362 ? 7.193 5.369 -32.244 1.00 84.62 362 LEU A CA 1
ATOM 2811 C C . LEU A 1 362 ? 8.218 5.862 -33.259 1.00 84.62 362 LEU A C 1
ATOM 2813 O O . LEU A 1 362 ? 9.009 5.069 -33.775 1.00 84.62 362 LEU A O 1
ATOM 2817 N N . ASP A 1 363 ? 8.174 7.160 -33.538 1.00 86.75 363 ASP A N 1
ATOM 2818 C CA . ASP A 1 363 ? 9.104 7.841 -34.430 1.00 86.75 363 ASP A CA 1
ATOM 2819 C C . ASP A 1 363 ? 10.043 8.723 -33.605 1.00 86.75 363 ASP A C 1
ATOM 2821 O O . ASP A 1 363 ? 9.605 9.456 -32.717 1.00 86.75 363 ASP A O 1
ATOM 2825 N N . LEU A 1 364 ? 11.335 8.660 -33.917 1.00 87.88 364 LEU A N 1
ATOM 2826 C CA . LEU A 1 364 ? 12.357 9.531 -33.352 1.00 87.88 364 LEU A CA 1
ATOM 2827 C C . LEU A 1 364 ? 13.180 10.143 -34.487 1.00 87.88 364 LEU A C 1
ATOM 2829 O O . LEU A 1 364 ? 13.753 9.419 -35.300 1.00 87.88 364 LEU A O 1
ATOM 2833 N N . GLU A 1 365 ? 13.261 11.469 -34.520 1.00 89.38 365 GLU A N 1
ATOM 2834 C CA . GLU A 1 365 ? 14.082 12.224 -35.471 1.00 89.38 365 GLU A CA 1
ATOM 2835 C C . GLU A 1 365 ? 15.351 12.732 -34.779 1.00 89.38 365 GLU A C 1
ATOM 2837 O O . GLU A 1 365 ? 15.323 13.131 -33.614 1.00 89.38 365 GLU A O 1
ATOM 2842 N N . ALA A 1 366 ? 16.479 12.698 -35.485 1.00 83.06 366 ALA A N 1
ATOM 2843 C CA . ALA A 1 366 ? 17.796 13.007 -34.930 1.00 83.06 366 ALA A CA 1
ATOM 2844 C C . ALA A 1 366 ? 18.011 14.511 -34.659 1.00 83.06 366 ALA A C 1
ATOM 2846 O O . ALA A 1 366 ? 18.885 14.906 -33.881 1.00 83.06 366 ALA A O 1
ATOM 2847 N N . GLY A 1 367 ? 17.191 15.373 -35.270 1.00 85.06 367 GLY A N 1
ATOM 2848 C CA . GLY A 1 367 ? 17.307 16.823 -35.144 1.00 85.06 367 GLY A CA 1
ATOM 2849 C C . GLY A 1 367 ? 18.687 17.318 -35.592 1.00 85.06 367 GLY A C 1
ATOM 2850 O O . GLY A 1 367 ? 19.153 16.993 -36.678 1.00 85.06 367 GLY A O 1
ATOM 2851 N N . ALA A 1 368 ? 19.359 18.108 -34.750 1.00 77.56 368 ALA A N 1
ATOM 2852 C CA . ALA A 1 368 ? 20.642 18.737 -35.081 1.00 77.56 368 ALA A CA 1
ATOM 2853 C C . ALA A 1 368 ? 21.868 17.804 -34.996 1.00 77.56 368 ALA A C 1
ATOM 2855 O O . ALA A 1 368 ? 22.964 18.210 -35.386 1.00 77.56 368 ALA A O 1
ATOM 2856 N N . ARG A 1 369 ? 21.732 16.588 -34.448 1.00 82.69 369 ARG A N 1
ATOM 2857 C CA . ARG A 1 369 ? 22.842 15.632 -34.303 1.00 82.69 369 ARG A CA 1
ATOM 2858 C C . ARG A 1 369 ? 22.430 14.277 -34.872 1.00 82.69 369 ARG A C 1
ATOM 2860 O O . ARG A 1 369 ? 21.589 13.632 -34.253 1.00 82.69 369 ARG A O 1
ATOM 2867 N N . PRO A 1 370 ? 23.018 13.827 -35.995 1.00 87.75 370 PRO A N 1
ATOM 2868 C CA . PRO A 1 370 ? 22.630 12.565 -36.606 1.00 87.75 370 PRO A CA 1
ATOM 2869 C C . PRO A 1 370 ? 22.902 11.385 -35.667 1.00 87.75 370 PRO A C 1
ATOM 2871 O O . PRO A 1 370 ? 23.874 11.384 -34.904 1.00 87.75 370 PRO A O 1
ATOM 2874 N N . PHE A 1 371 ? 22.049 10.366 -35.738 1.00 91.06 371 PHE A N 1
ATOM 2875 C CA . PHE A 1 371 ? 22.285 9.091 -35.076 1.00 91.06 371 PHE A CA 1
ATOM 2876 C C . PHE A 1 371 ? 23.536 8.413 -35.653 1.00 91.06 371 PHE A C 1
ATOM 2878 O O . PHE A 1 371 ? 23.876 8.629 -36.822 1.00 91.06 371 PHE A O 1
ATOM 2885 N N . PRO A 1 372 ? 24.232 7.575 -34.867 1.00 90.81 372 PRO A N 1
ATOM 2886 C CA . PRO A 1 372 ? 25.354 6.811 -35.391 1.00 90.81 372 PRO A CA 1
ATOM 2887 C C . PRO A 1 372 ? 24.946 5.951 -36.591 1.00 90.81 372 PRO A C 1
ATOM 2889 O O . PRO A 1 372 ? 23.876 5.359 -36.606 1.00 90.81 372 PRO A O 1
ATOM 2892 N N . ALA A 1 373 ? 25.809 5.840 -37.601 1.00 87.31 373 ALA A N 1
ATOM 2893 C CA . ALA A 1 373 ? 25.474 5.095 -38.818 1.00 87.31 373 ALA A CA 1
ATOM 2894 C C . ALA A 1 373 ? 25.290 3.585 -38.573 1.00 87.31 373 ALA A C 1
ATOM 2896 O O . ALA A 1 373 ? 24.580 2.911 -39.319 1.00 87.31 373 ALA A O 1
ATOM 2897 N N . VAL A 1 374 ? 25.930 3.049 -37.529 1.00 89.56 374 VAL A N 1
ATOM 2898 C CA . VAL A 1 374 ? 25.942 1.617 -37.223 1.00 89.56 374 VAL A CA 1
ATOM 2899 C C . VAL A 1 374 ? 25.072 1.336 -36.004 1.00 89.56 374 VAL A C 1
ATOM 2901 O O . VAL A 1 374 ? 25.357 1.790 -34.896 1.00 89.56 374 VAL A O 1
ATOM 2904 N N . ARG A 1 375 ? 24.027 0.532 -36.209 1.00 91.38 375 ARG A N 1
ATOM 2905 C CA . ARG A 1 375 ? 23.135 0.034 -35.156 1.00 91.38 375 ARG A CA 1
ATOM 2906 C C . ARG A 1 375 ? 23.563 -1.355 -34.693 1.00 91.38 375 ARG A C 1
ATOM 2908 O O . ARG A 1 375 ? 23.867 -2.215 -35.521 1.00 91.38 375 ARG A O 1
ATOM 2915 N N . ILE A 1 376 ? 23.515 -1.596 -33.386 1.00 88.56 376 ILE A N 1
ATOM 2916 C CA . ILE A 1 376 ? 23.645 -2.941 -32.818 1.00 88.56 376 ILE A CA 1
ATOM 2917 C C . ILE A 1 376 ? 22.301 -3.668 -33.003 1.00 88.56 376 ILE A C 1
ATOM 2919 O O . ILE A 1 376 ? 21.267 -3.139 -32.583 1.00 88.56 376 ILE A O 1
ATOM 2923 N N . PRO A 1 377 ? 22.274 -4.840 -33.664 1.00 79.38 377 PRO A N 1
ATOM 2924 C CA . PRO A 1 377 ? 21.040 -5.583 -33.872 1.00 79.38 377 PRO A CA 1
ATOM 2925 C C . PRO A 1 377 ? 20.466 -6.102 -32.548 1.00 79.38 377 PRO A C 1
ATOM 2927 O O . PRO A 1 377 ? 21.189 -6.373 -31.590 1.00 79.38 377 PRO A O 1
ATOM 2930 N N . TYR A 1 378 ? 19.144 -6.241 -32.529 1.00 70.06 378 TYR A N 1
ATOM 2931 C CA . TYR A 1 378 ? 18.382 -6.843 -31.445 1.00 70.06 378 TYR A CA 1
ATOM 2932 C C . TYR A 1 378 ? 17.592 -8.013 -32.037 1.00 70.06 378 TYR A C 1
ATOM 2934 O O . TYR A 1 378 ? 16.857 -7.786 -33.000 1.00 70.06 378 TYR A O 1
ATOM 2942 N N . GLU A 1 379 ? 17.784 -9.226 -31.512 1.00 56.88 379 GLU A N 1
ATOM 2943 C CA . GLU A 1 379 ? 17.041 -10.445 -31.889 1.00 56.88 379 GLU A CA 1
ATOM 2944 C C . GLU A 1 379 ? 16.242 -11.016 -30.714 1.00 56.88 379 GLU A C 1
ATOM 2946 O O . GLU A 1 379 ? 16.836 -11.261 -29.629 1.00 56.88 379 GLU A O 1
#

pLDDT: mean 81.25, std 11.41, range [35.69, 95.56]

Mean predicted aligned error: 11.57 Å

Sequence (379 aa):
MANPIKTEGVLLLSGLRYLLPGLLGLVVLLVYACSRPRQGFRFRLLPLGAYIGAVLTCPDLTPLFLVLMVLEGCFFWEVPGRSRRLWPIVIVGLAMYFISGQWAMEGAWQPARVFVPLYLVLYPIGLLPDTVAFFESWPVLGWGCGMMLIALALLLMRGARTPLFTFGLLGAVSFRLLQGGRGVDPVTLAGGGILVIPLALLSLAVAGGFQALLERPRWRASVVRLSTLFCVVAMACQGWTNVHWLQGGHAVRRFRQAAMEKAAQHPGQLLAVAPDLQYSGTVPVMYSQSVYYDTPFSTALPVTGLMPLSLAMPATIDVLHYSPEKMTVSVRGYTSAEQEKPRLFSRAWWQRRNRPPEPVRLDLEAGARPFPAVRIPYE

Foldseek 3Di:
DPQCLQVCLVVDPCNCVLVVLLVLLVVLVVLCVVLVVPDDPCSLCRSVVSQVVSCVVPVLCLLSLLLVVLVCVLPVVPPPPSCVSSVSSVVVSVVSLVVVCLCVAVQQQPVCQLCVLLVCLVVVPFDAPVRVVVCVVVVVVVVVVVVVVVVVLVVLCVQLVHSQLSSLQSSLSSSSNRNSSQGQRRHVRPSSSSCSNNSVSVVSNVVSSVVSCVVDVVVVVVVVVVVVVVVVVVVVVVVVVVVVQVVLVVQLVVLLVLLVVLCVVPPPFEEEAPQQEQEEAPYGSRNQVSQQPDDPVDHHDNYDHDNYDHDHPPKDKDFPDDAQFKTKIWIFDDDPPDDPDPPPPDPVNVVVVPDRPGTDIDMDGNPPGTDGGHYRDRD

Secondary structure (DSSP, 8-state):
---GGGHHHHHSTTTHHHHHHHHHHHHHHHHHHHHTT--SHHHHHHHHHHHHHHHHH-GGGTTHHHHHHHHHHHHSTTSTTHHHHHHHHHHHHHHHHHHTTGGGSTTTT-HHHHHHHHHHHHSTT---HHHHHHHHH-HHHHHHHHHHHHHHHHHHHHHH--HHHHHHHHHHHHHHHT-TTS---TTT-TTGGGGHHHHHHHHHHHHHHHHHHHH-HHHHHHHHHHHHHHHHHHHHHHHHHHHHHHHHHHHHHHHHHHHHHHHHHSTT--EEESSEEEEETTEE--HHHHHHS-BTTB----EEE-SEEEEPSS-EEEEEEE-SSEEEEEEES---S----PPTTSHHHHHHHTSPPPPEEEEEE-TTSPPPSEEEP--